Protein AF-0000000082426433 (afdb_homodimer)

Radius of gyration: 22.13 Å; Cα contacts (8 Å, |Δi|>4): 454; chains: 2; bounding box: 75×64×49 Å

Secondary structure (DSSP, 8-state):
-HHHHHHHHHHHHHHHHHHHHHHHHHHHH--HHHHHHHHTS-HHHHHHH-SSHHHHHHHHHHHHSTHHHHHHHHTS--SSHHHHHHHHHHHHHHHTTSHHHHHHHHHHHHHTTT-HHHHHHHIIIIIHHHHHHHHHHHHHHTS---HHHHHHHHHHHHHHHHTGGG--S-HHHHHHHHHHHHHHHHHHHHHHH-/-HHHHHHHHHHHHHHHHHHHHHHHHHHHH--HHHHHHHHTS-HHHHHHH-SSHHHHHHHHHHHHSTHHHHHHHHTS--SSHHHHHHHHHHHHHHHTTSHHHHHHHHHHHHHTTT-HHHHHHHIIIIIHHHHHHHHHHHHHHTS---HHHHHHHHHHHHHHHHTGGG--S-HHHHHHHHHHHHHHHHHHHHHHH-

Nearest PDB structures (foldseek):
  4xk4-assembly2_D  TM=7.931E-01  e=4.369E-05  Escherichia coli K-12
  2np5-assembly1_A  TM=7.589E-01  e=1.155E-04  Rhodococcus jostii RHA1
  6ho0-assembly1_A-2  TM=7.116E-01  e=6.118E-04  Mycobacterium tuberculosis H37Rv
  2jj7-assembly1_B  TM=6.077E-01  e=3.055E-04  Bacillus cereus
  2wv1-assembly1_A  TM=6.660E-01  e=1.408E-03  Bacillus cereus

Organism: NCBI:txid62609

InterPro domains:
  IPR001647 DNA-binding HTH domain, TetR-type [PF00440] (14-59)
  IPR001647 DNA-binding HTH domain, TetR-type [PR00455] (14-27)
  IPR001647 DNA-binding HTH domain, TetR-type [PR00455] (35-58)
  IPR001647 DNA-binding HTH domain, TetR-type [PS50977] (8-68)
  IPR009057 Homedomain-like superfamily [SSF46689] (6-61)
  IPR023772 DNA-binding HTH domain, TetR-type, conserved site [PS01081] (26-57)
  IPR050109 HTH-type, TetR-like transcriptional regulator [PTHR30055] (7-139)

Foldseek 3Di:
DVVVVVLVVLLVLLLVLVLVQCLVQNLPRGALCSSCVSSVHDSVVSCVNPVGSLRSLLVNLVVLDCLVLLVVLVVDDDQALLVSLLSSLVVLCVSLVDPSSLSSPVSSVVCVVVNVVSVVVCCVRVVVSLVVSQVVNCVRLVFHADPVLSCVSVVQSSVCSVCVVPDPDDSSRSSNVSSVVSSVVRVVVVVVVD/DVVVVVLVVLLVLLLVLVLVQCLVQNLPRGALCSSCVSSVHDSVVSCVNPVGSLRSLLVNLVVLDCLVLLVVLVVDDDQALLVSLLSSLVVLCVSLVDPSSLSSPVSCVVCVVVNVVSVVVCCVRVVVSLVVSQVVNCVRLVFHADPVLSCVSVVQSSVCSVCVVPDPDDSSRSSNVSSVVSSVVRVVVVVVVD

Sequence (388 aa):
MRNKIGRREKTMNIVNAAIKVFAEKGFDAASMDEVAKACGVSKGTLFLYFKNKDELIQSVALLSAPYDVINDALKRDYNNARELLMYFGMRFMEKYSNEDLRSLLMLTMAYKDRYERVKERLRETCMSKMDEMFKRIETLTGRPMPVSLKKAFFGALMCYAIWWDENEVEPRKFVEELVDGLLSATNSTTRNISMRNKIGRREKTMNIVNAAIKVFAEKGFDAASMDEVAKACGVSKGTLFLYFKNKDELIQSVALLSAPYDVINDALKRDYNNARELLMYFGMRFMEKYSNEDLRSLLMLTMAYKDRYERVKERLRETCMSKMDEMFKRIETLTGRPMPVSLKKAFFGALMCYAIWWDENEVEPRKFVEELVDGLLSATNSTTRNIS

Structure (mmCIF, N/CA/C/O backbone):
data_AF-0000000082426433-model_v1
#
loop_
_entity.id
_entity.type
_entity.pdbx_description
1 polymer 'TetR family transcriptional regulator'
#
loop_
_atom_site.group_PDB
_atom_site.id
_atom_site.type_symbol
_atom_site.label_atom_id
_atom_site.label_alt_id
_atom_site.label_comp_id
_atom_site.label_asym_id
_atom_site.label_entity_id
_atom_site.label_seq_id
_atom_site.pdbx_PDB_ins_code
_atom_site.Cartn_x
_atom_site.Cartn_y
_atom_site.Cartn_z
_atom_site.occupancy
_atom_site.B_iso_or_equiv
_atom_site.auth_seq_id
_atom_site.auth_comp_id
_atom_site.auth_asym_id
_atom_site.auth_atom_id
_atom_site.pdbx_PDB_model_num
ATOM 1 N N . MET A 1 1 ? 38.969 -7.797 -12.195 1 41.22 1 MET A N 1
ATOM 2 C CA . MET A 1 1 ? 38.188 -6.566 -12.211 1 41.22 1 MET A CA 1
ATOM 3 C C . MET A 1 1 ? 37.125 -6.625 -13.297 1 41.22 1 MET A C 1
ATOM 5 O O . MET A 1 1 ? 35.969 -6.211 -13.078 1 41.22 1 MET A O 1
ATOM 9 N N . ARG A 1 2 ? 37.469 -7.109 -14.555 1 49.34 2 ARG A N 1
ATOM 10 C CA . ARG A 1 2 ? 36.625 -7.234 -15.742 1 49.34 2 ARG A CA 1
ATOM 11 C C . ARG A 1 2 ? 35.469 -8.219 -15.508 1 49.34 2 ARG A C 1
ATOM 13 O O . ARG A 1 2 ? 34.344 -7.992 -15.961 1 49.34 2 ARG A O 1
ATOM 20 N N . ASN A 1 3 ? 35.781 -9.227 -14.633 1 58.56 3 ASN A N 1
ATOM 21 C CA . ASN A 1 3 ? 34.875 -10.344 -14.375 1 58.56 3 ASN A CA 1
ATOM 22 C C . ASN A 1 3 ? 33.75 -9.945 -13.406 1 58.56 3 ASN A C 1
ATOM 24 O O . ASN A 1 3 ? 32.625 -10.438 -13.516 1 58.56 3 ASN A O 1
ATOM 28 N N . LYS A 1 4 ? 34.188 -9.016 -12.68 1 58.19 4 LYS A N 1
ATOM 29 C CA . LYS A 1 4 ? 33.219 -8.57 -11.68 1 58.19 4 LYS A CA 1
ATOM 30 C C . LYS A 1 4 ? 32.156 -7.648 -12.297 1 58.19 4 LYS A C 1
ATOM 32 O O . LYS A 1 4 ? 30.984 -7.742 -11.969 1 58.19 4 LYS A O 1
ATOM 37 N N . ILE A 1 5 ? 32.625 -6.742 -13.094 1 63.88 5 ILE A N 1
ATOM 38 C CA . ILE A 1 5 ? 31.75 -5.805 -13.773 1 63.88 5 ILE A CA 1
ATOM 39 C C . ILE A 1 5 ? 30.75 -6.57 -14.641 1 63.88 5 ILE A C 1
ATOM 41 O O . ILE A 1 5 ? 29.562 -6.27 -14.641 1 63.88 5 ILE A O 1
ATOM 45 N N . GLY A 1 6 ? 31.312 -7.52 -15.164 1 71.69 6 GLY A N 1
ATOM 46 C CA . GLY A 1 6 ? 30.469 -8.367 -15.992 1 71.69 6 GLY A CA 1
ATOM 47 C C . GLY A 1 6 ? 29.391 -9.102 -15.211 1 71.69 6 GLY A C 1
ATOM 48 O O . GLY A 1 6 ? 28.25 -9.203 -15.656 1 71.69 6 GLY A O 1
ATOM 49 N N . ARG A 1 7 ? 29.828 -9.391 -14.016 1 83.5 7 ARG A N 1
ATOM 50 C CA . ARG A 1 7 ? 28.906 -10.133 -13.172 1 83.5 7 ARG A CA 1
ATOM 51 C C . ARG A 1 7 ? 27.781 -9.234 -12.656 1 83.5 7 ARG A C 1
ATOM 53 O O . ARG A 1 7 ? 26.625 -9.633 -12.609 1 83.5 7 ARG A O 1
ATOM 60 N N . ARG A 1 8 ? 28.25 -8.047 -12.289 1 83.12 8 ARG A N 1
ATOM 61 C CA . ARG A 1 8 ? 27.266 -7.09 -11.797 1 83.12 8 ARG A CA 1
ATOM 62 C C . ARG A 1 8 ? 26.281 -6.719 -12.891 1 83.12 8 ARG A C 1
ATOM 64 O O . ARG A 1 8 ? 25.078 -6.598 -12.625 1 83.12 8 ARG A O 1
ATOM 71 N N . GLU A 1 9 ? 26.75 -6.551 -13.992 1 89.19 9 GLU A N 1
ATOM 72 C CA . GLU A 1 9 ? 25.891 -6.219 -15.125 1 89.19 9 GLU A CA 1
ATOM 73 C C . GLU A 1 9 ? 24.906 -7.348 -15.422 1 89.19 9 GLU A C 1
ATOM 75 O O . GLU A 1 9 ? 23.734 -7.105 -15.695 1 89.19 9 GLU A O 1
ATOM 80 N N . LYS A 1 10 ? 25.422 -8.539 -15.406 1 91.19 10 LYS A N 1
ATOM 81 C CA . LYS A 1 10 ? 24.562 -9.695 -15.648 1 91.19 10 LYS A CA 1
ATOM 82 C C . LYS A 1 10 ? 23.516 -9.836 -14.562 1 91.19 10 LYS A C 1
ATOM 84 O O . LYS A 1 10 ? 22.344 -10.125 -14.852 1 91.19 10 LYS A O 1
ATOM 89 N N . THR A 1 11 ? 23.969 -9.609 -13.359 1 92.44 11 THR A N 1
ATOM 90 C CA . THR A 1 11 ? 23.031 -9.664 -12.242 1 92.44 11 THR A CA 1
ATOM 91 C C . THR A 1 11 ? 21.922 -8.641 -12.43 1 92.44 11 THR A C 1
ATOM 93 O O . THR A 1 11 ? 20.734 -8.969 -12.258 1 92.44 11 THR A O 1
ATOM 96 N N . MET A 1 12 ? 22.297 -7.469 -12.836 1 92 12 MET A N 1
ATOM 97 C CA . MET A 1 12 ? 21.312 -6.406 -13.016 1 92 12 MET A CA 1
ATOM 98 C C . MET A 1 12 ? 20.375 -6.727 -14.18 1 92 12 MET A C 1
ATOM 100 O O . MET A 1 12 ? 19.188 -6.43 -14.109 1 92 12 MET A O 1
ATOM 104 N N . ASN A 1 13 ? 20.906 -7.328 -15.125 1 93.31 13 ASN A N 1
ATOM 105 C CA . ASN A 1 13 ? 20.062 -7.73 -16.25 1 93.31 13 ASN A CA 1
ATOM 106 C C . ASN A 1 13 ? 19.031 -8.766 -15.844 1 93.31 13 ASN A C 1
ATOM 108 O O . ASN A 1 13 ? 17.859 -8.688 -16.25 1 93.31 13 ASN A O 1
ATOM 112 N N . ILE A 1 14 ? 19.5 -9.648 -15.102 1 94.75 14 ILE A N 1
ATOM 113 C CA . ILE A 1 14 ? 18.594 -10.695 -14.625 1 94.75 14 ILE A CA 1
ATOM 114 C C . ILE A 1 14 ? 17.531 -10.086 -13.719 1 94.75 14 ILE A C 1
ATOM 116 O O . ILE A 1 14 ? 16.344 -10.383 -13.852 1 94.75 14 ILE A O 1
ATOM 120 N N . VAL A 1 15 ? 17.984 -9.227 -12.883 1 94.19 15 VAL A N 1
ATOM 121 C CA . VAL A 1 15 ? 17.062 -8.594 -11.945 1 94.19 15 VAL A CA 1
ATOM 122 C C . VAL A 1 15 ? 16.047 -7.754 -12.711 1 94.19 15 VAL A C 1
ATOM 124 O O . VAL A 1 15 ? 14.852 -7.793 -12.414 1 94.19 15 VAL A O 1
ATOM 127 N N . ASN A 1 16 ? 16.484 -7.082 -13.703 1 93.69 16 ASN A N 1
ATOM 128 C CA . ASN A 1 16 ? 15.594 -6.27 -14.516 1 93.69 16 ASN A CA 1
ATOM 129 C C . ASN A 1 16 ? 14.555 -7.125 -15.234 1 93.69 16 ASN A C 1
ATOM 131 O O . ASN A 1 16 ? 13.383 -6.754 -15.312 1 93.69 16 ASN A O 1
ATOM 135 N N . ALA A 1 17 ? 15 -8.219 -15.711 1 95.25 17 ALA A N 1
ATOM 136 C CA . ALA A 1 17 ? 14.07 -9.156 -16.344 1 95.25 17 ALA A CA 1
ATOM 137 C C . ALA A 1 17 ? 13.078 -9.703 -15.32 1 95.25 17 ALA A C 1
ATOM 139 O O . ALA A 1 17 ? 11.891 -9.852 -15.617 1 95.25 17 ALA A O 1
ATOM 140 N N . ALA A 1 18 ? 13.609 -9.992 -14.164 1 95.81 18 ALA A N 1
ATOM 141 C CA . ALA A 1 18 ? 12.766 -10.516 -13.094 1 95.81 18 ALA A CA 1
ATOM 142 C C . ALA A 1 18 ? 11.703 -9.508 -12.68 1 95.81 18 ALA A C 1
ATOM 144 O O . ALA A 1 18 ? 10.57 -9.883 -12.359 1 95.81 18 ALA A O 1
ATOM 145 N N . ILE A 1 19 ? 12.062 -8.273 -12.688 1 93.81 19 ILE A N 1
ATOM 146 C CA . ILE A 1 19 ? 11.133 -7.195 -12.344 1 93.81 19 ILE A CA 1
ATOM 147 C C . ILE A 1 19 ? 9.906 -7.27 -13.25 1 93.81 19 ILE A C 1
ATOM 149 O O . ILE A 1 19 ? 8.773 -7.246 -12.773 1 93.81 19 ILE A O 1
ATOM 153 N N . LYS A 1 20 ? 10.125 -7.445 -14.484 1 93.62 20 LYS A N 1
ATOM 154 C CA . LYS A 1 20 ? 9.031 -7.496 -15.445 1 93.62 20 LYS A CA 1
ATOM 155 C C . LYS A 1 20 ? 8.164 -8.727 -15.219 1 93.62 20 LYS A C 1
ATOM 157 O O . LYS A 1 20 ? 6.934 -8.633 -15.195 1 93.62 20 LYS A O 1
ATOM 162 N N . VAL A 1 21 ? 8.828 -9.836 -15.047 1 94.19 21 VAL A N 1
ATOM 163 C CA . VAL A 1 21 ? 8.125 -11.102 -14.898 1 94.19 21 VAL A CA 1
ATOM 164 C C . VAL A 1 21 ? 7.336 -11.109 -13.586 1 94.19 21 VAL A C 1
ATOM 166 O O . VAL A 1 21 ? 6.16 -11.484 -13.562 1 94.19 21 VAL A O 1
ATOM 169 N N . PHE A 1 22 ? 7.973 -10.672 -12.523 1 93 22 PHE A N 1
ATOM 170 C CA . PHE A 1 22 ? 7.34 -10.672 -11.211 1 93 22 PHE A CA 1
ATOM 171 C C . PHE A 1 22 ? 6.219 -9.641 -11.141 1 93 22 PHE A C 1
ATOM 173 O O . PHE A 1 22 ? 5.211 -9.852 -10.469 1 93 22 PHE A O 1
ATOM 180 N N . ALA A 1 23 ? 6.418 -8.555 -11.766 1 90.06 23 ALA A N 1
ATOM 181 C CA . ALA A 1 23 ? 5.367 -7.543 -11.805 1 90.06 23 ALA A CA 1
ATOM 182 C C . ALA A 1 23 ? 4.125 -8.062 -12.523 1 90.06 23 ALA A C 1
ATOM 184 O O . ALA A 1 23 ? 2.996 -7.742 -12.141 1 90.06 23 ALA A O 1
ATOM 185 N N . GLU A 1 24 ? 4.336 -8.867 -13.5 1 86.81 24 GLU A N 1
ATOM 186 C CA . GLU A 1 24 ? 3.244 -9.383 -14.32 1 86.81 24 GLU A CA 1
ATOM 187 C C . GLU A 1 24 ? 2.562 -10.57 -13.656 1 86.81 24 GLU A C 1
ATOM 189 O O . GLU A 1 24 ? 1.332 -10.656 -13.633 1 86.81 24 GLU A O 1
ATOM 194 N N . LYS A 1 25 ? 3.34 -11.43 -13.031 1 87 25 LYS A N 1
ATOM 195 C CA . LYS A 1 25 ? 2.781 -12.727 -12.656 1 87 25 LYS A CA 1
ATOM 196 C C . LYS A 1 25 ? 2.711 -12.867 -11.141 1 87 25 LYS A C 1
ATOM 198 O O . LYS A 1 25 ? 2.027 -13.758 -10.625 1 87 25 LYS A O 1
ATOM 203 N N . GLY A 1 26 ? 3.42 -11.977 -10.516 1 87.5 26 GLY A N 1
ATOM 204 C CA . GLY A 1 26 ? 3.572 -12.164 -9.086 1 87.5 26 GLY A CA 1
ATOM 205 C C . GLY A 1 26 ? 4.723 -13.086 -8.719 1 87.5 26 GLY A C 1
ATOM 206 O O . GLY A 1 26 ? 5.32 -13.719 -9.594 1 87.5 26 GLY A O 1
ATOM 207 N N . PHE A 1 27 ? 5.055 -13.195 -7.445 1 87.81 27 PHE A N 1
ATOM 208 C CA . PHE A 1 27 ? 6.211 -13.945 -6.965 1 87.81 27 PHE A CA 1
ATOM 209 C C . PHE A 1 27 ? 5.953 -15.445 -7.043 1 87.81 27 PHE A C 1
ATOM 211 O O . PHE A 1 27 ? 6.828 -16.219 -7.453 1 87.81 27 PHE A O 1
ATOM 218 N N . ASP A 1 28 ? 4.801 -15.797 -6.746 1 83.44 28 ASP A N 1
ATOM 219 C CA . ASP A 1 28 ? 4.523 -17.219 -6.617 1 83.44 28 ASP A CA 1
ATOM 220 C C . ASP A 1 28 ? 4.34 -17.875 -7.988 1 83.44 28 ASP A C 1
ATOM 222 O O . ASP A 1 28 ? 4.883 -18.953 -8.25 1 83.44 28 ASP A O 1
ATOM 226 N N . ALA A 1 29 ? 3.652 -17.234 -8.82 1 84.25 29 ALA A N 1
ATOM 227 C CA . ALA A 1 29 ? 3.295 -17.828 -10.102 1 84.25 29 ALA A CA 1
ATOM 228 C C . ALA A 1 29 ? 4.469 -17.781 -11.07 1 84.25 29 ALA A C 1
ATOM 230 O O . ALA A 1 29 ? 4.566 -18.609 -11.984 1 84.25 29 ALA A O 1
ATOM 231 N N . ALA A 1 30 ? 5.328 -16.812 -10.906 1 90.5 30 ALA A N 1
ATOM 232 C CA . ALA A 1 30 ? 6.492 -16.688 -11.781 1 90.5 30 ALA A CA 1
ATOM 23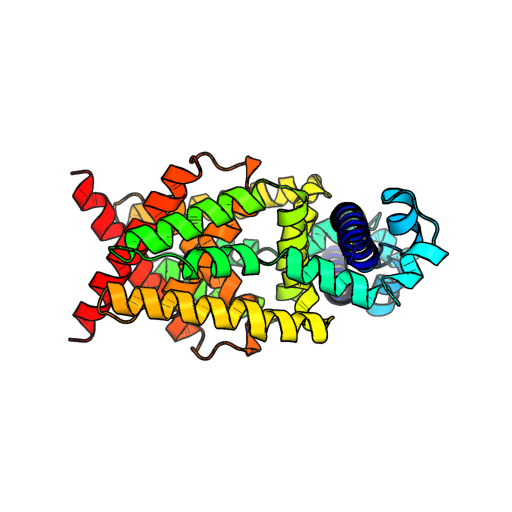3 C C . ALA A 1 30 ? 7.465 -17.844 -11.555 1 90.5 30 ALA A C 1
ATOM 235 O O . ALA A 1 30 ? 7.52 -18.406 -10.461 1 90.5 30 ALA A O 1
ATOM 236 N N . SER A 1 31 ? 8.242 -18.141 -12.625 1 93.06 31 SER A N 1
ATOM 237 C CA . SER A 1 31 ? 9.234 -19.203 -12.523 1 93.06 31 SER A CA 1
ATOM 238 C C . SER A 1 31 ? 10.617 -18.719 -12.945 1 93.06 31 SER A C 1
ATOM 240 O O . SER A 1 31 ? 10.734 -17.719 -13.656 1 93.06 31 SER A O 1
ATOM 242 N N . MET A 1 32 ? 11.586 -19.531 -12.508 1 95.5 32 MET A N 1
ATOM 243 C CA . MET A 1 32 ? 12.961 -19.234 -12.906 1 95.5 32 MET A CA 1
ATOM 244 C C . MET A 1 32 ? 13.125 -19.359 -14.422 1 95.5 32 MET A C 1
ATOM 246 O O . MET A 1 32 ? 13.859 -18.594 -15.039 1 95.5 32 MET A O 1
ATOM 250 N N . ASP A 1 33 ? 12.391 -20.234 -15 1 95.94 33 ASP A N 1
ATOM 251 C CA . ASP A 1 33 ? 12.438 -20.453 -16.438 1 95.94 33 ASP A CA 1
ATOM 252 C C . ASP A 1 33 ? 11.93 -19.219 -17.188 1 95.94 33 ASP A C 1
ATOM 254 O O . ASP A 1 33 ? 12.539 -18.797 -18.172 1 95.94 33 ASP A O 1
ATOM 258 N N . GLU A 1 34 ? 10.914 -18.688 -16.75 1 95.69 34 GLU A N 1
ATOM 259 C CA . GLU A 1 34 ? 10.344 -17.5 -17.391 1 95.69 34 GLU A CA 1
ATOM 260 C C . GLU A 1 34 ? 11.297 -16.312 -17.297 1 95.69 34 GLU A C 1
ATOM 262 O O . GLU A 1 34 ? 11.414 -15.523 -18.25 1 95.69 34 GLU A O 1
ATOM 267 N N . VAL A 1 35 ? 11.93 -16.141 -16.141 1 96.75 35 VAL A N 1
ATOM 268 C CA . VAL A 1 35 ? 12.891 -15.055 -15.953 1 96.75 35 VAL A CA 1
ATOM 269 C C . VAL A 1 35 ? 14.078 -15.242 -16.891 1 96.75 35 VAL A C 1
ATOM 271 O O . VAL A 1 35 ? 14.539 -14.289 -17.516 1 96.75 35 VAL A O 1
ATOM 274 N N . ALA A 1 36 ? 14.562 -16.469 -16.969 1 97.06 36 ALA A N 1
ATOM 275 C CA . ALA A 1 36 ? 15.68 -16.781 -17.859 1 97.06 36 ALA A CA 1
ATOM 276 C C . ALA A 1 36 ? 15.344 -16.406 -19.312 1 97.06 36 ALA A C 1
ATOM 278 O O . ALA A 1 36 ? 16.141 -15.75 -19.984 1 97.06 36 ALA A O 1
ATOM 279 N N . LYS A 1 37 ? 14.195 -16.797 -19.719 1 96.81 37 LYS A N 1
ATOM 280 C CA . LYS A 1 37 ? 13.734 -16.5 -21.078 1 96.81 37 LYS A CA 1
ATOM 281 C C . LYS A 1 37 ? 13.641 -14.984 -21.312 1 96.81 37 LYS A C 1
ATOM 283 O O . LYS A 1 37 ? 14.062 -14.492 -22.359 1 96.81 37 LYS A O 1
ATOM 288 N N . ALA A 1 38 ? 13.094 -14.32 -20.344 1 95.19 38 ALA A N 1
ATOM 289 C CA . ALA A 1 38 ? 12.93 -12.875 -20.469 1 95.19 38 ALA A CA 1
ATOM 290 C C . ALA A 1 38 ? 14.281 -12.172 -20.547 1 95.19 38 ALA A C 1
ATOM 292 O O . ALA A 1 38 ? 14.414 -11.141 -21.203 1 95.19 38 ALA A O 1
ATOM 293 N N . CYS A 1 39 ? 15.242 -12.68 -19.859 1 94.69 39 CYS A N 1
ATOM 294 C CA . CYS A 1 39 ? 16.578 -12.102 -19.812 1 94.69 39 CYS A CA 1
ATOM 295 C C . CYS A 1 39 ? 17.406 -12.531 -21.031 1 94.69 39 CYS A C 1
ATOM 297 O O . CYS A 1 39 ? 18.438 -11.938 -21.328 1 94.69 39 CYS A O 1
ATOM 299 N N . GLY A 1 40 ? 17.078 -13.609 -21.688 1 95.81 40 GLY A N 1
ATOM 300 C CA . GLY A 1 40 ? 17.828 -14.117 -22.828 1 95.81 40 GLY A CA 1
ATOM 301 C C . GLY A 1 40 ? 19.016 -14.969 -22.438 1 95.81 40 GLY A C 1
ATOM 302 O O . GLY A 1 40 ? 20.062 -14.93 -23.094 1 95.81 40 GLY A O 1
ATOM 303 N N . VAL A 1 41 ? 18.922 -15.656 -21.312 1 94.62 41 VAL A N 1
ATOM 304 C CA . VAL A 1 41 ? 19.969 -16.562 -20.859 1 94.62 41 VAL A CA 1
ATOM 305 C C . VAL A 1 41 ? 19.391 -17.953 -20.641 1 94.62 41 VAL A C 1
ATOM 307 O O . VAL A 1 41 ? 18.172 -18.125 -20.609 1 94.62 41 VAL A O 1
ATOM 310 N N . SER A 1 42 ? 20.281 -18.891 -20.516 1 94.25 42 SER A N 1
ATOM 311 C CA . SER A 1 42 ? 19.828 -20.234 -20.172 1 94.25 42 SER A CA 1
ATOM 312 C C . SER A 1 42 ? 19.438 -20.328 -18.703 1 94.25 42 SER A C 1
ATOM 314 O O . SER A 1 42 ? 19.875 -19.516 -17.891 1 94.25 42 SER A O 1
ATOM 316 N N . LYS A 1 43 ? 18.609 -21.312 -18.406 1 93.69 43 LYS A N 1
ATOM 317 C CA . LYS A 1 43 ? 18.266 -21.578 -17.016 1 93.69 43 LYS A CA 1
ATOM 318 C C . LYS A 1 43 ? 19.5 -21.859 -16.188 1 93.69 43 LYS A C 1
ATOM 320 O O . LYS A 1 43 ? 19.609 -21.406 -15.039 1 93.69 43 LYS A O 1
ATOM 325 N N . GLY A 1 44 ? 20.422 -22.594 -16.734 1 93.81 44 GLY A N 1
ATOM 3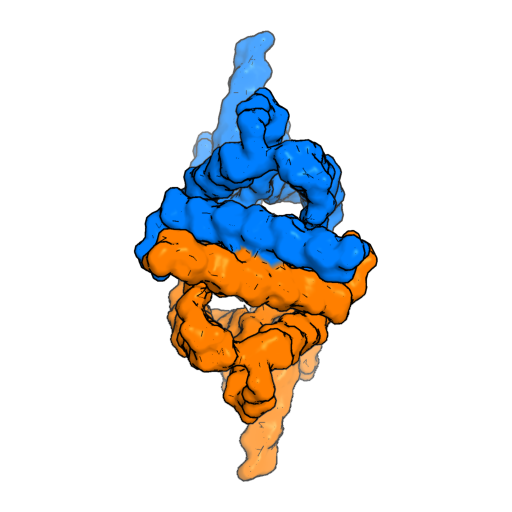26 C CA . GLY A 1 44 ? 21.688 -22.875 -16.062 1 93.81 44 GLY A CA 1
ATOM 327 C C . GLY A 1 44 ? 22.469 -21.625 -15.688 1 93.81 44 GLY A C 1
ATOM 328 O O . GLY A 1 44 ? 22.984 -21.516 -14.578 1 93.81 44 GLY A O 1
ATOM 329 N N . THR A 1 45 ? 22.531 -20.719 -16.609 1 93.75 45 THR A N 1
ATOM 330 C CA . THR A 1 45 ? 23.203 -19.453 -16.359 1 93.75 45 THR A CA 1
ATOM 331 C C . THR A 1 45 ? 22.531 -18.688 -15.227 1 93.75 45 THR A C 1
ATOM 333 O O . THR A 1 45 ? 23.203 -18.125 -14.359 1 93.75 45 THR A O 1
ATOM 336 N N . LEU A 1 46 ? 21.188 -18.625 -15.242 1 95.81 46 LEU A N 1
ATOM 337 C CA . LEU A 1 46 ? 20.438 -17.922 -14.203 1 95.81 46 LEU A CA 1
ATOM 338 C C . LEU A 1 46 ? 20.766 -18.484 -12.82 1 95.81 46 LEU A C 1
ATOM 340 O O . LEU A 1 46 ? 20.938 -17.719 -11.859 1 95.81 46 LEU A O 1
ATOM 344 N N . PHE A 1 47 ? 20.984 -19.734 -12.781 1 95 47 PHE A N 1
ATOM 345 C CA . PHE A 1 47 ? 21.188 -20.406 -11.508 1 95 47 PHE A CA 1
ATOM 346 C C . PHE A 1 47 ? 22.609 -20.188 -11.008 1 95 47 PHE A C 1
ATOM 348 O O . PHE A 1 47 ? 22.906 -20.391 -9.828 1 95 47 PHE A O 1
ATOM 355 N N . LEU A 1 48 ? 23.484 -19.766 -11.891 1 94.31 48 LEU A N 1
ATOM 356 C CA . LEU A 1 48 ? 24.828 -19.375 -11.477 1 94.31 48 LEU A CA 1
ATOM 357 C C . LEU A 1 48 ? 24.797 -18.094 -10.648 1 94.31 48 LEU A C 1
ATOM 359 O O . LEU A 1 48 ? 25.656 -17.875 -9.789 1 94.31 48 LEU A O 1
ATOM 363 N N . TYR A 1 49 ? 23.812 -17.375 -10.93 1 94.5 49 TYR A N 1
ATOM 364 C CA . TYR A 1 49 ? 23.734 -16.062 -10.281 1 94.5 49 TYR A CA 1
ATOM 365 C C . TYR A 1 49 ? 22.75 -16.094 -9.117 1 94.5 49 TYR A C 1
ATOM 367 O O . TYR A 1 49 ? 22.953 -15.398 -8.117 1 94.5 49 TYR A O 1
ATOM 375 N N . PHE A 1 50 ? 21.672 -16.812 -9.25 1 95.88 50 PHE A N 1
ATOM 376 C CA . PHE A 1 50 ? 20.656 -16.953 -8.219 1 95.88 50 PHE A CA 1
ATOM 377 C C . PHE A 1 50 ? 20.312 -18.438 -7.996 1 95.88 50 PHE A C 1
ATOM 379 O O . PHE A 1 50 ? 19.719 -19.078 -8.859 1 95.88 50 PHE A O 1
ATOM 386 N N . LYS A 1 51 ? 20.547 -18.844 -6.805 1 94 51 LYS A N 1
ATOM 387 C CA . LYS A 1 51 ? 20.469 -20.266 -6.504 1 94 51 LYS A CA 1
ATOM 388 C C . LYS A 1 51 ? 19.031 -20.766 -6.559 1 94 51 LYS A C 1
ATOM 390 O O . LYS A 1 51 ? 18.781 -21.938 -6.852 1 94 51 LYS A O 1
ATOM 395 N N . ASN A 1 52 ? 18.156 -19.875 -6.211 1 92.94 52 ASN A N 1
ATOM 396 C CA . ASN A 1 52 ? 16.75 -20.25 -6.223 1 92.94 52 ASN A CA 1
ATOM 397 C C . ASN A 1 52 ? 15.859 -19.016 -6.391 1 92.94 52 ASN A C 1
ATOM 399 O O . ASN A 1 52 ? 16.344 -17.891 -6.41 1 92.94 52 ASN A O 1
ATOM 403 N N . LYS A 1 53 ? 14.633 -19.266 -6.559 1 93 53 LYS A N 1
ATOM 404 C CA . LYS A 1 53 ? 13.656 -18.203 -6.793 1 93 53 LYS A CA 1
ATOM 405 C C . LYS A 1 53 ? 13.586 -17.25 -5.602 1 93 53 LYS A C 1
ATOM 407 O O . LYS A 1 53 ? 13.422 -16.047 -5.773 1 93 53 LYS A O 1
ATOM 412 N N . ASP A 1 54 ? 13.711 -17.766 -4.414 1 91.5 54 ASP A N 1
ATOM 413 C CA . ASP A 1 54 ? 13.633 -16.953 -3.201 1 91.5 54 ASP A CA 1
ATOM 414 C C . ASP A 1 54 ? 14.711 -15.883 -3.186 1 91.5 54 ASP A C 1
ATOM 416 O O . ASP A 1 54 ? 14.461 -14.742 -2.799 1 91.5 54 ASP A O 1
ATOM 420 N N . GLU A 1 55 ? 15.852 -16.25 -3.559 1 93.25 55 GLU A N 1
ATOM 421 C CA . GLU A 1 55 ? 16.953 -15.289 -3.623 1 93.25 55 GLU A CA 1
ATOM 422 C C . GLU A 1 55 ? 16.656 -14.188 -4.633 1 93.25 55 GLU A C 1
ATOM 424 O O . GLU A 1 55 ? 16.953 -13.016 -4.387 1 93.25 55 GLU A O 1
ATOM 429 N N . LEU A 1 56 ? 16.156 -14.609 -5.75 1 95.12 56 LEU A N 1
ATOM 430 C CA . LEU A 1 56 ? 15.812 -13.641 -6.785 1 95.12 56 LEU A CA 1
ATOM 431 C C . LEU A 1 56 ? 14.688 -12.727 -6.316 1 95.12 56 LEU A C 1
ATOM 433 O O . LEU A 1 56 ? 14.734 -11.516 -6.531 1 95.12 56 LEU A O 1
ATOM 437 N N . ILE A 1 57 ? 13.711 -13.273 -5.648 1 93.69 57 ILE A N 1
ATOM 438 C CA . ILE A 1 57 ? 12.594 -12.508 -5.102 1 93.69 57 ILE A CA 1
ATOM 439 C C . ILE A 1 57 ? 13.117 -11.477 -4.109 1 93.69 57 ILE A C 1
ATOM 441 O O . ILE A 1 57 ? 12.703 -10.312 -4.141 1 93.69 57 ILE A O 1
ATOM 445 N N . GLN A 1 58 ? 13.977 -11.883 -3.291 1 92.12 58 GLN A N 1
ATOM 446 C CA . GLN A 1 58 ? 14.555 -10.977 -2.307 1 92.12 58 GLN A CA 1
ATOM 447 C C . GLN A 1 58 ? 15.234 -9.789 -2.986 1 92.12 58 GLN A C 1
ATOM 449 O O . GLN A 1 58 ? 15.062 -8.641 -2.562 1 92.12 58 GLN A O 1
ATOM 454 N N . SER A 1 59 ? 15.977 -10.07 -4.008 1 92.81 59 SER A N 1
ATOM 455 C CA . SER A 1 59 ? 16.688 -9.016 -4.723 1 92.81 59 SER A CA 1
ATOM 456 C C . SER A 1 59 ? 15.711 -8.039 -5.375 1 92.81 59 SER A C 1
ATOM 458 O O . SER A 1 59 ? 15.891 -6.82 -5.293 1 92.81 59 SER A O 1
ATOM 460 N N . VAL A 1 60 ? 14.695 -8.555 -5.977 1 94.38 60 VAL A N 1
ATOM 461 C CA . VAL A 1 60 ? 13.719 -7.723 -6.668 1 94.38 60 VAL A CA 1
ATOM 462 C C . VAL A 1 60 ? 12.914 -6.918 -5.648 1 94.38 60 VAL A C 1
ATOM 464 O O . VAL A 1 60 ? 12.641 -5.734 -5.859 1 94.38 60 VAL A O 1
ATOM 467 N N . ALA A 1 61 ? 12.547 -7.582 -4.574 1 92.62 61 ALA A N 1
ATOM 468 C CA . ALA A 1 61 ? 11.781 -6.922 -3.518 1 92.62 61 ALA A CA 1
ATOM 469 C C . ALA A 1 61 ? 12.562 -5.746 -2.934 1 92.62 61 ALA A C 1
ATOM 471 O O . ALA A 1 61 ? 12.016 -4.656 -2.754 1 92.62 61 ALA A O 1
ATOM 472 N N . LEU A 1 62 ? 13.797 -5.938 -2.674 1 89.12 62 LEU A N 1
ATOM 473 C CA . LEU A 1 62 ? 14.633 -4.895 -2.092 1 89.12 62 LEU A CA 1
ATOM 474 C C . LEU A 1 62 ? 14.82 -3.74 -3.074 1 89.12 62 LEU A C 1
ATOM 476 O O . LEU A 1 62 ? 14.859 -2.576 -2.67 1 89.12 62 LEU A O 1
ATOM 480 N N . LEU A 1 63 ? 14.922 -4.09 -4.312 1 91.25 63 LEU A N 1
ATOM 481 C CA . LEU A 1 63 ? 15.07 -3.064 -5.34 1 91.25 63 LEU A CA 1
ATOM 482 C C . LEU A 1 63 ? 13.781 -2.26 -5.496 1 91.25 63 LEU A C 1
ATOM 484 O O . LEU A 1 63 ? 13.828 -1.062 -5.789 1 91.25 63 LEU A O 1
ATOM 488 N N . SER A 1 64 ? 12.688 -2.943 -5.32 1 92.75 64 SER A N 1
ATOM 489 C CA . SER A 1 64 ? 11.398 -2.281 -5.48 1 92.75 64 SER A CA 1
ATOM 490 C C . SER A 1 64 ? 11.141 -1.296 -4.344 1 92.75 64 SER A C 1
ATOM 492 O O . SER A 1 64 ? 10.375 -0.344 -4.504 1 92.75 64 SER A O 1
ATOM 494 N N . ALA A 1 65 ? 11.727 -1.499 -3.17 1 93.12 65 ALA A N 1
ATOM 495 C CA . ALA A 1 65 ? 11.594 -0.592 -2.031 1 93.12 65 ALA A CA 1
ATOM 496 C C . ALA A 1 65 ? 12.359 0.705 -2.275 1 93.12 65 ALA A C 1
ATOM 498 O O . ALA A 1 65 ? 13.258 0.753 -3.119 1 93.12 65 ALA A O 1
ATOM 499 N N . PRO A 1 66 ? 11.992 1.731 -1.544 1 94.56 66 PRO A N 1
ATOM 500 C CA . PRO A 1 66 ? 12.617 3.023 -1.844 1 94.56 66 PRO A CA 1
ATOM 501 C C . PRO A 1 66 ? 13.914 3.244 -1.075 1 94.56 66 PRO A C 1
ATOM 503 O O . PRO A 1 66 ? 14.195 4.363 -0.64 1 94.56 66 PRO A O 1
ATOM 506 N N . TYR A 1 67 ? 14.648 2.223 -0.857 1 92 67 TYR A N 1
ATOM 507 C CA . TYR A 1 67 ? 15.906 2.316 -0.131 1 92 67 TYR A CA 1
ATOM 508 C C . TYR A 1 67 ? 16.875 3.268 -0.833 1 92 67 TYR A C 1
ATOM 510 O O . TYR A 1 67 ? 17.5 4.113 -0.188 1 92 67 TYR A O 1
ATOM 518 N N . ASP A 1 68 ? 17.031 3.107 -2.092 1 93.19 68 ASP A N 1
ATOM 519 C CA . ASP A 1 68 ? 17.953 3.936 -2.867 1 93.19 68 ASP A CA 1
ATOM 520 C C . ASP A 1 68 ? 17.562 5.406 -2.803 1 93.19 68 ASP A C 1
ATOM 522 O O . ASP A 1 68 ? 18.422 6.285 -2.727 1 93.19 68 ASP A O 1
ATOM 526 N N . VAL A 1 69 ? 16.266 5.676 -2.801 1 95.88 69 VAL A N 1
ATOM 527 C CA . VAL A 1 69 ? 15.75 7.039 -2.74 1 95.88 69 VAL A CA 1
ATOM 528 C C . VAL A 1 69 ? 16.109 7.664 -1.394 1 95.88 69 VAL A C 1
ATOM 530 O O . VAL A 1 69 ? 16.578 8.797 -1.335 1 95.88 69 VAL A O 1
ATOM 533 N N . ILE A 1 70 ? 15.898 6.93 -0.341 1 95.31 70 ILE A N 1
ATOM 534 C CA . ILE A 1 70 ? 16.188 7.406 1.007 1 95.31 70 ILE A CA 1
ATOM 535 C C . ILE A 1 70 ? 17.688 7.66 1.154 1 95.31 70 ILE A C 1
ATOM 537 O O . ILE A 1 70 ? 18.109 8.695 1.683 1 95.31 70 ILE A O 1
ATOM 541 N N . ASN A 1 71 ? 18.406 6.633 0.727 1 93.75 71 ASN A N 1
ATOM 542 C CA . ASN A 1 71 ? 19.859 6.734 0.835 1 93.75 71 ASN A CA 1
ATOM 543 C C . ASN A 1 71 ? 20.391 7.949 0.087 1 93.75 71 ASN A C 1
ATOM 545 O O . ASN A 1 71 ? 21.297 8.641 0.578 1 93.75 71 ASN A O 1
ATOM 549 N N . ASP A 1 72 ? 19.859 8.18 -1.069 1 95.38 72 ASP A N 1
ATOM 550 C CA . ASP A 1 72 ? 20.266 9.344 -1.861 1 95.38 72 ASP A CA 1
ATOM 551 C C . ASP A 1 72 ? 19.906 10.641 -1.148 1 95.38 72 ASP A C 1
ATOM 553 O O . ASP A 1 72 ? 20.688 11.602 -1.176 1 95.38 72 ASP A O 1
ATOM 557 N N . ALA A 1 73 ? 18.75 10.695 -0.575 1 95.81 73 ALA A N 1
ATOM 558 C CA . ALA A 1 73 ? 18.297 11.891 0.148 1 95.81 73 ALA A CA 1
ATOM 559 C C . ALA A 1 73 ? 19.203 12.172 1.341 1 95.81 73 ALA A C 1
ATOM 561 O O . ALA A 1 73 ? 19.484 13.336 1.654 1 95.81 73 ALA A O 1
ATOM 562 N N . LEU A 1 74 ? 19.688 11.125 1.979 1 95.62 74 LEU A N 1
ATOM 563 C CA . LEU A 1 74 ? 20.469 11.258 3.203 1 95.62 74 LEU A CA 1
ATOM 564 C C . LEU A 1 74 ? 21.906 11.672 2.889 1 95.62 74 LEU A C 1
ATOM 566 O O . LEU A 1 74 ? 22.641 12.109 3.777 1 95.62 74 LEU A O 1
ATOM 570 N N . LYS A 1 75 ? 22.312 11.547 1.655 1 95.44 75 LYS A N 1
ATOM 571 C CA . LYS A 1 75 ? 23.688 11.852 1.247 1 95.44 75 LYS A CA 1
ATOM 572 C C . LYS A 1 75 ? 23.859 13.344 0.986 1 95.44 75 LYS A C 1
ATOM 574 O O . LYS A 1 75 ? 24.984 13.812 0.795 1 95.44 75 LYS A O 1
ATOM 579 N N . ARG A 1 76 ? 22.812 14.039 1.032 1 94.31 76 ARG A N 1
ATOM 580 C CA . ARG A 1 76 ? 22.844 15.461 0.7 1 94.31 76 ARG A CA 1
ATOM 581 C C . ARG A 1 76 ? 22.609 16.328 1.939 1 94.31 76 ARG A C 1
ATOM 583 O O . ARG A 1 76 ? 22.062 15.852 2.932 1 94.31 76 ARG A O 1
ATOM 590 N N . ASP A 1 77 ? 23.109 17.547 1.852 1 93.88 77 ASP A N 1
ATOM 591 C CA . ASP A 1 77 ? 22.812 18.547 2.871 1 93.88 77 ASP A CA 1
ATOM 592 C C . ASP A 1 77 ? 21.641 19.422 2.443 1 93.88 77 ASP A C 1
ATOM 594 O O . ASP A 1 77 ? 21.375 19.578 1.25 1 93.88 77 ASP A O 1
ATOM 598 N N . TYR A 1 78 ? 20.938 19.766 3.461 1 96.25 78 TYR A N 1
ATOM 599 C CA . TYR A 1 78 ? 19.766 20.609 3.217 1 96.25 78 TYR A CA 1
ATOM 600 C C . TYR A 1 78 ? 19.766 21.828 4.141 1 96.25 78 TYR A C 1
ATOM 602 O O . TYR A 1 78 ? 20.266 21.766 5.266 1 96.25 78 TYR A O 1
ATOM 610 N N . ASN A 1 79 ? 19.234 22.938 3.648 1 95.38 79 ASN A N 1
ATOM 611 C CA . ASN A 1 79 ? 19.125 24.141 4.457 1 95.38 79 ASN A CA 1
ATOM 612 C C . ASN A 1 79 ? 17.969 24.062 5.449 1 95.38 79 ASN A C 1
ATOM 614 O O . ASN A 1 79 ? 17.969 24.75 6.465 1 95.38 79 ASN A O 1
ATOM 618 N N . ASN A 1 80 ? 17 23.359 5.086 1 97.38 80 ASN A N 1
ATOM 619 C CA . ASN A 1 80 ? 15.828 23.188 5.941 1 97.38 80 ASN A CA 1
ATOM 620 C C . ASN A 1 80 ? 15.102 21.891 5.648 1 97.38 80 ASN A C 1
ATOM 622 O O . ASN A 1 80 ? 15.43 21.188 4.688 1 97.38 80 ASN A O 1
ATOM 626 N N . ALA A 1 81 ? 14.156 21.562 6.473 1 97.62 81 ALA A N 1
ATOM 627 C CA . ALA A 1 81 ? 13.406 20.312 6.391 1 97.62 81 ALA A CA 1
ATOM 628 C C . ALA A 1 81 ? 12.602 20.25 5.098 1 97.62 81 ALA A C 1
ATOM 630 O O . ALA A 1 81 ? 12.438 19.172 4.516 1 97.62 81 ALA A O 1
ATOM 631 N N . ARG A 1 82 ? 12.078 21.375 4.684 1 98.25 82 ARG A N 1
ATOM 632 C CA . ARG A 1 82 ? 11.273 21.406 3.465 1 98.25 82 ARG A CA 1
ATOM 633 C C . ARG A 1 82 ? 12.07 20.922 2.264 1 98.25 82 ARG A C 1
ATOM 635 O O . ARG A 1 82 ? 11.562 20.156 1.439 1 98.25 82 ARG A O 1
ATOM 642 N N . GLU A 1 83 ? 13.289 21.328 2.148 1 98.38 83 GLU A N 1
ATOM 643 C CA . GLU A 1 83 ? 14.141 20.922 1.033 1 98.38 83 GLU A CA 1
ATOM 644 C C . GLU A 1 83 ? 14.383 19.422 1.032 1 98.38 83 GLU A C 1
ATOM 646 O O . GLU A 1 83 ? 14.352 18.781 -0.023 1 98.38 83 GLU A O 1
ATOM 651 N N . LEU A 1 84 ? 14.648 18.875 2.18 1 98.31 84 LEU A N 1
ATOM 652 C CA . LEU A 1 84 ? 14.883 17.438 2.311 1 98.31 84 LEU A CA 1
ATOM 653 C C . LEU A 1 84 ? 13.641 16.641 1.92 1 98.31 84 LEU A C 1
ATOM 655 O O . LEU A 1 84 ? 13.727 15.695 1.13 1 98.31 84 LEU A O 1
ATOM 659 N N . LEU A 1 85 ? 12.5 17.047 2.443 1 98.44 85 LEU A N 1
ATOM 660 C CA . LEU A 1 85 ? 11.242 16.359 2.172 1 98.44 85 LEU A CA 1
ATOM 661 C C . LEU A 1 85 ? 10.875 16.469 0.697 1 98.44 85 LEU A C 1
ATOM 663 O O . LEU A 1 85 ? 10.406 15.5 0.095 1 98.44 85 LEU A O 1
ATOM 667 N N . MET A 1 86 ? 11.102 17.641 0.117 1 98.62 86 MET A N 1
ATOM 668 C CA . MET A 1 86 ? 10.828 17.844 -1.302 1 98.62 86 MET A CA 1
ATOM 669 C C . MET A 1 86 ? 11.703 16.938 -2.162 1 98.62 86 MET A C 1
ATOM 671 O O . MET A 1 86 ? 11.227 16.344 -3.125 1 98.62 86 MET A O 1
ATOM 675 N N . TYR A 1 87 ? 12.953 16.922 -1.828 1 98.5 87 TYR A N 1
ATOM 676 C CA . TYR A 1 87 ? 13.875 16.109 -2.596 1 98.5 87 TYR A CA 1
ATOM 677 C C . TYR A 1 87 ? 13.461 14.641 -2.559 1 98.5 87 TYR A C 1
ATOM 679 O O . TYR A 1 87 ? 13.352 13.992 -3.604 1 98.5 87 TYR A O 1
ATOM 687 N N . PHE A 1 88 ? 13.211 14.125 -1.354 1 98.19 88 PHE A N 1
ATOM 688 C CA . PHE A 1 88 ? 12.789 12.742 -1.205 1 98.19 88 PHE A CA 1
ATOM 689 C C . PHE A 1 88 ? 11.508 12.477 -1.986 1 98.19 88 PHE A C 1
ATOM 691 O O . PHE A 1 88 ? 11.414 11.508 -2.738 1 98.19 88 PHE A O 1
ATOM 698 N N . GLY A 1 89 ? 10.492 13.328 -1.768 1 98.56 89 GL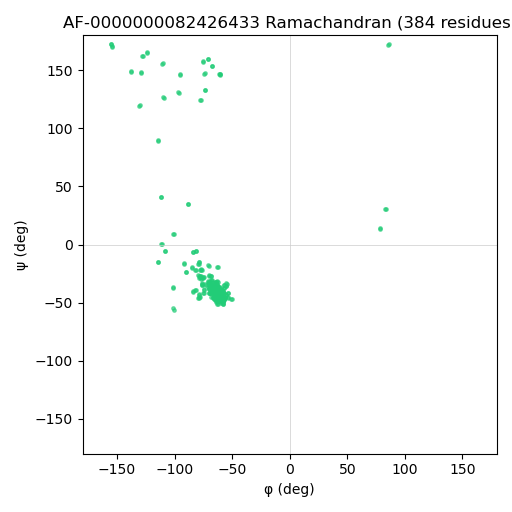Y A N 1
ATOM 699 C CA . GLY A 1 89 ? 9.211 13.164 -2.439 1 98.56 89 GLY A CA 1
ATOM 700 C C . GLY A 1 89 ? 9.336 13.117 -3.951 1 98.56 89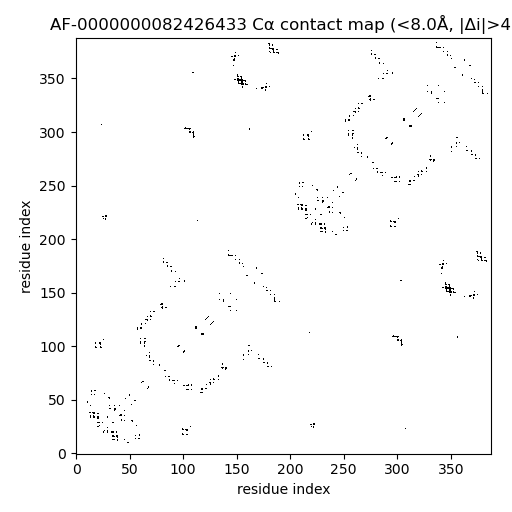 GLY A C 1
ATOM 701 O O . GLY A 1 89 ? 8.727 12.258 -4.602 1 98.56 89 GLY A O 1
ATOM 702 N N . MET A 1 90 ? 10.148 14 -4.512 1 98.56 90 MET A N 1
ATOM 703 C CA . MET A 1 90 ? 10.297 14.07 -5.961 1 98.56 90 MET A CA 1
ATOM 704 C C . MET A 1 90 ? 11.039 12.852 -6.492 1 98.56 90 MET A C 1
ATOM 706 O O . MET A 1 90 ? 10.703 12.328 -7.555 1 98.56 90 MET A O 1
ATOM 710 N N . ARG A 1 91 ? 12.039 12.383 -5.77 1 98.25 91 ARG A N 1
ATOM 711 C CA . ARG A 1 91 ? 12.766 11.18 -6.172 1 98.25 91 ARG A CA 1
ATOM 712 C C . ARG A 1 91 ? 11.859 9.953 -6.098 1 98.25 91 ARG A C 1
ATOM 714 O O . ARG A 1 91 ? 11.969 9.039 -6.922 1 98.25 91 ARG A O 1
ATOM 721 N N . PHE A 1 92 ? 11.062 9.945 -5.078 1 98.12 92 PHE A N 1
ATOM 722 C CA . PHE A 1 92 ? 10.078 8.875 -4.949 1 98.12 92 PHE A CA 1
ATOM 723 C C . PHE A 1 92 ? 9.164 8.836 -6.164 1 98.12 92 PHE A C 1
ATOM 725 O O . PHE A 1 92 ? 8.953 7.777 -6.758 1 98.12 92 PHE A O 1
ATOM 732 N N . MET A 1 93 ? 8.633 10.047 -6.523 1 98 93 MET A N 1
ATOM 733 C CA . MET A 1 93 ? 7.754 10.141 -7.688 1 98 93 MET A CA 1
ATOM 734 C C . MET A 1 93 ? 8.469 9.68 -8.953 1 98 93 MET A C 1
ATOM 736 O O . MET A 1 93 ? 7.887 8.992 -9.789 1 98 93 MET A O 1
ATOM 740 N N . GLU A 1 94 ? 9.664 10.016 -9.062 1 97.75 94 GLU A N 1
ATOM 741 C CA . GLU A 1 94 ? 10.445 9.633 -10.234 1 97.75 94 GLU A CA 1
ATOM 742 C C . GLU A 1 94 ? 10.617 8.117 -10.305 1 97.75 94 GLU A C 1
ATOM 744 O O . GLU A 1 94 ? 10.414 7.512 -11.359 1 97.75 94 GLU A O 1
ATOM 749 N N . LYS A 1 95 ? 10.984 7.531 -9.25 1 97.31 95 LYS A N 1
ATOM 750 C CA . LYS A 1 95 ? 11.219 6.094 -9.211 1 97.31 95 LYS A CA 1
ATOM 751 C C . LYS A 1 95 ? 9.945 5.32 -9.555 1 97.31 95 LYS A C 1
ATOM 753 O O . LYS A 1 95 ? 9.977 4.398 -10.375 1 97.31 95 LYS A O 1
ATOM 758 N N . TYR A 1 96 ? 8.875 5.793 -9.055 1 96.88 96 TYR A N 1
ATOM 759 C CA . TYR A 1 96 ? 7.668 4.98 -9.141 1 96.88 96 TYR A CA 1
ATOM 760 C C . TYR A 1 96 ? 6.766 5.465 -10.273 1 96.88 96 TYR A C 1
ATOM 762 O O . TYR A 1 96 ? 5.602 5.066 -10.359 1 96.88 96 TYR A O 1
ATOM 770 N N . SER A 1 97 ? 7.309 6.363 -11.047 1 95.81 97 SER A N 1
ATOM 771 C CA . SER A 1 97 ? 6.664 6.594 -12.336 1 95.81 97 SER A CA 1
ATOM 772 C C . SER A 1 97 ? 6.703 5.34 -13.203 1 95.81 97 SER A C 1
ATOM 774 O O . SER A 1 97 ? 5.938 5.219 -14.164 1 95.81 97 SER A O 1
ATOM 776 N N . ASN A 1 98 ? 7.641 4.461 -12.812 1 94.19 98 ASN A N 1
ATOM 777 C CA . ASN A 1 98 ? 7.719 3.156 -13.461 1 94.19 98 ASN A CA 1
ATOM 778 C C . ASN A 1 98 ? 6.633 2.211 -12.945 1 94.19 98 ASN A C 1
ATOM 780 O O . ASN A 1 98 ? 6.605 1.871 -11.766 1 94.19 98 ASN A O 1
ATOM 784 N N . GLU A 1 99 ? 5.867 1.718 -13.875 1 91.62 99 GLU A N 1
ATOM 785 C CA . GLU A 1 99 ? 4.703 0.914 -13.516 1 91.62 99 GLU A CA 1
ATOM 786 C C . GLU A 1 99 ? 5.121 -0.403 -12.867 1 91.62 99 GLU A C 1
ATOM 788 O O . GLU A 1 99 ? 4.48 -0.868 -11.922 1 91.62 99 GLU A O 1
ATOM 793 N N . ASP A 1 100 ? 6.125 -1.029 -13.367 1 92.88 100 ASP A N 1
ATOM 794 C CA . ASP A 1 100 ? 6.59 -2.299 -12.82 1 92.88 100 ASP A CA 1
ATOM 795 C C . ASP A 1 100 ? 7.059 -2.135 -11.375 1 92.88 100 ASP A C 1
ATOM 797 O O . ASP A 1 100 ? 6.719 -2.947 -10.516 1 92.88 100 ASP A O 1
ATOM 801 N N . LEU A 1 101 ? 7.754 -1.066 -11.156 1 94.06 101 LEU A N 1
ATOM 802 C CA . LEU A 1 101 ? 8.273 -0.835 -9.812 1 94.06 101 LEU A CA 1
ATOM 803 C C . LEU A 1 101 ? 7.145 -0.502 -8.844 1 94.06 101 LEU A C 1
ATOM 805 O O . LEU A 1 101 ? 7.191 -0.89 -7.676 1 94.06 101 LEU A O 1
ATOM 809 N N . ARG A 1 102 ? 6.137 0.196 -9.336 1 93.5 102 ARG A N 1
ATOM 810 C CA . ARG A 1 102 ? 4.973 0.496 -8.5 1 93.5 102 ARG A CA 1
ATOM 811 C C . ARG A 1 102 ? 4.258 -0.783 -8.078 1 93.5 102 ARG A C 1
ATOM 813 O O . ARG A 1 102 ? 3.939 -0.962 -6.902 1 93.5 102 ARG A O 1
ATOM 820 N N . SER A 1 103 ? 4.047 -1.623 -9.047 1 91.62 103 SER A N 1
ATOM 821 C CA . SER A 1 103 ? 3.379 -2.893 -8.773 1 91.62 103 SER A CA 1
ATOM 822 C C . SER A 1 103 ? 4.188 -3.75 -7.809 1 91.62 103 SER A C 1
ATOM 824 O O . SER A 1 103 ? 3.629 -4.367 -6.902 1 91.62 103 SER A O 1
ATOM 826 N N . LEU A 1 104 ? 5.441 -3.727 -7.977 1 93.31 104 LEU A N 1
ATOM 827 C CA . LEU A 1 104 ? 6.309 -4.574 -7.164 1 93.31 104 LEU A CA 1
ATOM 828 C C . LEU A 1 104 ? 6.406 -4.043 -5.738 1 93.31 104 LEU A C 1
ATOM 830 O O . LEU A 1 104 ? 6.527 -4.816 -4.789 1 93.31 104 LEU A O 1
ATOM 834 N N . LEU A 1 105 ? 6.379 -2.715 -5.609 1 94 105 LEU A N 1
ATOM 835 C CA . LEU A 1 105 ? 6.359 -2.139 -4.27 1 94 105 LEU A CA 1
ATOM 836 C C . LEU A 1 105 ? 5.172 -2.662 -3.471 1 94 105 LEU A C 1
ATOM 838 O O . LEU A 1 105 ? 5.34 -3.139 -2.346 1 94 105 LEU A O 1
ATOM 842 N N . MET A 1 106 ? 4.016 -2.672 -4.039 1 92.81 106 MET A N 1
ATOM 843 C CA . MET A 1 106 ? 2.807 -3.139 -3.369 1 92.81 106 MET A CA 1
ATOM 844 C C . MET A 1 106 ? 2.869 -4.641 -3.117 1 92.81 106 MET A C 1
ATOM 846 O O . MET A 1 106 ? 2.467 -5.113 -2.051 1 92.81 106 MET A O 1
ATOM 850 N N . LEU A 1 107 ? 3.371 -5.332 -4.07 1 91.25 107 LEU A N 1
ATOM 851 C CA . LEU A 1 107 ? 3.512 -6.773 -3.922 1 91.25 107 LEU A CA 1
ATOM 852 C C . LEU A 1 107 ? 4.457 -7.117 -2.775 1 91.25 107 LEU A C 1
ATOM 854 O O . LEU A 1 107 ? 4.191 -8.031 -1.997 1 91.25 107 LEU A O 1
ATOM 858 N N . THR A 1 108 ? 5.555 -6.402 -2.781 1 92.5 108 THR A N 1
ATOM 859 C CA . THR A 1 108 ? 6.535 -6.609 -1.722 1 92.5 108 THR A CA 1
ATOM 860 C C . THR A 1 108 ? 5.906 -6.387 -0.35 1 92.5 108 THR A C 1
ATOM 862 O O . THR A 1 108 ? 6.113 -7.18 0.57 1 92.5 108 THR A O 1
ATOM 865 N N . MET A 1 109 ? 5.09 -5.359 -0.244 1 91.06 109 MET A N 1
ATOM 866 C CA . MET A 1 109 ? 4.418 -5.07 1.02 1 91.06 109 MET A CA 1
ATOM 867 C C . MET A 1 109 ? 3.412 -6.164 1.363 1 91.06 109 MET A C 1
ATOM 869 O O . MET A 1 109 ? 3.299 -6.57 2.521 1 91.06 109 MET A O 1
ATOM 873 N N . ALA A 1 110 ? 2.754 -6.668 0.405 1 88.31 110 ALA A N 1
ATOM 874 C CA . ALA A 1 110 ? 1.732 -7.691 0.604 1 88.31 110 ALA A CA 1
ATOM 875 C C . ALA A 1 110 ? 2.357 -9.008 1.074 1 88.31 110 ALA A C 1
ATOM 877 O O . ALA A 1 110 ? 1.777 -9.711 1.9 1 88.31 110 ALA A O 1
ATOM 878 N N . TYR A 1 111 ? 3.586 -9.25 0.643 1 86.06 111 TYR A N 1
ATOM 879 C CA . TYR A 1 111 ? 4.145 -10.578 0.829 1 86.06 111 TYR A CA 1
ATOM 880 C C . TYR A 1 111 ? 5.281 -10.562 1.844 1 86.06 111 TYR A C 1
ATOM 882 O O . TYR A 1 111 ? 5.918 -11.586 2.092 1 86.06 111 TYR A O 1
ATOM 890 N N . LYS A 1 112 ? 5.508 -9.461 2.316 1 87 112 LYS A N 1
ATOM 891 C CA . LYS A 1 112 ? 6.691 -9.328 3.162 1 87 112 LYS A CA 1
ATOM 892 C C . LYS A 1 112 ? 6.668 -10.336 4.305 1 87 112 LYS A C 1
ATOM 894 O O . LYS A 1 112 ? 7.719 -10.844 4.707 1 87 112 LYS A O 1
ATOM 899 N N . ASP A 1 113 ? 5.504 -10.695 4.848 1 85.31 113 ASP A N 1
ATOM 900 C CA . ASP A 1 113 ? 5.414 -11.602 5.988 1 85.31 113 ASP A CA 1
ATOM 901 C C . ASP A 1 113 ? 5.617 -13.055 5.562 1 85.31 113 ASP A C 1
ATOM 903 O O . ASP A 1 113 ? 5.91 -13.914 6.391 1 85.31 113 ASP A O 1
ATOM 907 N N . ARG A 1 114 ? 5.383 -13.273 4.316 1 83.06 114 ARG A N 1
ATOM 908 C CA . ARG A 1 114 ? 5.59 -14.609 3.775 1 83.06 114 ARG A CA 1
ATOM 909 C C . ARG A 1 114 ? 7.074 -14.883 3.541 1 83.06 114 ARG A C 1
ATOM 911 O O . ARG A 1 114 ? 7.504 -16.031 3.529 1 83.06 114 ARG A O 1
ATOM 918 N N . TYR A 1 115 ? 7.77 -13.828 3.318 1 84.88 115 TYR A N 1
ATOM 919 C CA . TYR A 1 115 ? 9.203 -13.93 3.064 1 84.88 115 TYR A CA 1
ATOM 920 C C . TYR A 1 115 ? 10 -13.266 4.18 1 84.88 115 TYR A C 1
ATOM 922 O O . TYR A 1 115 ? 10.359 -12.094 4.082 1 84.88 115 TYR A O 1
ATOM 930 N N . GLU A 1 116 ? 10.297 -14.039 5.137 1 84.81 116 GLU A N 1
ATOM 931 C CA . GLU A 1 116 ? 10.914 -13.531 6.359 1 84.81 116 GLU A CA 1
ATOM 932 C C . GLU A 1 116 ? 12.172 -12.727 6.047 1 84.81 116 GLU A C 1
ATOM 934 O O . GLU A 1 116 ? 12.414 -11.68 6.664 1 84.81 116 GLU A O 1
ATOM 939 N N . ARG A 1 117 ? 12.93 -13.25 5.137 1 86.38 117 ARG A N 1
ATOM 940 C CA . ARG A 1 117 ? 14.164 -12.562 4.793 1 86.38 117 ARG A CA 1
ATOM 941 C C . ARG A 1 117 ? 13.883 -11.203 4.164 1 86.38 117 ARG A C 1
ATOM 943 O O . ARG A 1 117 ? 14.617 -10.242 4.395 1 86.38 117 ARG A O 1
ATOM 950 N N . VAL A 1 118 ? 12.883 -11.133 3.381 1 88.69 118 VAL A N 1
ATOM 951 C CA . VAL A 1 118 ? 12.484 -9.867 2.773 1 88.69 118 VAL A CA 1
ATOM 952 C C . VAL A 1 118 ? 12.039 -8.891 3.861 1 88.69 118 VAL A C 1
ATOM 954 O O . VAL A 1 118 ? 12.484 -7.742 3.889 1 88.69 118 VAL A O 1
ATOM 957 N N . LYS A 1 119 ? 11.242 -9.359 4.758 1 89.44 119 LYS A N 1
ATOM 958 C CA . LYS A 1 119 ? 10.766 -8.516 5.855 1 89.44 119 LYS A CA 1
ATOM 959 C C . LYS A 1 119 ? 11.93 -7.977 6.68 1 89.44 119 LYS A C 1
ATOM 961 O O . LYS A 1 119 ? 11.969 -6.785 6.992 1 89.44 119 LYS A O 1
ATOM 966 N N . GLU A 1 120 ? 12.812 -8.805 6.992 1 90.06 120 GLU A N 1
ATOM 967 C CA . GLU A 1 120 ? 13.969 -8.43 7.805 1 90.06 120 GLU A CA 1
ATOM 968 C C . GLU A 1 120 ? 14.836 -7.398 7.09 1 90.06 120 GLU A C 1
ATOM 970 O O . GLU A 1 120 ? 15.273 -6.422 7.695 1 90.06 120 GLU A O 1
ATOM 975 N N . ARG A 1 121 ? 15.016 -7.652 5.875 1 86.81 121 ARG A N 1
ATOM 976 C CA . ARG A 1 121 ? 15.859 -6.742 5.105 1 86.81 121 ARG A CA 1
ATOM 977 C C . ARG A 1 121 ? 15.188 -5.387 4.934 1 86.81 121 ARG A C 1
ATOM 979 O O . ARG A 1 121 ? 15.844 -4.348 4.992 1 86.81 121 ARG A O 1
ATOM 986 N N . LEU A 1 122 ? 13.945 -5.43 4.688 1 88.44 122 LEU A N 1
ATOM 987 C CA . LEU A 1 122 ? 13.195 -4.18 4.586 1 88.44 122 LEU A CA 1
ATOM 988 C C . LEU A 1 122 ? 13.273 -3.391 5.887 1 88.44 122 LEU A C 1
ATOM 990 O O . LEU A 1 122 ? 13.453 -2.17 5.867 1 88.44 122 LEU A O 1
ATOM 994 N N . ARG A 1 123 ? 13.141 -4.094 6.957 1 86.06 123 ARG A N 1
ATOM 995 C CA . ARG A 1 123 ? 13.234 -3.465 8.273 1 86.06 123 ARG A CA 1
ATOM 996 C C . ARG A 1 123 ? 14.609 -2.838 8.477 1 86.06 123 ARG A C 1
ATOM 998 O O . ARG A 1 123 ? 14.711 -1.678 8.883 1 86.06 123 ARG A O 1
ATOM 1005 N N . GLU A 1 124 ? 15.602 -3.549 8.195 1 84.69 124 GLU A N 1
ATOM 1006 C CA . GLU A 1 124 ? 16.984 -3.156 8.445 1 84.69 124 GLU A CA 1
ATOM 1007 C C . GLU A 1 124 ? 17.406 -2.016 7.523 1 84.69 124 GLU A C 1
ATOM 1009 O O . GLU A 1 124 ? 18.156 -1.129 7.93 1 84.69 124 GLU A O 1
ATOM 1014 N N . THR A 1 125 ? 16.844 -2.088 6.352 1 82.69 125 THR A N 1
ATOM 1015 C CA . THR A 1 125 ? 17.344 -1.123 5.371 1 82.69 125 THR A CA 1
ATOM 1016 C C . THR A 1 125 ? 16.359 0.046 5.234 1 82.69 125 THR A C 1
ATOM 1018 O O . THR A 1 125 ? 16.672 1.17 5.633 1 82.69 125 THR A O 1
ATOM 1021 N N . CYS A 1 126 ? 15.203 -0.213 4.965 1 82.94 126 CYS A N 1
ATOM 1022 C CA . CYS A 1 126 ? 14.258 0.845 4.629 1 82.94 126 CYS A CA 1
ATOM 1023 C C . CYS A 1 126 ? 13.75 1.545 5.883 1 82.94 126 CYS A C 1
ATOM 1025 O O . CYS A 1 126 ? 13.828 2.77 5.988 1 82.94 126 CYS A O 1
ATOM 1027 N N . MET A 1 127 ? 13.391 0.772 6.855 1 85.56 127 MET A N 1
ATOM 1028 C CA . MET A 1 127 ? 12.828 1.378 8.062 1 85.56 127 MET A CA 1
ATOM 1029 C C . MET A 1 127 ? 13.898 2.141 8.836 1 85.56 127 MET A C 1
ATOM 1031 O O . MET A 1 127 ? 13.641 3.236 9.336 1 85.56 127 MET A O 1
ATOM 1035 N N . SER A 1 128 ? 15.055 1.558 8.922 1 90.06 128 SER A N 1
ATOM 1036 C CA . SER A 1 128 ? 16.141 2.219 9.617 1 90.06 128 SER A CA 1
ATOM 1037 C C . SER A 1 128 ? 16.547 3.52 8.93 1 90.06 128 SER A C 1
ATOM 1039 O O . SER A 1 128 ? 16.766 4.539 9.586 1 90.06 128 SER A O 1
ATOM 1041 N N . LYS A 1 129 ? 16.609 3.479 7.652 1 92.25 129 LYS A N 1
ATOM 1042 C CA . LYS A 1 129 ? 17 4.668 6.898 1 92.25 129 LYS A CA 1
ATOM 1043 C C . LYS A 1 129 ? 15.898 5.727 6.941 1 92.25 129 LYS A C 1
ATOM 1045 O O . LYS A 1 129 ? 16.188 6.926 6.961 1 92.25 129 LYS A O 1
ATOM 1050 N N . MET A 1 130 ? 14.711 5.285 6.91 1 92.62 130 MET A N 1
ATOM 1051 C CA . MET A 1 130 ? 13.594 6.219 7.055 1 92.62 130 MET A CA 1
ATOM 1052 C C . MET A 1 130 ? 13.648 6.926 8.406 1 92.62 130 MET A C 1
ATOM 1054 O O . MET A 1 130 ? 13.414 8.133 8.484 1 92.62 130 MET A O 1
ATOM 1058 N N . ASP A 1 131 ? 13.969 6.145 9.406 1 93.19 131 ASP A N 1
ATOM 1059 C CA . ASP A 1 131 ? 14.117 6.723 10.742 1 93.19 131 ASP A CA 1
ATOM 1060 C C . ASP A 1 131 ? 15.227 7.77 10.758 1 93.19 131 ASP A C 1
ATOM 1062 O O . ASP A 1 131 ? 15.078 8.828 11.375 1 93.19 131 ASP A O 1
ATOM 1066 N N . GLU A 1 132 ? 16.281 7.426 10.133 1 95.56 132 GLU A N 1
ATOM 1067 C CA . GLU A 1 132 ? 17.391 8.375 10.039 1 95.56 132 GLU A CA 1
ATOM 1068 C C . GLU A 1 132 ? 16.953 9.656 9.32 1 95.56 132 GLU A C 1
ATOM 1070 O O . GLU A 1 132 ? 17.328 10.758 9.727 1 95.56 132 GLU A O 1
ATOM 1075 N N . MET A 1 133 ? 16.234 9.508 8.273 1 96.5 133 MET A N 1
ATOM 1076 C CA . MET A 1 133 ? 15.758 10.664 7.516 1 96.5 133 MET A CA 1
ATOM 1077 C C . MET A 1 133 ? 14.875 11.562 8.375 1 96.5 133 MET A C 1
ATOM 1079 O O . MET A 1 133 ? 15.047 12.781 8.398 1 96.5 133 MET A O 1
ATOM 1083 N N . PHE A 1 134 ? 14.008 10.969 9.125 1 96.62 134 PHE A N 1
ATOM 1084 C CA . PHE A 1 134 ? 13.078 11.766 9.914 1 96.62 134 PHE A CA 1
ATOM 1085 C C . PHE A 1 134 ? 13.773 12.359 11.133 1 96.62 134 PHE A C 1
ATOM 1087 O O . PHE A 1 134 ? 13.406 13.445 11.594 1 96.62 134 PHE A O 1
ATOM 1094 N N . LYS A 1 135 ? 14.805 11.672 11.641 1 96.81 135 LYS A N 1
ATOM 1095 C CA . LYS A 1 135 ? 15.633 12.289 12.672 1 96.81 135 LYS A CA 1
ATOM 1096 C C . LYS A 1 135 ? 16.281 13.57 12.164 1 96.81 135 LYS A C 1
ATOM 1098 O O . LYS A 1 135 ? 16.375 14.562 12.891 1 96.81 135 LYS A O 1
ATOM 1103 N N . ARG A 1 136 ? 16.75 13.508 10.969 1 97 136 ARG A N 1
ATOM 1104 C CA . ARG A 1 136 ? 17.328 14.695 10.344 1 97 136 ARG A CA 1
ATOM 1105 C C . ARG A 1 136 ? 16.281 15.797 10.18 1 97 136 ARG A C 1
ATOM 1107 O O . ARG A 1 136 ? 16.562 16.969 10.398 1 97 136 ARG A O 1
ATOM 1114 N N . ILE A 1 137 ? 15.102 15.438 9.797 1 97.31 137 ILE A N 1
ATOM 1115 C CA . ILE A 1 137 ? 14 16.375 9.648 1 97.31 137 ILE A CA 1
ATOM 1116 C C . ILE A 1 137 ? 13.703 17.047 10.992 1 97.31 137 ILE A C 1
ATOM 1118 O O . ILE A 1 137 ? 13.523 18.266 11.062 1 97.31 137 ILE A O 1
ATOM 1122 N N . GLU A 1 138 ? 13.648 16.25 12.008 1 97.19 138 GLU A N 1
ATOM 1123 C CA . GLU A 1 138 ? 13.391 16.75 13.352 1 97.19 138 GLU A CA 1
ATOM 1124 C C . GLU A 1 138 ? 14.5 17.703 13.797 1 97.19 138 GLU A C 1
ATOM 1126 O O . GLU A 1 138 ? 14.227 18.703 14.469 1 97.19 138 GLU A O 1
ATOM 1131 N N . THR A 1 139 ? 15.727 17.391 13.43 1 96.44 139 THR A N 1
ATOM 1132 C CA . THR A 1 139 ? 16.844 18.266 13.742 1 96.44 139 THR A CA 1
ATOM 1133 C C . THR A 1 139 ? 16.703 19.594 13.008 1 96.44 139 THR A C 1
ATOM 1135 O O . THR A 1 139 ? 16.922 20.656 13.602 1 96.44 139 THR A O 1
ATOM 1138 N N . LEU A 1 140 ? 16.328 19.562 11.805 1 96.06 140 LEU A N 1
ATOM 1139 C CA . LEU A 1 140 ? 16.219 20.766 10.969 1 96.06 140 LEU A CA 1
ATOM 1140 C C . LEU A 1 140 ? 15.055 21.625 11.422 1 96.06 140 LEU A C 1
ATOM 1142 O O . LEU A 1 140 ? 15.117 22.859 11.32 1 96.06 140 LEU A O 1
ATOM 1146 N N . THR A 1 141 ? 13.984 21.016 11.914 1 95.25 141 THR A N 1
ATOM 1147 C CA . THR A 1 141 ? 12.805 21.766 12.336 1 95.25 141 THR A CA 1
ATOM 1148 C C . THR A 1 141 ? 12.922 22.156 13.805 1 95.25 141 THR A C 1
ATOM 1150 O O . THR A 1 141 ? 12.227 23.078 14.258 1 95.25 141 THR A O 1
ATOM 1153 N N . GLY A 1 142 ? 13.711 21.422 14.555 1 95 142 GLY A N 1
ATOM 1154 C CA . GLY A 1 142 ? 13.844 21.641 15.984 1 95 142 GLY A CA 1
ATOM 1155 C C . GLY A 1 142 ? 12.68 21.078 16.781 1 95 142 GLY A C 1
ATOM 1156 O O . GLY A 1 142 ? 12.461 21.469 17.922 1 95 142 GLY A O 1
ATOM 1157 N N . ARG A 1 143 ? 11.867 20.234 16.141 1 94.62 143 ARG A N 1
ATOM 1158 C CA . ARG A 1 143 ? 10.695 19.672 16.797 1 94.62 143 ARG A CA 1
ATOM 1159 C C . ARG A 1 143 ? 10.531 18.188 16.469 1 94.62 143 ARG A C 1
ATOM 1161 O O . ARG A 1 143 ? 10.852 17.766 15.352 1 94.62 143 ARG A O 1
ATOM 1168 N N . PRO A 1 144 ? 10 17.516 17.375 1 94.62 144 PRO A N 1
ATOM 1169 C CA . PRO A 1 144 ? 9.68 16.109 17.047 1 94.62 144 PRO A CA 1
ATOM 1170 C C . PRO A 1 144 ? 8.469 15.984 16.125 1 94.62 144 PRO A C 1
ATOM 1172 O O . PRO A 1 144 ? 7.551 16.812 16.188 1 94.62 144 PRO A O 1
ATOM 1175 N N . MET A 1 145 ? 8.492 15.039 15.32 1 95.06 145 MET A N 1
ATOM 1176 C CA . MET A 1 145 ? 7.375 14.727 14.438 1 95.06 145 MET A CA 1
ATOM 1177 C C . MET A 1 145 ? 6.676 13.445 14.867 1 95.06 145 MET A C 1
ATOM 1179 O O . MET A 1 145 ? 7.32 12.406 15.031 1 95.06 145 MET A O 1
ATOM 1183 N N . PRO A 1 146 ? 5.371 13.562 15.055 1 94.81 146 PRO A N 1
ATOM 1184 C CA . PRO A 1 146 ? 4.648 12.352 15.43 1 94.81 146 PRO A CA 1
ATOM 1185 C C . PRO A 1 146 ? 4.758 11.25 14.375 1 94.81 146 PRO A C 1
ATOM 1187 O O . PRO A 1 146 ? 4.809 11.539 13.18 1 94.81 146 PRO A O 1
ATOM 1190 N N . VAL A 1 147 ? 4.77 9.992 14.852 1 94.75 147 VAL A N 1
ATOM 1191 C CA . VAL A 1 147 ? 4.883 8.828 13.977 1 94.75 147 VAL A CA 1
ATOM 1192 C C . VAL A 1 147 ? 3.768 8.859 12.93 1 94.75 147 VAL A C 1
ATOM 1194 O O . VAL A 1 147 ? 3.98 8.469 11.781 1 94.75 147 VAL A O 1
ATOM 1197 N N . SER A 1 148 ? 2.617 9.328 13.328 1 96.69 148 SER A N 1
ATOM 1198 C CA . SER A 1 148 ? 1.471 9.383 12.422 1 96.69 148 SER A CA 1
ATOM 1199 C C . SER A 1 148 ? 1.746 10.297 11.234 1 96.69 148 SER A C 1
ATOM 1201 O O . SER A 1 148 ? 1.376 9.977 10.102 1 96.69 148 SER A O 1
ATOM 1203 N N . LEU A 1 149 ? 2.428 11.375 11.461 1 96.69 149 LEU A N 1
ATOM 1204 C CA . LEU A 1 149 ? 2.727 12.305 10.383 1 96.69 149 LEU A CA 1
ATOM 1205 C C . LEU A 1 149 ? 3.844 11.773 9.492 1 96.69 149 LEU A C 1
ATOM 1207 O O . LEU A 1 149 ? 3.848 12.008 8.281 1 96.69 149 LEU A O 1
ATOM 1211 N N . LYS A 1 150 ? 4.805 11.062 10.125 1 96.44 150 LYS A N 1
ATOM 1212 C CA . LYS A 1 150 ? 5.836 10.391 9.336 1 96.44 150 LYS A CA 1
ATOM 1213 C C . LYS A 1 150 ? 5.219 9.391 8.359 1 96.44 150 LYS A C 1
ATOM 1215 O O . LYS A 1 150 ? 5.551 9.391 7.176 1 96.44 150 LYS A O 1
ATOM 1220 N N . LYS A 1 151 ? 4.301 8.641 8.836 1 96.69 151 LYS A N 1
ATOM 1221 C CA . LYS A 1 151 ? 3.619 7.648 8.016 1 96.69 151 LYS A CA 1
ATOM 1222 C C . LYS A 1 151 ? 2.691 8.312 7.004 1 96.69 151 LYS A C 1
ATOM 1224 O O . LYS A 1 151 ? 2.5 7.801 5.902 1 96.69 151 LYS A O 1
ATOM 1229 N N . ALA A 1 152 ? 2.146 9.445 7.406 1 97.94 152 ALA A N 1
ATOM 1230 C CA . ALA A 1 152 ? 1.307 10.195 6.477 1 97.94 152 ALA A CA 1
ATOM 1231 C C . ALA A 1 152 ? 2.104 10.641 5.254 1 97.94 152 ALA A C 1
ATOM 1233 O O . ALA A 1 152 ? 1.606 10.578 4.125 1 97.94 152 ALA A O 1
ATOM 1234 N N . PHE A 1 153 ? 3.328 11.039 5.5 1 98.12 153 PHE A N 1
ATOM 1235 C CA . PHE A 1 153 ? 4.176 11.492 4.406 1 98.12 153 PHE A CA 1
ATOM 1236 C C . PHE A 1 153 ? 4.438 10.359 3.42 1 98.12 153 PHE A C 1
ATOM 1238 O O . PHE A 1 153 ? 4.152 10.492 2.227 1 98.12 153 PHE A O 1
ATOM 1245 N N . PHE A 1 154 ? 4.855 9.281 3.891 1 95.81 154 PHE A N 1
ATOM 1246 C CA . PHE A 1 154 ? 5.168 8.133 3.043 1 95.81 154 PHE A CA 1
ATOM 1247 C C . PHE A 1 154 ? 3.896 7.551 2.436 1 95.81 154 PHE A C 1
ATOM 1249 O O . PHE A 1 154 ? 3.879 7.18 1.259 1 95.81 154 PHE A O 1
ATOM 1256 N N . GLY A 1 155 ? 2.918 7.496 3.271 1 96.75 155 GLY A N 1
ATOM 1257 C CA . GLY A 1 155 ? 1.649 6.953 2.814 1 96.75 155 GLY A CA 1
ATOM 1258 C C . GLY A 1 155 ? 1.034 7.746 1.678 1 96.75 155 GLY A C 1
ATOM 1259 O O . GLY A 1 155 ? 0.487 7.172 0.735 1 96.75 155 GLY A O 1
ATOM 1260 N N . ALA A 1 156 ? 1.125 9.023 1.758 1 97.94 156 ALA A N 1
ATOM 1261 C CA . ALA A 1 156 ? 0.584 9.875 0.698 1 97.94 156 ALA A CA 1
ATOM 1262 C C . ALA A 1 156 ? 1.301 9.617 -0.625 1 97.94 156 ALA A C 1
ATOM 1264 O O . ALA A 1 156 ? 0.666 9.562 -1.682 1 97.94 156 ALA A O 1
ATOM 1265 N N . LEU A 1 157 ? 2.602 9.5 -0.538 1 98 157 LEU A N 1
ATOM 1266 C CA . LEU A 1 157 ? 3.391 9.234 -1.735 1 98 157 LEU A CA 1
ATOM 1267 C C . LEU A 1 157 ? 3.014 7.887 -2.346 1 98 157 LEU A C 1
ATOM 1269 O O . LEU A 1 157 ? 2.873 7.77 -3.564 1 98 157 LEU A O 1
ATOM 1273 N N . MET A 1 158 ? 2.852 6.949 -1.497 1 95.69 158 MET A N 1
ATOM 1274 C CA . MET A 1 158 ? 2.449 5.621 -1.955 1 95.69 158 MET A CA 1
ATOM 1275 C C . MET A 1 158 ? 1.073 5.668 -2.611 1 95.69 158 MET A C 1
ATOM 1277 O O . MET A 1 158 ? 0.863 5.062 -3.664 1 95.69 158 MET A O 1
ATOM 1281 N N . CYS A 1 159 ? 0.131 6.359 -1.986 1 94.94 159 CYS A N 1
ATOM 1282 C CA . CYS A 1 159 ? -1.215 6.473 -2.537 1 94.94 159 CYS A CA 1
ATOM 1283 C C . CYS A 1 159 ? -1.187 7.125 -3.916 1 94.94 159 CYS A C 1
ATOM 1285 O O . CYS A 1 159 ? -1.918 6.711 -4.816 1 94.94 159 CYS A O 1
ATOM 1287 N N . TYR A 1 160 ? -0.387 8.141 -4.043 1 95.94 160 TYR A N 1
ATOM 1288 C CA . TYR A 1 160 ? -0.237 8.773 -5.348 1 95.94 160 TYR A CA 1
ATOM 1289 C C . TYR A 1 160 ? 0.263 7.77 -6.383 1 95.94 160 TYR A C 1
ATOM 1291 O O . TYR A 1 160 ? -0.241 7.727 -7.508 1 95.94 160 TYR A O 1
ATOM 1299 N N . ALA A 1 161 ? 1.246 6.973 -5.969 1 94.44 161 ALA A N 1
ATOM 1300 C CA . ALA A 1 161 ? 1.845 6 -6.879 1 94.44 161 ALA A CA 1
ATOM 1301 C C . ALA A 1 161 ? 0.831 4.938 -7.297 1 94.44 161 ALA A C 1
ATOM 1303 O O . ALA A 1 161 ? 0.829 4.488 -8.445 1 94.44 161 ALA A O 1
ATOM 1304 N N . ILE A 1 162 ? -0.006 4.504 -6.375 1 90.44 162 ILE A N 1
ATOM 1305 C CA . ILE A 1 162 ? -0.994 3.459 -6.625 1 90.44 162 ILE A CA 1
ATOM 1306 C C . ILE A 1 162 ? -1.95 3.908 -7.73 1 90.44 162 ILE A C 1
ATOM 1308 O O . ILE A 1 162 ? -2.293 3.125 -8.617 1 90.44 162 ILE A O 1
ATOM 1312 N N . TRP A 1 163 ? -2.336 5.129 -7.699 1 90.38 163 TRP A N 1
ATOM 1313 C CA . TRP A 1 163 ? -3.293 5.656 -8.664 1 90.38 163 TRP A CA 1
ATOM 1314 C C . TRP A 1 163 ? -2.627 6.664 -9.602 1 90.38 163 TRP A C 1
ATOM 1316 O O . TRP A 1 163 ? -3.199 7.715 -9.898 1 90.38 163 TRP A O 1
ATOM 1326 N N . TRP A 1 164 ? -1.488 6.348 -9.977 1 89.25 164 TRP A N 1
ATOM 1327 C CA . TRP A 1 164 ? -0.602 7.242 -10.719 1 89.25 164 TRP A CA 1
ATOM 1328 C C . TRP A 1 164 ? -1.32 7.852 -11.922 1 89.25 164 TRP A C 1
ATOM 1330 O O . TRP A 1 164 ? -1.322 9.07 -12.094 1 89.25 164 TRP A O 1
ATOM 1340 N N . ASP A 1 165 ? -2.037 7.086 -12.734 1 86.56 165 ASP A N 1
ATOM 1341 C CA . ASP A 1 165 ? -2.609 7.539 -14 1 86.56 165 ASP A CA 1
ATOM 1342 C C . ASP A 1 165 ? -3.92 8.289 -13.766 1 86.56 165 ASP A C 1
ATOM 1344 O O . ASP A 1 165 ? -4.43 8.953 -14.672 1 86.56 165 ASP A O 1
ATOM 1348 N N . GLU A 1 166 ? -4.367 8.305 -12.516 1 86 166 GLU A N 1
ATOM 1349 C CA . GLU A 1 166 ? -5.66 8.914 -12.242 1 86 166 GLU A CA 1
ATOM 1350 C C . GLU A 1 166 ? -5.5 10.234 -11.5 1 86 166 GLU A C 1
ATOM 1352 O O . GLU A 1 166 ? -6.477 10.961 -11.281 1 86 166 GLU A O 1
ATOM 1357 N N . ASN A 1 167 ? -4.289 10.5 -11.164 1 89.62 167 ASN A N 1
ATOM 1358 C CA . ASN A 1 167 ? -4.062 11.727 -10.406 1 89.62 167 ASN A CA 1
ATOM 1359 C C . ASN A 1 167 ? -4.191 12.969 -11.289 1 89.62 167 ASN A C 1
ATOM 1361 O O . ASN A 1 167 ? -3.658 13 -12.398 1 89.62 167 ASN A O 1
ATOM 1365 N N . GLU A 1 168 ? -4.914 13.867 -10.758 1 89.25 168 GLU A N 1
ATOM 1366 C CA . GLU A 1 168 ? -5.105 15.109 -11.5 1 89.25 168 GLU A CA 1
ATOM 1367 C C . GLU A 1 168 ? -4.059 16.156 -11.117 1 89.25 168 GLU A C 1
ATOM 1369 O O . GLU A 1 168 ? -3.846 17.125 -11.844 1 89.25 168 GLU A O 1
ATOM 1374 N N . VAL A 1 169 ? -3.422 15.938 -10.055 1 95 169 VAL A N 1
ATOM 1375 C CA . VAL A 1 169 ? -2.424 16.891 -9.57 1 95 169 VAL A CA 1
ATOM 1376 C C . VAL A 1 169 ? -1.032 16.438 -10.008 1 95 169 VAL A C 1
ATOM 1378 O O . VAL A 1 169 ? -0.667 15.273 -9.859 1 95 169 VAL A O 1
ATOM 1381 N N . GLU A 1 170 ? -0.353 17.391 -10.555 1 96.81 170 GLU A N 1
ATOM 1382 C CA . GLU A 1 170 ? 1.022 17.109 -10.969 1 96.81 170 GLU A CA 1
ATOM 1383 C C . GLU A 1 170 ? 1.887 16.719 -9.773 1 96.81 170 GLU A C 1
ATOM 1385 O O . GLU A 1 170 ? 1.71 17.234 -8.672 1 96.81 170 GLU A O 1
ATOM 1390 N N . PRO A 1 171 ? 2.887 15.797 -10.031 1 97.38 171 PRO A N 1
ATOM 1391 C CA . PRO A 1 171 ? 3.701 15.273 -8.93 1 97.38 171 PRO A CA 1
ATOM 1392 C C . PRO A 1 171 ? 4.344 16.375 -8.094 1 97.38 171 PRO A C 1
ATOM 1394 O O . PRO A 1 171 ? 4.309 16.312 -6.859 1 97.38 171 PRO A O 1
ATOM 1397 N N . ARG A 1 172 ? 4.914 17.344 -8.75 1 97.81 172 ARG A N 1
ATOM 1398 C CA . ARG A 1 172 ? 5.605 18.391 -7.996 1 97.81 172 ARG A CA 1
ATOM 1399 C C . ARG A 1 172 ? 4.633 19.156 -7.105 1 97.81 172 ARG A C 1
ATOM 1401 O O . ARG A 1 172 ? 4.93 19.422 -5.934 1 97.81 172 ARG A O 1
ATOM 1408 N N . LYS A 1 173 ? 3.531 19.547 -7.656 1 97.81 173 LYS A N 1
ATOM 1409 C CA . LYS A 1 173 ? 2.518 20.25 -6.883 1 97.81 173 LYS A CA 1
ATOM 1410 C C . LYS A 1 173 ? 2.002 19.391 -5.734 1 97.81 173 LYS A C 1
ATOM 1412 O O . LYS A 1 173 ? 1.794 19.891 -4.625 1 97.81 173 LYS A O 1
ATOM 1417 N N . PHE A 1 174 ? 1.81 18.141 -5.988 1 98 174 PHE A N 1
ATOM 1418 C CA . PHE A 1 174 ? 1.37 17.188 -4.965 1 98 174 PHE A CA 1
ATOM 1419 C C . PHE A 1 174 ? 2.354 17.156 -3.801 1 98 174 PHE A C 1
ATOM 1421 O O . PHE A 1 174 ? 1.952 17.281 -2.641 1 98 174 PHE A O 1
ATOM 1428 N N . VAL A 1 175 ? 3.639 17.031 -4.148 1 98.5 175 VAL A N 1
ATOM 1429 C CA . VAL A 1 175 ? 4.676 16.906 -3.129 1 98.5 175 VAL A CA 1
ATOM 1430 C C . VAL A 1 175 ? 4.773 18.219 -2.348 1 98.5 175 VAL A C 1
ATOM 1432 O O . VAL A 1 175 ? 4.938 18.203 -1.124 1 98.5 175 VAL A O 1
ATOM 1435 N N . GLU A 1 176 ? 4.637 19.344 -3.023 1 98.12 176 GLU A N 1
ATOM 1436 C CA . GLU A 1 176 ? 4.684 20.641 -2.369 1 98.12 176 GLU A CA 1
ATOM 1437 C C . GLU A 1 176 ? 3.57 20.781 -1.337 1 98.12 176 GLU A C 1
ATOM 1439 O O . GLU A 1 176 ? 3.818 21.188 -0.197 1 98.12 176 GLU A O 1
ATOM 1444 N N . GLU A 1 177 ? 2.4 20.422 -1.759 1 96.81 177 GLU A N 1
ATOM 1445 C CA . GLU A 1 177 ? 1.252 20.516 -0.86 1 96.81 177 GLU A CA 1
ATOM 1446 C C . GLU A 1 177 ? 1.425 19.578 0.339 1 96.81 177 GLU A C 1
ATOM 1448 O O . GLU A 1 177 ? 1.096 19.953 1.468 1 96.81 177 GLU A O 1
ATOM 1453 N N . LEU A 1 178 ? 1.9 18.406 0.058 1 98.19 178 LEU A N 1
ATOM 1454 C CA . LEU A 1 178 ? 2.117 17.406 1.102 1 98.19 178 LEU A CA 1
ATOM 1455 C C . LEU A 1 178 ? 3.146 17.906 2.115 1 98.19 178 LEU A C 1
ATOM 1457 O O . LEU A 1 178 ? 2.906 17.859 3.322 1 98.19 178 LEU A O 1
ATOM 1461 N N . VAL A 1 179 ? 4.254 18.391 1.607 1 98.19 179 VAL A N 1
ATOM 1462 C CA . VAL A 1 179 ? 5.367 18.828 2.449 1 98.19 179 VAL A CA 1
ATOM 1463 C C . VAL A 1 179 ? 4.941 20.031 3.283 1 98.19 179 VAL A C 1
ATOM 1465 O O . VAL A 1 179 ? 5.172 20.078 4.492 1 98.19 179 VAL A O 1
ATOM 1468 N N . ASP A 1 180 ? 4.312 20.984 2.654 1 97.12 180 ASP A N 1
ATOM 1469 C CA . ASP A 1 180 ? 3.869 22.188 3.363 1 97.12 180 ASP A CA 1
ATOM 1470 C C . ASP A 1 180 ? 2.832 21.844 4.43 1 97.12 180 ASP A C 1
ATOM 1472 O O . ASP A 1 180 ? 2.865 22.391 5.535 1 97.12 180 ASP A O 1
ATOM 1476 N N . GLY A 1 181 ? 1.913 20.953 4.066 1 96.38 181 GLY A N 1
ATOM 1477 C CA . GLY A 1 181 ? 0.927 20.516 5.039 1 96.38 181 GLY A CA 1
ATOM 1478 C C . GLY A 1 181 ? 1.541 19.781 6.219 1 96.38 181 GLY A C 1
ATOM 1479 O O . GLY A 1 181 ? 1.178 20.047 7.367 1 96.38 181 GLY A O 1
ATOM 1480 N N . LEU A 1 182 ? 2.473 18.891 5.934 1 96.56 182 LEU A N 1
ATOM 1481 C CA . LEU A 1 182 ? 3.152 18.109 6.965 1 96.56 182 LEU A CA 1
ATOM 1482 C C . LEU A 1 182 ? 3.902 19.031 7.926 1 96.56 182 LEU A C 1
ATOM 1484 O O . LEU A 1 182 ? 3.807 18.859 9.148 1 96.56 182 LEU A O 1
ATOM 1488 N N . LEU A 1 183 ? 4.637 19.953 7.402 1 96.38 183 LEU A N 1
ATOM 1489 C CA . LEU A 1 183 ? 5.426 20.859 8.227 1 96.38 183 LEU A CA 1
ATOM 1490 C C . LEU A 1 183 ? 4.52 21.781 9.039 1 96.38 183 LEU A C 1
ATOM 1492 O O . LEU A 1 183 ? 4.82 22.094 10.195 1 96.38 183 LEU A O 1
ATOM 1496 N N . SER A 1 184 ? 3.412 22.203 8.453 1 94.5 184 SER A N 1
ATOM 1497 C CA . SER A 1 184 ? 2.441 23 9.195 1 94.5 184 SER A CA 1
ATOM 1498 C C . SER A 1 184 ? 1.86 22.219 10.367 1 94.5 184 SER A C 1
ATOM 1500 O O . SER A 1 184 ? 1.707 22.75 11.461 1 94.5 184 SER A O 1
ATOM 1502 N N . ALA A 1 185 ? 1.543 20.984 10.125 1 94 185 ALA A N 1
ATOM 1503 C CA . ALA A 1 185 ? 0.981 20.125 11.164 1 94 185 ALA A CA 1
ATOM 1504 C C . ALA A 1 185 ? 1.979 19.906 12.297 1 94 185 ALA A C 1
ATOM 1506 O O . ALA A 1 185 ? 1.598 19.859 13.469 1 94 185 ALA A O 1
ATOM 1507 N N . THR A 1 186 ? 3.225 19.766 11.945 1 91.56 186 THR A N 1
ATOM 1508 C CA . THR A 1 186 ? 4.281 19.547 12.93 1 91.56 186 THR A CA 1
ATOM 1509 C C . THR A 1 186 ? 4.453 20.781 13.805 1 91.56 186 THR A C 1
ATOM 1511 O O . THR A 1 186 ? 4.695 20.672 15.008 1 91.56 186 THR A O 1
ATOM 1514 N N . ASN A 1 187 ? 4.23 21.922 13.258 1 85.88 187 ASN A N 1
ATOM 1515 C CA . ASN A 1 187 ? 4.367 23.172 13.992 1 85.88 187 ASN A CA 1
ATOM 1516 C C . ASN A 1 187 ? 3.201 23.391 14.953 1 85.88 187 ASN A C 1
ATOM 1518 O O . ASN A 1 187 ? 3.355 24.047 15.977 1 85.88 187 ASN A O 1
ATOM 1522 N N . SER A 1 188 ? 2.096 22.859 14.648 1 78.56 188 SER A N 1
ATOM 1523 C CA . SER A 1 188 ? 0.908 23.047 15.477 1 78.56 188 SER A CA 1
ATOM 1524 C C . SER A 1 188 ? 0.877 22.062 16.625 1 78.56 188 SER A C 1
ATOM 1526 O O . SER A 1 188 ? 0.244 22.312 17.656 1 78.56 188 SER A O 1
ATOM 1528 N N . THR A 1 189 ? 1.247 20.797 16.438 1 65 189 THR A N 1
ATOM 1529 C CA . THR A 1 189 ? 1.245 19.766 17.469 1 65 189 THR A CA 1
ATOM 1530 C C . THR A 1 189 ? 2.102 20.172 18.656 1 65 189 THR A C 1
ATOM 1532 O O . THR A 1 189 ? 1.806 19.828 19.797 1 65 189 THR A O 1
ATOM 1535 N N . THR A 1 190 ? 3.193 20.812 18.5 1 52.53 190 THR A N 1
ATOM 1536 C CA . THR A 1 190 ? 4.055 21.219 19.609 1 52.53 190 THR A CA 1
ATOM 1537 C C . THR A 1 190 ? 3.402 22.344 20.406 1 52.53 190 THR A C 1
ATOM 1539 O O . THR A 1 190 ? 3.742 22.562 21.578 1 52.53 190 THR A O 1
ATOM 1542 N N . ARG A 1 191 ? 2.432 23.031 19.906 1 48.25 191 ARG A N 1
ATOM 1543 C CA . ARG A 1 191 ? 1.824 24.094 20.719 1 48.25 191 ARG A CA 1
ATOM 1544 C C . ARG A 1 191 ? 0.905 23.5 21.781 1 48.25 191 ARG A C 1
ATOM 1546 O O . ARG A 1 191 ? 0.735 24.094 22.844 1 48.25 191 ARG A O 1
ATOM 1553 N N . ASN A 1 192 ? 0.249 22.406 21.516 1 42.16 192 ASN A N 1
ATOM 1554 C CA . ASN A 1 192 ? -0.63 21.906 22.562 1 42.16 192 ASN A CA 1
ATOM 1555 C C . ASN A 1 192 ? 0.158 21.203 23.672 1 42.16 192 ASN A C 1
ATOM 1557 O O . ASN A 1 192 ? -0.419 20.766 24.656 1 42.16 192 ASN A O 1
ATOM 1561 N N . ILE A 1 193 ? 1.349 20.734 23.469 1 37.91 193 ILE A N 1
ATOM 1562 C CA . ILE A 1 193 ? 2.127 20.141 24.547 1 37.91 193 ILE A CA 1
ATOM 1563 C C . ILE A 1 193 ? 2.861 21.25 25.312 1 37.91 193 ILE A C 1
ATOM 1565 O O . ILE A 1 193 ? 3.521 20.969 26.312 1 37.91 193 ILE A O 1
ATOM 1569 N N . SER A 1 194 ? 3.074 22.391 24.859 1 31.03 194 SER A N 1
ATOM 1570 C CA . SER A 1 194 ? 3.629 23.391 25.766 1 31.03 194 SER A CA 1
ATOM 1571 C C . SER A 1 194 ? 2.543 23.969 26.672 1 31.03 194 SER A C 1
ATOM 1573 O O . SER A 1 194 ? 1.433 24.25 26.203 1 31.03 194 SER A O 1
ATOM 1575 N N . MET B 1 1 ? -37.375 -17.109 0.059 1 42.12 1 MET B N 1
ATOM 1576 C CA . MET B 1 1 ? -36.688 -16.297 1.055 1 42.12 1 MET B CA 1
ATOM 1577 C C . MET B 1 1 ? -35.594 -17.094 1.742 1 42.12 1 MET B C 1
ATOM 1579 O O . MET B 1 1 ? -34.469 -16.594 1.948 1 42.12 1 MET B O 1
ATOM 1583 N N . ARG B 1 2 ? -35.844 -18.375 2.164 1 49.44 2 ARG B N 1
ATOM 1584 C CA . ARG B 1 2 ? -34.969 -19.328 2.844 1 49.44 2 ARG B CA 1
ATOM 1585 C C . ARG B 1 2 ? -33.75 -19.688 1.971 1 49.44 2 ARG B C 1
ATOM 1587 O O . ARG B 1 2 ? -32.656 -19.797 2.467 1 49.44 2 ARG B O 1
ATOM 1594 N N . ASN B 1 3 ? -34 -19.672 0.626 1 58.66 3 ASN B N 1
ATOM 1595 C CA . ASN B 1 3 ? -33.031 -20.109 -0.364 1 58.66 3 ASN B CA 1
ATOM 1596 C C . ASN B 1 3 ? -31.984 -19.016 -0.629 1 58.66 3 ASN B C 1
ATOM 1598 O O . ASN B 1 3 ? -30.828 -19.328 -0.887 1 58.66 3 ASN B O 1
ATOM 1602 N N . LYS B 1 4 ? -32.5 -17.891 -0.377 1 58.62 4 LYS B N 1
ATOM 1603 C CA . LYS B 1 4 ? -31.609 -16.766 -0.634 1 58.62 4 LYS B CA 1
ATOM 1604 C C . LYS B 1 4 ? -30.609 -16.594 0.506 1 58.62 4 LYS B C 1
ATOM 1606 O O . LYS B 1 4 ? -29.438 -16.312 0.269 1 58.62 4 LYS B O 1
ATOM 1611 N N . ILE B 1 5 ? -31.125 -16.672 1.696 1 64.56 5 ILE B N 1
ATOM 1612 C CA . ILE B 1 5 ? -30.297 -16.547 2.883 1 64.56 5 ILE B CA 1
ATOM 1613 C C . ILE B 1 5 ? -29.219 -17.625 2.875 1 64.56 5 ILE B C 1
ATOM 1615 O O . ILE B 1 5 ? -28.047 -17.359 3.152 1 64.56 5 ILE B O 1
ATOM 1619 N N . GLY B 1 6 ? -29.672 -18.672 2.459 1 72.12 6 GLY B N 1
ATOM 1620 C CA . GLY B 1 6 ? -28.75 -19.797 2.359 1 72.12 6 GLY B CA 1
ATOM 1621 C C . GLY B 1 6 ? -27.656 -19.562 1.337 1 72.12 6 GLY B C 1
ATOM 1622 O O . GLY B 1 6 ? -26.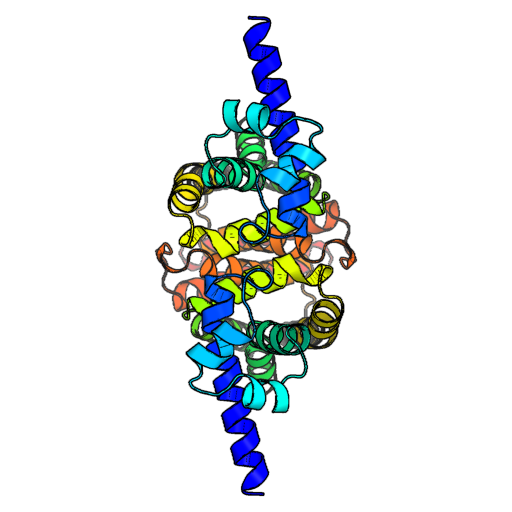484 -19.891 1.585 1 72.12 6 GLY B O 1
ATOM 1623 N N . ARG B 1 7 ? -28.094 -18.859 0.337 1 83.44 7 ARG B N 1
ATOM 1624 C CA . ARG B 1 7 ? -27.141 -18.609 -0.737 1 83.44 7 ARG B CA 1
ATOM 1625 C C . ARG B 1 7 ? -26.125 -17.562 -0.328 1 83.44 7 ARG B C 1
ATOM 1627 O O . ARG B 1 7 ? -24.938 -17.688 -0.623 1 83.44 7 ARG B O 1
ATOM 1634 N N . ARG B 1 8 ? -26.688 -16.562 0.337 1 83.19 8 ARG B N 1
ATOM 1635 C CA . ARG B 1 8 ? -25.797 -15.508 0.805 1 83.19 8 ARG B CA 1
ATOM 1636 C C . ARG B 1 8 ? -24.797 -16.047 1.818 1 83.19 8 ARG B C 1
ATOM 1638 O O . ARG B 1 8 ? -23.625 -15.68 1.792 1 83.19 8 ARG B O 1
ATOM 1645 N N . GLU B 1 9 ? -25.25 -16.828 2.635 1 89.12 9 GLU B N 1
ATOM 1646 C CA . GLU B 1 9 ? -24.375 -17.438 3.637 1 89.12 9 GLU B CA 1
ATOM 1647 C C . GLU B 1 9 ? -23.312 -18.312 2.984 1 89.12 9 GLU B C 1
ATOM 1649 O O . GLU B 1 9 ? -22.141 -18.281 3.389 1 89.12 9 GLU B O 1
ATOM 1654 N N . LYS B 1 10 ? -23.734 -19.078 2.031 1 91.12 10 LYS B N 1
ATOM 1655 C CA . LYS B 1 10 ? -22.781 -19.938 1.326 1 91.12 10 LYS B CA 1
ATOM 1656 C C . LYS B 1 10 ? -21.75 -19.094 0.567 1 91.12 10 LYS B C 1
ATOM 1658 O O . LYS B 1 10 ? -20.562 -19.422 0.564 1 91.12 10 LYS B O 1
ATOM 1663 N N . THR B 1 11 ? -22.266 -18.078 -0.037 1 92.44 11 THR B N 1
ATOM 1664 C CA . THR B 1 11 ? -21.375 -17.172 -0.751 1 92.44 11 THR B CA 1
ATOM 1665 C C . THR B 1 11 ? -20.328 -16.578 0.194 1 92.44 11 THR B C 1
ATOM 1667 O O . THR B 1 11 ? -19.141 -16.578 -0.125 1 92.44 11 THR B O 1
ATOM 1670 N N . MET B 1 12 ? -20.781 -16.188 1.353 1 92.06 12 MET B N 1
ATOM 1671 C CA . MET B 1 12 ? -19.875 -15.586 2.324 1 92.06 12 MET B CA 1
ATOM 1672 C C . MET B 1 12 ? -18.875 -16.625 2.844 1 92.06 12 MET B C 1
ATOM 1674 O O . MET B 1 12 ? -17.703 -16.297 3.072 1 92.06 12 MET B O 1
ATOM 1678 N N . ASN B 1 13 ? -19.312 -17.766 2.957 1 93.31 13 ASN B N 1
ATOM 1679 C CA . ASN B 1 13 ? -18.406 -18.828 3.391 1 93.31 13 ASN B CA 1
ATOM 1680 C C . ASN B 1 13 ? -17.312 -19.094 2.363 1 93.31 13 ASN B C 1
ATOM 1682 O O . ASN B 1 13 ? -16.141 -19.266 2.725 1 93.31 13 ASN B O 1
ATOM 1686 N N . ILE B 1 14 ? -17.75 -19.109 1.198 1 94.75 14 ILE B N 1
ATOM 1687 C CA . ILE B 1 14 ? -16.797 -19.328 0.119 1 94.75 14 ILE B CA 1
ATOM 1688 C C . ILE B 1 14 ? -15.805 -18.172 0.05 1 94.75 14 ILE B C 1
ATOM 1690 O O . ILE B 1 14 ? -14.594 -18.375 -0.056 1 94.75 14 ILE B O 1
ATOM 1694 N N . VAL B 1 15 ? -16.344 -17.016 0.165 1 94.12 15 VAL B N 1
ATOM 1695 C CA . VAL B 1 15 ? -15.508 -15.82 0.099 1 94.12 15 VAL B CA 1
ATOM 1696 C C . VAL B 1 15 ? -14.531 -15.812 1.271 1 94.12 15 VAL B C 1
ATOM 1698 O O . VAL B 1 15 ? -13.344 -15.523 1.095 1 94.12 15 VAL B O 1
ATOM 1701 N N . ASN B 1 16 ? -14.992 -16.188 2.398 1 93.75 16 ASN B N 1
ATOM 1702 C CA . ASN B 1 16 ? -14.133 -16.234 3.574 1 93.75 16 ASN B CA 1
ATOM 1703 C C . ASN B 1 16 ? -13.008 -17.25 3.4 1 93.75 16 ASN B C 1
ATOM 1705 O O . ASN B 1 16 ? -11.859 -17 3.783 1 93.75 16 ASN B O 1
ATOM 1709 N N . ALA B 1 17 ? -13.352 -18.344 2.852 1 95.31 17 ALA B N 1
ATOM 1710 C CA . ALA B 1 17 ? -12.336 -19.344 2.553 1 95.31 17 ALA B CA 1
ATOM 1711 C C . ALA B 1 17 ? -11.336 -18.828 1.521 1 95.31 17 ALA B C 1
ATOM 1713 O O . ALA B 1 17 ? -10.133 -19.062 1.637 1 95.31 17 ALA B O 1
ATOM 1714 N N . ALA B 1 18 ? -11.883 -18.156 0.543 1 95.81 18 ALA B N 1
ATOM 1715 C CA . ALA B 1 18 ? -11.039 -17.594 -0.515 1 95.81 18 ALA B CA 1
ATOM 1716 C C . ALA B 1 18 ? -10.062 -16.562 0.045 1 95.81 18 ALA B C 1
ATOM 1718 O O . ALA B 1 18 ? -8.922 -16.469 -0.408 1 95.81 18 ALA B O 1
ATOM 1719 N N . ILE B 1 19 ? -10.523 -15.812 0.995 1 93.81 19 ILE B N 1
ATOM 1720 C CA . ILE B 1 19 ? -9.688 -14.805 1.643 1 93.81 19 ILE B CA 1
ATOM 1721 C C . ILE B 1 19 ? -8.43 -15.461 2.203 1 93.81 19 ILE B C 1
ATOM 1723 O O . ILE B 1 19 ? -7.312 -14.992 1.959 1 93.81 19 ILE B O 1
ATOM 1727 N N . LYS B 1 20 ? -8.594 -16.547 2.842 1 93.62 20 LYS B N 1
ATOM 1728 C CA . LYS B 1 20 ? -7.465 -17.25 3.449 1 93.62 20 LYS B CA 1
ATOM 1729 C C . LYS B 1 20 ? -6.516 -17.797 2.385 1 93.62 20 LYS B C 1
ATOM 1731 O O . LYS B 1 20 ? -5.297 -17.625 2.486 1 93.62 20 LYS B O 1
ATOM 1736 N N . VAL B 1 21 ? -7.102 -18.391 1.393 1 94.19 21 VAL B N 1
ATOM 1737 C CA . VAL B 1 21 ? -6.312 -19.031 0.342 1 94.19 21 VAL B CA 1
ATOM 1738 C C . VAL B 1 21 ? -5.574 -17.969 -0.465 1 94.19 21 VAL B C 1
ATOM 1740 O O . VAL B 1 21 ? -4.375 -18.094 -0.727 1 94.19 21 VAL B O 1
ATOM 1743 N N . PHE B 1 22 ? -6.27 -16.906 -0.82 1 93 22 PHE B N 1
ATOM 1744 C CA . PHE B 1 22 ? -5.684 -15.844 -1.631 1 93 22 PHE B CA 1
ATOM 1745 C C . PHE B 1 22 ? -4.645 -15.07 -0.834 1 93 22 PHE B C 1
ATOM 1747 O O . PHE B 1 22 ? -3.645 -14.602 -1.391 1 93 22 PHE B O 1
ATOM 1754 N N . ALA B 1 23 ? -4.906 -14.891 0.395 1 90.06 23 ALA B N 1
ATOM 1755 C CA . ALA B 1 23 ? -3.928 -14.203 1.239 1 90.06 23 ALA B CA 1
ATOM 1756 C C . ALA B 1 23 ? -2.629 -15 1.331 1 90.06 23 ALA B C 1
ATOM 1758 O O . ALA B 1 23 ? -1.541 -14.422 1.372 1 90.06 23 ALA B O 1
ATOM 1759 N N . GLU B 1 24 ? -2.75 -16.281 1.329 1 86.94 24 GLU B N 1
ATOM 1760 C CA . GLU B 1 24 ? -1.596 -17.156 1.489 1 86.94 24 GLU B CA 1
ATOM 1761 C C . GLU B 1 24 ? -0.85 -17.328 0.17 1 86.94 24 GLU B C 1
ATOM 1763 O O . GLU B 1 24 ? 0.381 -17.281 0.136 1 86.94 24 GLU B O 1
ATOM 1768 N N . LYS B 1 25 ? -1.582 -17.438 -0.915 1 87.19 25 LYS B N 1
ATOM 1769 C CA . LYS B 1 25 ? -0.943 -17.922 -2.135 1 87.19 25 LYS B CA 1
ATOM 1770 C C . LYS B 1 25 ? -0.909 -16.828 -3.205 1 87.19 25 LYS B C 1
ATOM 1772 O O . LYS B 1 25 ? -0.176 -16.938 -4.191 1 87.19 25 LYS B O 1
ATOM 1777 N N . GLY B 1 26 ? -1.705 -15.852 -2.936 1 87.56 26 GLY B N 1
ATOM 1778 C CA . GLY B 1 26 ? -1.891 -14.867 -3.992 1 87.56 26 GLY B CA 1
ATOM 1779 C C . GLY B 1 26 ? -2.986 -15.25 -4.973 1 87.56 26 GLY B C 1
ATOM 1780 O O . GLY B 1 26 ? -3.518 -16.359 -4.918 1 87.56 26 GLY B O 1
ATOM 1781 N N . PHE B 1 27 ? -3.342 -14.352 -5.875 1 87.81 27 PHE B N 1
ATOM 1782 C CA . PHE B 1 27 ? -4.453 -14.531 -6.801 1 87.81 27 PHE B CA 1
ATOM 1783 C C . PHE B 1 27 ? -4.086 -15.516 -7.902 1 87.81 27 PHE B C 1
ATOM 1785 O O . PHE B 1 27 ? -4.887 -16.375 -8.266 1 87.81 27 PHE B O 1
ATOM 1792 N N . ASP B 1 28 ? -2.926 -15.422 -8.328 1 83.62 28 ASP B N 1
ATOM 1793 C CA . ASP B 1 28 ? -2.547 -16.203 -9.5 1 83.62 28 ASP B CA 1
ATOM 1794 C C . ASP B 1 28 ? -2.275 -17.656 -9.133 1 83.62 28 ASP B C 1
ATOM 1796 O O . ASP B 1 28 ? -2.734 -18.578 -9.82 1 83.62 28 ASP B O 1
ATOM 1800 N N . ALA B 1 29 ? -1.604 -17.859 -8.086 1 84.31 29 ALA B N 1
ATOM 1801 C CA . ALA B 1 29 ? -1.164 -19.203 -7.727 1 84.31 29 ALA B CA 1
ATOM 1802 C C . ALA B 1 29 ? -2.307 -20 -7.113 1 84.31 29 ALA B C 1
ATOM 1804 O O . ALA B 1 29 ? -2.311 -21.234 -7.176 1 84.31 29 ALA B O 1
ATOM 1805 N N . ALA B 1 30 ? -3.236 -19.328 -6.496 1 90.62 30 ALA B N 1
ATOM 1806 C CA . ALA B 1 30 ? -4.375 -20 -5.891 1 90.62 30 ALA B CA 1
ATOM 1807 C C . ALA B 1 30 ? -5.27 -20.625 -6.957 1 90.62 30 ALA B C 1
ATOM 1809 O O . ALA B 1 30 ? -5.324 -20.156 -8.094 1 90.62 30 ALA B O 1
ATOM 1810 N N . SER B 1 31 ? -6 -21.703 -6.527 1 93.06 31 SER B N 1
ATOM 1811 C CA . SER B 1 31 ? -6.914 -22.359 -7.453 1 93.06 31 SER B CA 1
ATOM 1812 C C . SER B 1 31 ? -8.312 -22.5 -6.859 1 93.06 31 SER B C 1
ATOM 1814 O O . SER B 1 31 ? -8.477 -22.422 -5.641 1 93.06 31 SER B O 1
ATOM 1816 N N . MET B 1 32 ? -9.227 -22.734 -7.797 1 95.5 32 MET B N 1
ATOM 1817 C CA . MET B 1 32 ? -10.602 -22.969 -7.359 1 95.5 32 MET B CA 1
ATOM 1818 C C . MET B 1 32 ? -10.703 -24.234 -6.516 1 95.5 32 MET B C 1
ATOM 1820 O O . MET B 1 32 ? -11.469 -24.281 -5.551 1 95.5 32 MET B O 1
ATOM 1824 N N . ASP B 1 33 ? -9.898 -25.172 -6.809 1 96 33 ASP B N 1
ATOM 1825 C CA . ASP B 1 33 ? -9.875 -26.422 -6.059 1 96 33 ASP B CA 1
ATOM 1826 C C . ASP B 1 33 ? -9.438 -26.188 -4.613 1 96 33 ASP B C 1
ATOM 1828 O O . ASP B 1 33 ? -10.031 -26.734 -3.684 1 96 33 ASP B O 1
ATOM 1832 N N . GLU B 1 34 ? -8.484 -25.453 -4.438 1 95.69 34 GLU B N 1
ATOM 1833 C CA . GLU B 1 34 ? -7.977 -25.156 -3.1 1 95.69 34 GLU B CA 1
ATOM 1834 C C . GLU B 1 34 ? -9.016 -24.406 -2.27 1 95.69 34 GLU B C 1
ATOM 1836 O O . GLU B 1 34 ? -9.156 -24.641 -1.07 1 95.69 34 GLU B O 1
ATOM 1841 N N . VAL B 1 35 ? -9.695 -23.453 -2.885 1 96.75 35 VAL B N 1
ATOM 1842 C CA . VAL B 1 35 ? -10.734 -22.688 -2.199 1 96.75 35 VAL B CA 1
ATOM 1843 C C . VAL B 1 35 ? -11.875 -23.625 -1.794 1 96.75 35 VAL B C 1
ATOM 1845 O O . VAL B 1 35 ? -12.391 -23.531 -0.674 1 96.75 35 VAL B O 1
ATOM 1848 N N . ALA B 1 36 ? -12.266 -24.484 -2.719 1 97.06 36 ALA B N 1
ATOM 1849 C CA . ALA B 1 36 ? -13.32 -25.453 -2.426 1 97.06 36 ALA B CA 1
ATOM 1850 C C . ALA B 1 36 ? -12.961 -26.312 -1.219 1 97.06 36 ALA B C 1
ATOM 1852 O O . ALA B 1 36 ? -13.773 -26.484 -0.307 1 97.06 36 ALA B O 1
ATOM 1853 N N . LYS B 1 37 ? -11.781 -26.797 -1.206 1 96.81 37 LYS B N 1
ATOM 1854 C CA . LYS B 1 37 ? -11.289 -27.625 -0.105 1 96.81 37 LYS B CA 1
ATOM 1855 C C . LYS B 1 37 ? -11.305 -26.844 1.21 1 96.81 37 LYS B C 1
ATOM 1857 O O . LYS B 1 37 ? -11.727 -27.375 2.242 1 96.81 37 LYS B O 1
ATOM 1862 N N . ALA B 1 38 ? -10.852 -25.656 1.137 1 95.19 38 ALA B N 1
ATOM 1863 C CA . ALA B 1 38 ? -10.789 -24.812 2.334 1 95.19 38 ALA B CA 1
ATOM 1864 C C . ALA B 1 38 ? -12.188 -24.547 2.883 1 95.19 38 ALA B C 1
ATOM 1866 O O . ALA B 1 38 ? -12.367 -24.406 4.094 1 95.19 38 ALA B O 1
ATOM 1867 N N . CYS B 1 39 ? -13.133 -24.391 2.029 1 94.69 39 CYS B N 1
ATOM 1868 C CA . CYS B 1 39 ? -14.508 -24.094 2.396 1 94.69 39 CYS B CA 1
ATOM 1869 C C . CYS B 1 39 ? -15.258 -25.359 2.801 1 94.69 39 CYS B C 1
ATOM 1871 O O . CYS B 1 39 ? -16.328 -25.281 3.416 1 94.69 39 CYS B O 1
ATOM 1873 N N . GLY B 1 40 ? -14.82 -26.516 2.395 1 95.75 40 GLY B N 1
ATOM 1874 C CA . GLY B 1 40 ? -15.484 -27.781 2.697 1 95.75 40 GLY B CA 1
ATOM 1875 C C . GLY B 1 40 ? -16.625 -28.094 1.75 1 95.75 40 GLY B C 1
ATOM 1876 O O . GLY B 1 40 ? -17.656 -28.641 2.162 1 95.75 40 GLY B O 1
ATOM 1877 N N . VAL B 1 41 ? -16.531 -27.656 0.519 1 94.56 41 VAL B N 1
ATOM 1878 C CA . VAL B 1 41 ? -17.516 -27.938 -0.508 1 94.56 41 VAL B CA 1
ATOM 1879 C C . VAL B 1 41 ? -16.844 -28.594 -1.709 1 94.56 41 VAL B C 1
ATOM 1881 O O . VAL B 1 41 ? -15.625 -28.609 -1.816 1 94.56 41 VAL B O 1
ATOM 1884 N N . SER B 1 42 ? -17.656 -29.156 -2.539 1 94.12 42 SER B N 1
ATOM 1885 C CA . SER B 1 42 ? -17.125 -29.703 -3.777 1 94.12 42 SER B CA 1
ATOM 1886 C C . SER B 1 42 ? -16.797 -28.609 -4.777 1 94.12 42 SER B C 1
ATOM 1888 O O . SER B 1 42 ? -17.312 -27.484 -4.672 1 94.12 42 SER B O 1
ATOM 1890 N N . LYS B 1 43 ? -15.906 -28.938 -5.688 1 93.62 43 LYS B N 1
ATOM 1891 C CA . LYS B 1 43 ? -15.586 -28 -6.762 1 93.62 43 LYS B CA 1
ATOM 1892 C C . LYS B 1 43 ? -16.828 -27.625 -7.555 1 93.62 43 LYS B C 1
ATOM 1894 O O . LYS B 1 43 ? -17.016 -26.469 -7.93 1 93.62 43 LYS B O 1
ATOM 1899 N N . GLY B 1 44 ? -17.672 -28.578 -7.809 1 93.69 44 GLY B N 1
ATOM 1900 C CA . GLY B 1 44 ? -18.938 -28.344 -8.5 1 93.69 44 GLY B CA 1
ATOM 1901 C C . GLY B 1 44 ? -19.812 -27.328 -7.797 1 93.69 44 GLY B C 1
ATOM 1902 O O . GLY B 1 44 ? -20.391 -26.438 -8.438 1 93.69 44 GLY B O 1
ATOM 1903 N N . THR B 1 45 ? -19.922 -27.469 -6.52 1 93.75 45 THR B N 1
ATOM 1904 C CA . THR B 1 45 ? -20.688 -26.531 -5.719 1 93.75 45 THR B CA 1
ATOM 1905 C C . THR B 1 45 ? -20.109 -25.125 -5.824 1 93.75 45 THR B C 1
ATOM 1907 O O . THR B 1 45 ? -20.859 -24.141 -5.965 1 93.75 45 THR B O 1
ATOM 1910 N N . LEU B 1 46 ? -18.781 -24.984 -5.711 1 95.81 46 LEU B N 1
ATOM 1911 C CA . LEU B 1 46 ? -18.125 -23.688 -5.805 1 95.81 46 LEU B CA 1
ATOM 1912 C C . LEU B 1 46 ? -18.453 -23 -7.121 1 95.81 46 LEU B C 1
ATOM 1914 O O . LEU B 1 46 ? -18.703 -21.797 -7.145 1 95.81 46 LEU B O 1
ATOM 1918 N N . PHE B 1 47 ? -18.578 -23.781 -8.109 1 95 47 PHE B N 1
ATOM 1919 C CA . PHE B 1 47 ? -18.797 -23.219 -9.445 1 95 47 PHE B CA 1
ATOM 1920 C C . PHE B 1 47 ? -20.234 -22.797 -9.641 1 95 47 PHE B C 1
ATOM 1922 O O . PHE B 1 47 ? -20.562 -22.047 -10.562 1 95 47 PHE B O 1
ATOM 1929 N N . LEU B 1 48 ? -21.094 -23.281 -8.789 1 94.31 48 LEU B N 1
ATOM 1930 C CA . LEU B 1 48 ?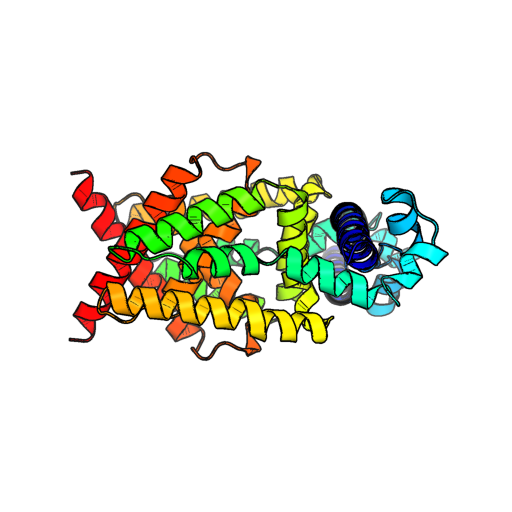 -22.484 -22.812 -8.797 1 94.31 48 LEU B CA 1
ATOM 1931 C C . LEU B 1 48 ? -22.562 -21.359 -8.336 1 94.31 48 LEU B C 1
ATOM 1933 O O . LEU B 1 48 ? -23.469 -20.625 -8.734 1 94.31 48 LEU B O 1
ATOM 1937 N N . TYR B 1 49 ? -21.625 -21.062 -7.57 1 94.56 49 TYR B N 1
ATOM 1938 C CA . TYR B 1 49 ? -21.672 -19.719 -6.973 1 94.56 49 TYR B CA 1
ATOM 1939 C C . TYR B 1 49 ? -20.734 -18.766 -7.699 1 94.56 49 TYR B C 1
ATOM 1941 O O . TYR B 1 49 ? -21 -17.578 -7.797 1 94.56 49 TYR B O 1
ATOM 1949 N N . PHE B 1 50 ? -19.594 -19.25 -8.133 1 95.94 50 PHE B N 1
ATOM 1950 C CA . PHE B 1 50 ? -18.594 -18.469 -8.867 1 95.94 50 PHE B CA 1
ATOM 1951 C C . PHE B 1 50 ? -18.172 -19.203 -10.125 1 95.94 50 PHE B C 1
ATOM 1953 O O . PHE B 1 50 ? -17.5 -20.234 -10.055 1 95.94 50 PHE B O 1
ATOM 1960 N N . LYS B 1 51 ? -18.391 -18.562 -11.227 1 94.06 51 LYS B N 1
ATOM 1961 C CA . LYS B 1 51 ? -18.219 -19.219 -12.516 1 94.06 51 LYS B CA 1
ATOM 1962 C C . LYS B 1 51 ? -16.734 -19.469 -12.812 1 94.06 51 LYS B C 1
ATOM 1964 O O . LYS B 1 51 ? -16.391 -20.406 -13.531 1 94.06 51 LYS B O 1
ATOM 1969 N N . ASN B 1 52 ? -15.953 -18.578 -12.312 1 92.94 52 ASN B N 1
ATOM 1970 C CA . ASN B 1 52 ? -14.516 -18.703 -12.531 1 92.94 52 ASN B CA 1
ATOM 1971 C C . ASN B 1 52 ? -13.719 -18 -11.438 1 92.94 52 ASN B C 1
ATOM 1973 O O . ASN B 1 52 ? -14.289 -17.344 -10.57 1 92.94 52 ASN B O 1
ATOM 1977 N N . LYS B 1 53 ? -12.477 -18.188 -11.477 1 93 53 LYS B N 1
ATOM 1978 C CA . LYS B 1 53 ? -11.578 -17.625 -10.469 1 93 53 LYS B CA 1
ATOM 1979 C C . LYS B 1 53 ? -11.617 -16.094 -10.484 1 93 53 LYS B C 1
ATOM 1981 O O . LYS B 1 53 ? -11.547 -15.461 -9.438 1 93 53 LYS B O 1
ATOM 1986 N N . ASP B 1 54 ? -11.742 -15.516 -11.641 1 91.5 54 ASP B N 1
ATOM 1987 C CA . ASP B 1 54 ? -11.766 -14.062 -11.773 1 91.5 54 ASP B CA 1
ATOM 1988 C C . ASP B 1 54 ? -12.93 -13.453 -10.992 1 91.5 54 ASP B C 1
ATOM 1990 O O . ASP B 1 54 ? -12.773 -12.422 -10.344 1 91.5 54 ASP B O 1
ATOM 1994 N N . GLU B 1 55 ? -14.023 -14.055 -11.07 1 93.31 55 GLU B N 1
ATOM 1995 C CA . GLU B 1 55 ? -15.188 -13.586 -10.328 1 93.31 55 GLU B CA 1
ATOM 1996 C C . GLU B 1 55 ? -14.945 -13.648 -8.82 1 93.31 55 GLU B C 1
ATOM 1998 O O . GLU B 1 55 ? -15.344 -12.75 -8.086 1 93.31 55 GLU B O 1
ATOM 2003 N N . LEU B 1 56 ? -14.383 -14.742 -8.438 1 95.19 56 LEU B N 1
ATOM 2004 C CA . LEU B 1 56 ? -14.062 -14.914 -7.02 1 95.19 56 LEU B CA 1
ATOM 2005 C C . LEU B 1 56 ? -13.031 -13.891 -6.566 1 95.19 56 LEU B C 1
ATOM 2007 O O . LEU B 1 56 ? -13.164 -13.297 -5.492 1 95.19 56 LEU B O 1
ATOM 2011 N N . ILE B 1 57 ? -12.039 -13.648 -7.371 1 93.81 57 ILE B N 1
ATOM 2012 C CA . ILE B 1 57 ? -11 -12.664 -7.086 1 93.81 57 ILE B CA 1
ATOM 2013 C C . ILE B 1 57 ? -11.633 -11.281 -6.93 1 93.81 57 ILE B C 1
ATOM 2015 O O . ILE B 1 57 ? -11.32 -10.547 -5.996 1 93.81 57 ILE B O 1
ATOM 2019 N N . GLN B 1 58 ? -12.5 -10.977 -7.801 1 92.31 58 GLN B N 1
ATOM 2020 C CA . GLN B 1 58 ? -13.18 -9.688 -7.738 1 92.31 58 GLN B CA 1
ATOM 2021 C C . GLN B 1 58 ? -13.914 -9.516 -6.414 1 92.31 58 GLN B C 1
ATOM 2023 O O . GLN B 1 58 ? -13.852 -8.453 -5.789 1 92.31 58 GLN B O 1
ATOM 2028 N N . SER B 1 59 ? -14.594 -10.531 -6.012 1 92.94 59 SER B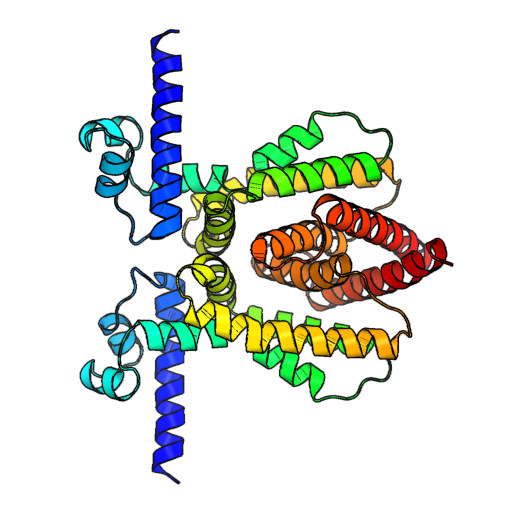 N 1
ATOM 2029 C CA . SER B 1 59 ? -15.352 -10.477 -4.766 1 92.94 59 SER B CA 1
ATOM 2030 C C . SER B 1 59 ? -14.43 -10.297 -3.564 1 92.94 59 SER B C 1
ATOM 2032 O O . SER B 1 59 ? -14.711 -9.477 -2.682 1 92.94 59 SER B O 1
ATOM 2034 N N . VAL B 1 60 ? -13.367 -11.008 -3.549 1 94.44 60 VAL B N 1
ATOM 2035 C CA . VAL B 1 60 ? -12.422 -10.945 -2.439 1 94.44 60 VAL B CA 1
ATOM 2036 C C . VAL B 1 60 ? -11.719 -9.594 -2.43 1 94.44 60 VAL B C 1
ATOM 2038 O O . VAL B 1 60 ? -11.531 -8.984 -1.37 1 94.44 60 VAL B O 1
ATOM 2041 N N . ALA B 1 61 ? -11.344 -9.141 -3.611 1 92.75 61 ALA B N 1
ATOM 2042 C CA . ALA B 1 61 ? -10.68 -7.844 -3.74 1 92.75 61 ALA B CA 1
ATOM 2043 C C . ALA B 1 61 ? -11.57 -6.719 -3.225 1 92.75 61 ALA B C 1
ATOM 2045 O O . ALA B 1 61 ? -11.117 -5.852 -2.473 1 92.75 61 ALA B O 1
ATOM 2046 N N . LEU B 1 62 ? -12.789 -6.742 -3.574 1 89.38 62 LEU B N 1
ATOM 2047 C CA . LEU B 1 62 ? -13.727 -5.699 -3.158 1 89.38 62 LEU B CA 1
ATOM 2048 C C . LEU B 1 62 ? -13.961 -5.75 -1.651 1 89.38 62 LEU B C 1
ATOM 2050 O O . LEU B 1 62 ? -14.102 -4.711 -1.005 1 89.38 62 LEU B O 1
ATOM 2054 N N . LEU B 1 63 ? -13.984 -6.938 -1.144 1 91.38 63 LEU B N 1
ATOM 2055 C CA . LEU B 1 63 ? -14.164 -7.105 0.294 1 91.38 63 LEU B CA 1
ATOM 2056 C C . LEU B 1 63 ? -12.945 -6.617 1.059 1 91.38 63 LEU B C 1
ATOM 2058 O O . LEU B 1 63 ? -13.062 -6.094 2.17 1 91.38 63 LEU B O 1
ATOM 2062 N N . SER B 1 64 ? -11.812 -6.832 0.453 1 92.88 64 SER B N 1
ATOM 2063 C CA . SER B 1 64 ? -10.57 -6.438 1.11 1 92.88 64 SER B CA 1
ATOM 2064 C C . SER B 1 64 ? -10.43 -4.922 1.164 1 92.88 64 SER B C 1
ATOM 2066 O O . SER B 1 64 ? -9.734 -4.387 2.029 1 92.88 64 SER B O 1
ATOM 2068 N N . ALA B 1 65 ? -11.031 -4.184 0.242 1 93.25 65 ALA B N 1
ATOM 2069 C CA . ALA B 1 65 ? -11.016 -2.723 0.229 1 93.25 65 ALA B CA 1
ATOM 2070 C C . ALA B 1 65 ? -11.875 -2.154 1.355 1 93.25 65 ALA B C 1
ATOM 2072 O O . ALA B 1 65 ? -12.742 -2.846 1.893 1 93.25 65 ALA B O 1
ATOM 2073 N N . PRO B 1 66 ? -11.609 -0.915 1.704 1 94.56 66 PRO B N 1
ATOM 2074 C CA . PRO B 1 66 ? -12.32 -0.381 2.869 1 94.56 66 PRO B CA 1
ATOM 2075 C C . PRO B 1 66 ? -13.656 0.255 2.506 1 94.56 66 PRO B C 1
ATOM 2077 O O . PRO B 1 66 ? -14.039 1.275 3.084 1 94.56 66 PRO B O 1
ATOM 2080 N N . TYR B 1 67 ? -14.312 -0.283 1.562 1 92.19 67 TYR B N 1
ATOM 2081 C CA . TYR B 1 67 ? -15.602 0.245 1.131 1 92.19 67 TYR B CA 1
ATOM 2082 C C . TYR B 1 67 ? -16.609 0.23 2.275 1 92.19 67 TYR B C 1
ATOM 2084 O O . TYR B 1 67 ? -17.312 1.213 2.496 1 92.19 67 TYR B O 1
ATOM 2092 N N . ASP B 1 68 ? -16.719 -0.854 2.93 1 93.19 68 ASP B N 1
ATOM 2093 C CA . ASP B 1 68 ? -17.672 -1.004 4.027 1 93.19 68 ASP B CA 1
ATOM 2094 C C . ASP B 1 68 ? -17.391 0.002 5.141 1 93.19 68 ASP B C 1
ATOM 2096 O O . ASP B 1 68 ? -18.312 0.549 5.742 1 93.19 68 ASP B O 1
ATOM 2100 N N . VAL B 1 69 ? -16.125 0.265 5.398 1 95.94 69 VAL B N 1
ATOM 2101 C CA . VAL B 1 69 ? -15.719 1.206 6.434 1 95.94 69 VAL B CA 1
ATOM 2102 C C . VAL B 1 69 ? -16.156 2.617 6.055 1 95.94 69 VAL B C 1
ATOM 2104 O O . VAL B 1 69 ? -16.734 3.336 6.879 1 95.94 69 VAL B O 1
ATOM 2107 N N . ILE B 1 70 ? -15.938 2.986 4.82 1 95.38 70 ILE B N 1
ATOM 2108 C CA . ILE B 1 70 ? -16.312 4.309 4.328 1 95.38 70 ILE B CA 1
ATOM 2109 C C . ILE B 1 70 ? -17.828 4.469 4.379 1 95.38 70 ILE B C 1
ATOM 2111 O O . ILE B 1 70 ? -18.344 5.496 4.84 1 95.38 70 ILE B O 1
ATOM 2115 N N . ASN B 1 71 ? -18.453 3.439 3.832 1 93.88 71 ASN B N 1
ATOM 2116 C CA . ASN B 1 71 ? -19.906 3.477 3.787 1 93.88 71 ASN B CA 1
ATOM 2117 C C . ASN B 1 71 ? -20.516 3.619 5.184 1 93.88 71 ASN B C 1
ATOM 2119 O O . ASN B 1 71 ? -21.469 4.367 5.375 1 93.88 71 ASN B O 1
ATOM 2123 N N . ASP B 1 72 ? -19.953 2.904 6.117 1 95.44 72 ASP B N 1
ATOM 2124 C CA . ASP B 1 72 ? -20.422 2.984 7.496 1 95.44 72 ASP B CA 1
ATOM 2125 C C . ASP B 1 72 ? -20.188 4.383 8.07 1 95.44 72 ASP B C 1
ATOM 2127 O O . ASP B 1 72 ? -21.031 4.902 8.805 1 95.44 72 ASP B O 1
ATOM 2131 N N . ALA B 1 73 ? -19.062 4.953 7.797 1 95.88 73 ALA B N 1
ATOM 2132 C CA . ALA B 1 73 ? -18.734 6.293 8.281 1 95.88 73 ALA B CA 1
ATOM 2133 C C . ALA B 1 73 ? -19.703 7.328 7.711 1 95.88 73 ALA B C 1
ATOM 2135 O O . ALA B 1 73 ? -20.078 8.281 8.398 1 95.88 73 ALA B O 1
ATOM 2136 N N . LEU B 1 74 ? -20.125 7.121 6.48 1 95.69 74 LEU B N 1
ATOM 2137 C CA . LEU B 1 74 ? -20.953 8.094 5.781 1 95.69 74 LEU B CA 1
ATOM 2138 C C . LEU B 1 74 ? -22.406 7.996 6.242 1 95.69 74 LEU B C 1
ATOM 2140 O O . LEU B 1 74 ? -23.203 8.898 5.992 1 95.69 74 LEU B O 1
ATOM 2144 N N . LYS B 1 75 ? -22.75 6.934 6.91 1 95.44 75 LYS B N 1
ATOM 2145 C CA . LYS B 1 75 ? -24.125 6.699 7.348 1 95.44 75 LYS B CA 1
ATOM 2146 C C . LYS B 1 75 ? -24.406 7.422 8.664 1 95.44 75 LYS B C 1
ATOM 2148 O O . LYS B 1 75 ? -25.562 7.48 9.102 1 95.44 75 LYS B O 1
ATOM 2153 N N . ARG B 1 76 ? -23.422 7.984 9.219 1 94.38 76 ARG B N 1
ATOM 2154 C CA . ARG B 1 76 ? -23.562 8.625 10.523 1 94.38 76 ARG B CA 1
ATOM 2155 C C . ARG B 1 76 ? -23.453 10.141 10.414 1 94.38 76 ARG B C 1
ATOM 2157 O O . ARG B 1 76 ? -22.891 10.648 9.445 1 94.38 76 ARG B O 1
ATOM 2164 N N . ASP B 1 77 ? -24.047 10.805 11.398 1 93.81 77 ASP B N 1
ATOM 2165 C CA . ASP B 1 77 ? -23.844 12.242 11.539 1 93.81 77 ASP B CA 1
ATOM 2166 C C . ASP B 1 77 ? -22.734 12.555 12.523 1 93.81 77 ASP B C 1
ATOM 2168 O O . ASP B 1 77 ? -22.438 11.758 13.422 1 93.81 77 ASP B O 1
ATOM 2172 N N . TYR B 1 78 ? -22.094 13.609 12.18 1 96.31 78 TYR B N 1
ATOM 2173 C CA . TYR B 1 78 ? -20.984 14.039 13.023 1 96.31 78 TYR B CA 1
ATOM 2174 C C . TYR B 1 78 ? -21.125 15.516 13.383 1 96.31 78 TYR B C 1
ATOM 2176 O O . TYR B 1 78 ? -21.656 16.312 12.594 1 96.31 78 TYR B O 1
ATOM 2184 N N . ASN B 1 79 ? -20.641 15.875 14.562 1 95.5 79 ASN B N 1
ATOM 2185 C CA . ASN B 1 79 ? -20.672 17.266 14.984 1 95.5 79 ASN B CA 1
ATOM 2186 C C . ASN B 1 79 ? -19.547 18.062 14.336 1 95.5 79 ASN B C 1
ATOM 2188 O O . ASN B 1 79 ? -19.625 19.297 14.227 1 95.5 79 ASN B O 1
ATOM 2192 N N . ASN B 1 80 ? -18.516 17.422 14.047 1 97.38 80 ASN B N 1
ATOM 2193 C CA . ASN B 1 80 ? -17.359 18.078 13.43 1 97.38 80 ASN B CA 1
ATOM 2194 C C . ASN B 1 80 ? -16.516 17.094 12.625 1 97.38 80 ASN B C 1
ATOM 2196 O O . ASN B 1 80 ? -16.766 15.883 12.68 1 97.38 80 ASN B O 1
ATOM 2200 N N . ALA B 1 81 ? -15.594 17.594 11.891 1 97.62 81 ALA B N 1
ATOM 2201 C CA . ALA B 1 81 ? -14.742 16.812 11.008 1 97.62 81 ALA B CA 1
ATOM 2202 C C . ALA B 1 81 ? -13.883 15.828 11.797 1 97.62 81 ALA B C 1
ATOM 2204 O O . ALA B 1 81 ? -13.625 14.711 11.336 1 97.62 81 ALA B O 1
ATOM 2205 N N . ARG B 1 82 ? -13.438 16.25 12.953 1 98.25 82 ARG B N 1
ATOM 2206 C CA . ARG B 1 82 ? -12.594 15.398 13.781 1 98.25 82 ARG B CA 1
ATOM 2207 C C . ARG B 1 82 ? -13.305 14.094 14.133 1 98.25 82 ARG B C 1
ATOM 2209 O O . ARG B 1 82 ? -12.711 13.016 14.086 1 98.25 82 ARG B O 1
ATOM 2216 N N . GLU B 1 83 ? -14.547 14.164 14.477 1 98.38 83 GLU B N 1
ATOM 2217 C CA . GLU B 1 83 ? -15.32 12.984 14.844 1 98.38 83 GLU B CA 1
ATOM 2218 C C . GLU B 1 83 ? -15.445 12.016 13.664 1 98.38 83 GLU B C 1
ATOM 2220 O O . GLU B 1 83 ? -15.328 10.805 13.844 1 98.38 83 GLU B O 1
ATOM 2225 N N . LEU B 1 84 ? -15.719 12.539 12.508 1 98.31 84 LEU B N 1
ATOM 2226 C CA . LEU B 1 84 ? -15.844 11.719 11.305 1 98.31 84 LEU B CA 1
ATOM 2227 C C . LEU B 1 84 ? -14.531 11.016 10.984 1 98.31 84 LEU B C 1
ATOM 2229 O O . LEU B 1 84 ? -14.516 9.805 10.75 1 98.31 84 LEU B O 1
ATOM 2233 N N . LEU B 1 85 ? -13.453 11.766 11 1 98.5 85 LEU B N 1
ATOM 2234 C CA . LEU B 1 85 ? -12.133 11.211 10.68 1 98.5 85 LEU B CA 1
ATOM 2235 C C . LEU B 1 85 ? -11.719 10.172 11.711 1 98.5 85 LEU B C 1
ATOM 2237 O O . LEU B 1 85 ? -11.148 9.133 11.359 1 98.5 85 LEU B O 1
ATOM 2241 N N . MET B 1 86 ? -12.008 10.445 12.984 1 98.62 86 MET B N 1
ATOM 2242 C CA . MET B 1 86 ? -11.695 9.5 14.047 1 98.62 86 MET B CA 1
ATOM 2243 C C . MET B 1 86 ? -12.469 8.195 13.859 1 98.62 86 MET B C 1
ATOM 2245 O O . MET B 1 86 ? -11.914 7.109 14.023 1 98.62 86 MET B O 1
ATOM 2249 N N . TYR B 1 87 ? -13.727 8.359 13.602 1 98.5 87 TYR B N 1
ATOM 2250 C CA . TYR B 1 87 ? -14.555 7.172 13.414 1 98.5 87 TYR B CA 1
ATOM 2251 C C . TYR B 1 87 ? -14.023 6.312 12.273 1 98.5 87 TYR B C 1
ATOM 2253 O O . TYR B 1 87 ? -13.828 5.105 12.438 1 98.5 87 TYR B O 1
ATOM 2261 N N . PHE B 1 88 ? -13.781 6.934 11.125 1 98.25 88 PHE B N 1
ATOM 2262 C CA . PHE B 1 88 ? -13.258 6.207 9.969 1 98.25 88 PHE B CA 1
ATOM 2263 C C . PHE B 1 88 ? -11.93 5.539 10.312 1 98.25 88 PHE B C 1
ATOM 2265 O O . PHE B 1 88 ? -11.734 4.355 10.031 1 98.25 88 PHE B O 1
ATOM 2272 N N . GLY B 1 89 ? -11 6.328 10.867 1 98.56 89 GLY B N 1
ATOM 2273 C CA . GLY B 1 89 ? -9.688 5.801 11.203 1 98.56 89 GLY B CA 1
ATOM 2274 C C . GLY B 1 89 ? -9.742 4.59 12.117 1 98.56 89 GLY B C 1
ATOM 2275 O O . GLY B 1 89 ? -9.047 3.6 11.891 1 98.56 89 GLY B O 1
ATOM 2276 N N . MET B 1 90 ? -10.602 4.648 13.133 1 98.56 90 MET B N 1
ATOM 2277 C CA . MET B 1 90 ? -10.703 3.559 14.102 1 98.56 90 MET B CA 1
ATOM 2278 C C . MET B 1 90 ? -11.328 2.324 13.469 1 98.56 90 MET B C 1
ATOM 2280 O O . MET B 1 90 ? -10.914 1.197 13.742 1 98.56 90 MET B O 1
ATOM 2284 N N . ARG B 1 91 ? -12.32 2.516 12.609 1 98.25 91 ARG B N 1
ATOM 2285 C CA . ARG B 1 91 ? -12.93 1.393 11.906 1 98.25 91 ARG B CA 1
ATOM 2286 C C . ARG B 1 91 ? -11.945 0.748 10.938 1 98.25 91 ARG B C 1
ATOM 2288 O O . ARG B 1 91 ? -11.953 -0.47 10.75 1 98.25 91 ARG B O 1
ATOM 2295 N N . PHE B 1 92 ? -11.18 1.588 10.312 1 98.12 92 PHE B N 1
ATOM 2296 C CA . PHE B 1 92 ? -10.125 1.093 9.438 1 98.12 92 PHE B CA 1
ATOM 2297 C C . PHE B 1 92 ? -9.156 0.197 10.203 1 98.12 92 PHE B C 1
ATOM 2299 O O . PHE B 1 92 ? -8.852 -0.913 9.766 1 98.12 92 PHE B O 1
ATOM 2306 N N . MET B 1 93 ? -8.711 0.725 11.383 1 97.94 93 MET B N 1
ATOM 2307 C CA . MET B 1 93 ? -7.801 -0.049 12.211 1 97.94 93 MET B CA 1
ATOM 2308 C C . MET B 1 93 ? -8.43 -1.372 12.633 1 97.94 93 MET B C 1
ATOM 2310 O O . MET B 1 93 ? -7.766 -2.408 12.641 1 97.94 93 MET B O 1
ATOM 2314 N N . GLU B 1 94 ? -9.641 -1.34 12.938 1 97.69 94 GLU B N 1
ATOM 2315 C CA . GLU B 1 94 ? -10.344 -2.549 13.352 1 97.69 94 GLU B CA 1
ATOM 2316 C C . GLU B 1 94 ? -10.398 -3.57 12.219 1 97.69 94 GLU B C 1
ATOM 2318 O O . GLU B 1 94 ? -10.109 -4.75 12.422 1 97.69 94 GLU B O 1
ATOM 2323 N N . LYS B 1 95 ? -10.758 -3.156 11.094 1 97.25 95 LYS B N 1
ATOM 2324 C CA . LYS B 1 95 ? -10.891 -4.047 9.945 1 97.25 95 LYS B CA 1
ATOM 2325 C C . LYS B 1 95 ? -9.555 -4.703 9.609 1 97.25 95 LYS B C 1
ATOM 2327 O O . LYS B 1 95 ? -9.484 -5.918 9.406 1 97.25 95 LYS B O 1
ATOM 2332 N N . TYR B 1 96 ? -8.539 -3.928 9.688 1 96.88 96 TYR B N 1
ATOM 2333 C CA . TYR B 1 96 ? -7.27 -4.418 9.156 1 96.88 96 TYR B CA 1
ATOM 2334 C C . TYR B 1 96 ? -6.367 -4.918 10.273 1 96.88 96 TYR B C 1
ATOM 2336 O O . TYR B 1 96 ? -5.176 -5.152 10.062 1 96.88 96 TYR B O 1
ATOM 2344 N N . SER B 1 97 ? -6.941 -5 11.445 1 95.69 97 SER B N 1
ATOM 2345 C CA . SER B 1 97 ? -6.27 -5.805 12.461 1 95.69 97 SER B CA 1
ATOM 2346 C C . SER B 1 97 ? -6.18 -7.266 12.039 1 95.69 97 SER B C 1
ATOM 2348 O O . SER B 1 97 ? -5.371 -8.023 12.578 1 95.69 97 SER B O 1
ATOM 2350 N N . ASN B 1 98 ? -7.07 -7.582 11.078 1 94.19 98 ASN B N 1
ATOM 2351 C CA . ASN B 1 98 ? -7.023 -8.914 10.477 1 94.19 98 ASN B CA 1
ATOM 2352 C C . ASN B 1 98 ? -5.891 -9.031 9.461 1 94.19 98 ASN B C 1
ATOM 2354 O O . ASN B 1 98 ? -5.875 -8.32 8.453 1 94.19 98 ASN B O 1
ATOM 2358 N N . GLU B 1 99 ? -5.059 -10 9.688 1 91.56 99 GLU B N 1
ATOM 2359 C CA . GLU B 1 99 ? -3.85 -10.141 8.883 1 91.56 99 GLU B CA 1
ATOM 2360 C C . GLU B 1 99 ? -4.188 -10.492 7.441 1 91.56 99 GLU B C 1
ATOM 2362 O O . GLU B 1 99 ? -3.547 -10.008 6.508 1 91.56 99 GLU B O 1
ATOM 2367 N N . ASP B 1 100 ? -5.117 -11.352 7.242 1 92.88 100 ASP B N 1
ATOM 2368 C CA . ASP B 1 100 ? -5.504 -11.766 5.898 1 92.88 100 ASP B CA 1
ATOM 2369 C C . ASP B 1 100 ? -6.035 -10.578 5.094 1 92.88 100 ASP B C 1
ATOM 2371 O O . ASP B 1 100 ? -5.668 -10.391 3.934 1 92.88 100 ASP B O 1
ATOM 2375 N N . LEU B 1 101 ? -6.824 -9.789 5.754 1 94.06 101 LEU B N 1
ATOM 2376 C CA . LEU B 1 101 ? -7.406 -8.641 5.066 1 94.06 101 LEU B CA 1
ATOM 2377 C C . LEU B 1 101 ? -6.344 -7.598 4.75 1 94.06 101 LEU B C 1
ATOM 2379 O O . LEU B 1 101 ? -6.402 -6.938 3.711 1 94.06 101 LEU B O 1
ATOM 2383 N N . ARG B 1 102 ? -5.379 -7.457 5.633 1 93.44 102 ARG B N 1
ATOM 2384 C CA . ARG B 1 102 ? -4.273 -6.539 5.383 1 93.44 102 ARG B CA 1
ATOM 2385 C C . ARG B 1 102 ? -3.479 -6.961 4.152 1 93.44 102 ARG B C 1
ATOM 2387 O O . ARG B 1 102 ? -3.189 -6.137 3.281 1 93.44 102 ARG B O 1
ATOM 2394 N N . SER B 1 103 ? -3.158 -8.219 4.121 1 91.44 103 SER B N 1
ATOM 2395 C CA . SER B 1 103 ? -2.404 -8.758 2.992 1 91.44 103 SER B CA 1
ATOM 2396 C C . SER B 1 103 ? -3.182 -8.609 1.688 1 91.44 103 SER B C 1
ATOM 2398 O O . SER B 1 103 ? -2.609 -8.258 0.655 1 91.44 103 SER B O 1
ATOM 2400 N N . LEU B 1 104 ? -4.43 -8.82 1.767 1 93.25 104 LEU B N 1
ATOM 2401 C CA . LEU B 1 104 ? -5.258 -8.789 0.565 1 93.25 104 LEU B CA 1
ATOM 2402 C C . LEU B 1 104 ? -5.453 -7.355 0.076 1 93.25 104 LEU B C 1
ATOM 2404 O O . LEU B 1 104 ? -5.547 -7.117 -1.13 1 93.25 104 LEU B O 1
ATOM 2408 N N . LEU B 1 105 ? -5.52 -6.418 1.022 1 94.06 105 LEU B N 1
ATOM 2409 C CA . LEU B 1 105 ? -5.594 -5.016 0.624 1 94.06 105 LEU B CA 1
ATOM 2410 C C . LEU B 1 105 ? -4.402 -4.637 -0.248 1 94.06 105 LEU B C 1
ATOM 2412 O O . LEU B 1 105 ? -4.574 -4.078 -1.334 1 94.06 105 LEU B O 1
ATOM 2416 N N . MET B 1 106 ? -3.232 -4.988 0.146 1 92.75 106 MET B N 1
ATOM 2417 C CA . MET B 1 106 ? -2.016 -4.672 -0.596 1 92.75 106 MET B CA 1
ATOM 2418 C C . MET B 1 106 ? -1.976 -5.422 -1.923 1 92.75 106 MET B C 1
ATOM 2420 O O . MET B 1 106 ? -1.581 -4.859 -2.947 1 92.75 106 MET B O 1
ATOM 2424 N N . LEU B 1 107 ? -2.391 -6.633 -1.872 1 91.25 107 LEU B N 1
ATOM 2425 C CA . LEU B 1 107 ? -2.428 -7.438 -3.088 1 91.25 107 LEU B CA 1
ATOM 2426 C C . LEU B 1 107 ? -3.389 -6.836 -4.109 1 91.25 107 LEU B C 1
ATOM 2428 O O . LEU B 1 107 ? -3.084 -6.793 -5.305 1 91.25 107 LEU B O 1
ATOM 2432 N N . THR B 1 108 ? -4.535 -6.477 -3.59 1 92.69 108 THR B N 1
ATOM 2433 C CA . THR B 1 108 ? -5.539 -5.859 -4.453 1 92.69 108 THR B CA 1
ATOM 2434 C C . THR B 1 108 ? -4.98 -4.609 -5.125 1 92.69 108 THR B C 1
ATOM 2436 O O . THR B 1 108 ? -5.164 -4.41 -6.328 1 92.69 108 THR B O 1
ATOM 2439 N N . MET B 1 109 ? -4.242 -3.826 -4.371 1 91.25 109 MET B N 1
ATOM 2440 C CA . MET B 1 109 ? -3.641 -2.615 -4.926 1 91.25 109 MET B CA 1
ATOM 2441 C C . MET B 1 109 ? -2.57 -2.959 -5.953 1 91.25 109 MET B C 1
ATOM 2443 O O . MET B 1 109 ? -2.475 -2.311 -7 1 91.25 109 MET B O 1
ATOM 2447 N N . ALA B 1 110 ? -1.845 -3.969 -5.715 1 88.44 110 ALA B N 1
ATOM 2448 C CA . ALA B 1 110 ? -0.757 -4.379 -6.598 1 88.44 110 ALA B CA 1
ATOM 2449 C C . ALA B 1 110 ? -1.297 -4.891 -7.93 1 88.44 110 ALA B C 1
ATOM 2451 O O . ALA B 1 110 ? -0.697 -4.652 -8.984 1 88.44 110 ALA B O 1
ATOM 2452 N N . TYR B 1 111 ? -2.475 -5.473 -7.891 1 86.12 111 TYR B N 1
ATOM 2453 C CA . TYR B 1 111 ? -2.938 -6.211 -9.062 1 86.12 111 TYR B CA 1
ATOM 2454 C C . TYR B 1 111 ? -4.113 -5.5 -9.727 1 86.12 111 TYR B C 1
ATOM 2456 O O . TYR B 1 111 ? -4.684 -6.004 -10.695 1 86.12 111 TYR B O 1
ATOM 2464 N N . LYS B 1 112 ? -4.441 -4.461 -9.188 1 87.19 112 LYS B N 1
ATOM 2465 C CA . LYS B 1 112 ? -5.664 -3.811 -9.656 1 87.19 112 LYS B CA 1
ATOM 2466 C C . LYS B 1 112 ? -5.613 -3.566 -11.156 1 87.19 112 LYS B C 1
ATOM 2468 O O . LYS B 1 112 ? -6.637 -3.66 -11.844 1 87.19 112 LYS B O 1
ATOM 2473 N N . ASP B 1 113 ? -4.445 -3.285 -11.742 1 85.5 113 ASP B N 1
ATOM 2474 C CA . ASP B 1 113 ? -4.336 -2.961 -13.156 1 85.5 113 ASP B CA 1
ATOM 2475 C C . ASP B 1 113 ? -4.41 -4.223 -14.016 1 85.5 113 ASP B C 1
ATOM 2477 O O . ASP B 1 113 ? -4.676 -4.145 -15.219 1 85.5 113 ASP B O 1
ATOM 2481 N N . ARG B 1 114 ? -4.105 -5.301 -13.398 1 83.31 114 ARG B N 1
ATOM 2482 C CA . ARG B 1 114 ? -4.195 -6.578 -14.094 1 83.31 114 ARG B CA 1
ATOM 2483 C C . ARG B 1 114 ? -5.645 -7.043 -14.203 1 83.31 114 ARG B C 1
ATOM 2485 O O . ARG B 1 114 ? -5.988 -7.816 -15.102 1 83.31 114 ARG B O 1
ATOM 2492 N N . TYR B 1 115 ? -6.398 -6.598 -13.266 1 85 115 TYR B N 1
ATOM 2493 C CA . TYR B 1 115 ? -7.809 -6.965 -13.227 1 85 115 TYR B CA 1
ATOM 2494 C C . TYR B 1 115 ? -8.695 -5.746 -13.453 1 85 115 TYR B C 1
ATOM 2496 O O . TYR B 1 115 ? -9.141 -5.109 -12.5 1 85 115 TYR B O 1
ATOM 2504 N N . GLU B 1 116 ? -8.961 -5.52 -14.672 1 84.88 116 GLU B N 1
ATOM 2505 C CA . GLU B 1 116 ? -9.656 -4.297 -15.062 1 84.88 116 GLU B CA 1
ATOM 2506 C C . GLU B 1 116 ? -10.961 -4.125 -14.289 1 84.88 116 GLU B C 1
ATOM 2508 O O . GLU B 1 116 ? -11.312 -3.016 -13.891 1 84.88 116 GLU B O 1
ATOM 2513 N N . ARG B 1 117 ? -11.641 -5.223 -14.156 1 86.56 117 ARG B N 1
ATOM 2514 C CA . ARG B 1 117 ? -12.914 -5.152 -13.453 1 86.56 117 ARG B CA 1
ATOM 2515 C C . ARG B 1 117 ? -12.711 -4.762 -11.992 1 86.56 117 ARG B C 1
ATOM 2517 O O . ARG B 1 117 ? -13.531 -4.039 -11.422 1 86.56 117 ARG B O 1
ATOM 2524 N N . VAL B 1 118 ? -11.703 -5.25 -11.406 1 88.88 118 VAL B N 1
ATOM 2525 C CA . VAL B 1 118 ? -11.383 -4.891 -10.031 1 88.88 118 VAL B CA 1
ATOM 2526 C C . VAL B 1 118 ? -11.055 -3.402 -9.945 1 88.88 118 VAL B C 1
ATOM 2528 O O . VAL B 1 118 ? -11.594 -2.691 -9.086 1 88.88 118 VAL B O 1
ATOM 2531 N N . LYS B 1 119 ? -10.258 -2.938 -10.836 1 89.69 119 LYS B N 1
ATOM 2532 C CA . LYS B 1 119 ? -9.883 -1.527 -10.867 1 89.69 119 LYS B CA 1
ATOM 2533 C C . LYS B 1 119 ? -11.109 -0.636 -11.008 1 89.69 119 LYS B C 1
ATOM 2535 O O . LYS B 1 119 ? -11.266 0.35 -10.289 1 89.69 119 LYS B O 1
ATOM 2540 N N . GLU B 1 120 ? -11.938 -0.987 -11.875 1 90.31 120 GLU B N 1
ATOM 2541 C CA . GLU B 1 120 ? -13.148 -0.212 -12.148 1 90.31 120 GLU B CA 1
ATOM 2542 C C . GLU B 1 120 ? -14.062 -0.185 -10.93 1 90.31 120 GLU B C 1
ATOM 2544 O O . GLU B 1 120 ? -14.594 0.868 -10.57 1 90.31 120 GLU B O 1
ATOM 2549 N N . ARG B 1 121 ? -14.195 -1.301 -10.367 1 86.88 121 ARG B N 1
ATOM 2550 C CA . ARG B 1 121 ? -15.07 -1.391 -9.211 1 86.88 121 ARG B CA 1
ATOM 2551 C C . ARG B 1 121 ? -14.5 -0.62 -8.023 1 86.88 121 ARG B C 1
ATOM 2553 O O . ARG B 1 121 ? -15.242 0.028 -7.281 1 86.88 121 ARG B O 1
ATOM 2560 N N . LEU B 1 122 ? -13.25 -0.743 -7.859 1 88.62 122 LEU B N 1
ATOM 2561 C CA . LEU B 1 122 ? -12.594 0.019 -6.797 1 88.62 122 LEU B CA 1
ATOM 2562 C C . LEU B 1 122 ? -12.781 1.517 -7.012 1 88.62 122 LEU B C 1
ATOM 2564 O O . LEU B 1 122 ? -13.055 2.256 -6.062 1 88.62 122 LEU B O 1
ATOM 2568 N N . ARG B 1 123 ? -12.617 1.919 -8.227 1 86.44 123 ARG B N 1
ATOM 2569 C CA . ARG B 1 123 ? -12.812 3.322 -8.57 1 86.44 123 ARG B CA 1
ATOM 2570 C C . ARG B 1 123 ? -14.234 3.773 -8.266 1 86.44 123 ARG B C 1
ATOM 2572 O O . ARG B 1 123 ? -14.445 4.805 -7.625 1 86.44 123 ARG B O 1
ATOM 2579 N N . GLU B 1 124 ? -15.164 3.027 -8.68 1 84.94 124 GLU B N 1
ATOM 2580 C CA . GLU B 1 124 ? -16.578 3.361 -8.586 1 84.94 124 GLU B CA 1
ATOM 2581 C C . GLU B 1 124 ? -17.062 3.334 -7.133 1 84.94 124 GLU B C 1
ATOM 2583 O O . GLU B 1 124 ? -17.891 4.152 -6.734 1 84.94 124 GLU B O 1
ATOM 2588 N N . THR B 1 125 ? -16.453 2.426 -6.422 1 83 125 THR B N 1
ATOM 2589 C CA . THR B 1 125 ? -16.969 2.24 -5.074 1 83 125 THR B CA 1
ATOM 2590 C C . THR B 1 125 ? -16.094 2.949 -4.051 1 83 125 THR B C 1
ATOM 2592 O O . THR B 1 125 ? -16.516 3.922 -3.426 1 83 125 THR B O 1
ATOM 2595 N N . CYS B 1 126 ? -14.906 2.65 -4.027 1 83.62 126 CYS B N 1
ATOM 2596 C CA . CYS B 1 126 ? -14.031 3.133 -2.959 1 83.62 126 CYS B CA 1
ATOM 2597 C C . CYS B 1 126 ? -13.625 4.582 -3.199 1 83.62 126 CYS B C 1
ATOM 2599 O O . CYS B 1 126 ? -13.797 5.43 -2.322 1 83.62 126 CYS B O 1
ATOM 2601 N N . MET B 1 127 ? -13.242 4.879 -4.402 1 85.88 127 MET B N 1
ATOM 2602 C CA . MET B 1 127 ? -12.781 6.234 -4.676 1 85.88 127 MET B CA 1
ATOM 2603 C C . MET B 1 127 ? -13.93 7.23 -4.617 1 85.88 127 MET B C 1
ATOM 2605 O O . MET B 1 127 ? -13.781 8.328 -4.082 1 85.88 127 MET B O 1
ATOM 2609 N N . SER B 1 128 ? -15.039 6.844 -5.16 1 90.25 128 SER B N 1
ATOM 2610 C CA . SER B 1 128 ? -16.203 7.715 -5.129 1 90.25 128 SER B CA 1
ATOM 2611 C C . SER B 1 128 ? -16.672 7.969 -3.697 1 90.25 128 SER B C 1
ATOM 2613 O O . SER B 1 128 ? -17 9.102 -3.332 1 90.25 128 SER B O 1
ATOM 2615 N N . LYS B 1 129 ? -16.688 6.953 -2.924 1 92.44 129 LYS B N 1
ATOM 2616 C CA . LYS B 1 129 ? -17.125 7.086 -1.538 1 92.44 129 LYS B CA 1
ATOM 2617 C C . LYS B 1 129 ? -16.125 7.871 -0.712 1 92.44 129 LYS B C 1
ATOM 2619 O O . LYS B 1 129 ? -16.5 8.617 0.197 1 92.44 129 LYS B O 1
ATOM 2624 N N . MET B 1 130 ? -14.898 7.66 -0.994 1 92.81 130 MET B N 1
ATOM 2625 C CA . MET B 1 130 ? -13.867 8.453 -0.328 1 92.81 130 MET B CA 1
ATOM 2626 C C . MET B 1 130 ? -14.031 9.938 -0.635 1 92.81 130 MET B C 1
ATOM 2628 O O . MET B 1 130 ? -13.898 10.773 0.255 1 92.81 130 MET B O 1
ATOM 2632 N N . ASP B 1 131 ? -14.32 10.195 -1.89 1 93.38 131 ASP B N 1
ATOM 2633 C CA . ASP B 1 131 ? -14.57 11.578 -2.291 1 93.38 131 ASP B CA 1
ATOM 2634 C C . ASP B 1 131 ? -15.75 12.164 -1.528 1 93.38 131 ASP B C 1
ATOM 2636 O O . ASP B 1 131 ? -15.711 13.32 -1.096 1 93.38 131 ASP B O 1
ATOM 2640 N N . GLU B 1 132 ? -16.766 11.375 -1.436 1 95.62 132 GLU B N 1
ATOM 2641 C CA . GLU B 1 132 ? -17.938 11.812 -0.676 1 95.62 132 GLU B CA 1
ATOM 2642 C C . GLU B 1 132 ? -17.562 12.094 0.779 1 95.62 132 GLU B C 1
ATOM 2644 O O . GLU B 1 132 ? -18.047 13.07 1.36 1 95.62 132 GLU B O 1
ATOM 2649 N N . MET B 1 133 ? -16.797 11.258 1.36 1 96.56 133 MET B N 1
ATOM 2650 C CA . MET B 1 133 ? -16.391 11.438 2.75 1 96.56 133 MET B CA 1
ATOM 2651 C C . MET B 1 133 ? -15.602 12.734 2.93 1 96.56 133 MET B C 1
ATOM 2653 O O . MET B 1 133 ? -15.867 13.5 3.857 1 96.56 133 MET B O 1
ATOM 2657 N N . PHE B 1 134 ? -14.711 13 2.029 1 96.75 134 PHE B N 1
ATOM 2658 C CA . PHE B 1 134 ? -13.875 14.188 2.184 1 96.75 134 PHE B CA 1
ATOM 2659 C C . PHE B 1 134 ? -14.664 15.453 1.847 1 96.75 134 PHE B C 1
ATOM 2661 O O . PHE B 1 134 ? -14.398 16.516 2.402 1 96.75 134 PHE B O 1
ATOM 2668 N N . LYS B 1 135 ? -15.664 15.328 0.955 1 96.88 135 LYS B N 1
ATOM 2669 C CA . LYS B 1 135 ? -16.578 16.453 0.749 1 96.88 135 LYS B CA 1
ATOM 2670 C C . LYS B 1 135 ? -17.312 16.812 2.039 1 96.88 135 LYS B C 1
ATOM 2672 O O . LYS B 1 135 ? -17.5 17.984 2.346 1 96.88 135 LYS B O 1
ATOM 2677 N N . ARG B 1 136 ? -17.719 15.812 2.738 1 97 136 ARG B N 1
ATOM 2678 C CA . ARG B 1 136 ? -18.359 16.031 4.031 1 97 136 ARG B CA 1
ATOM 2679 C C . ARG B 1 136 ? -17.406 16.672 5.016 1 97 136 ARG B C 1
ATOM 2681 O O . ARG B 1 136 ? -17.781 17.562 5.781 1 97 136 ARG B O 1
ATOM 2688 N N . ILE B 1 137 ? -16.188 16.25 5.023 1 97.38 137 ILE B N 1
ATOM 2689 C CA . ILE B 1 137 ? -15.156 16.812 5.891 1 97.38 137 ILE B CA 1
ATOM 2690 C C . ILE B 1 137 ? -14.969 18.297 5.559 1 97.38 137 ILE B C 1
ATOM 2692 O O . ILE B 1 137 ? -14.891 19.125 6.461 1 97.38 137 ILE B O 1
ATOM 2696 N N . GLU B 1 138 ? -14.875 18.578 4.305 1 97.25 138 GLU B N 1
ATOM 2697 C CA . GLU B 1 138 ? -14.711 19.969 3.859 1 97.25 138 GLU B CA 1
ATOM 2698 C C . GLU B 1 138 ? -15.898 20.828 4.27 1 97.25 1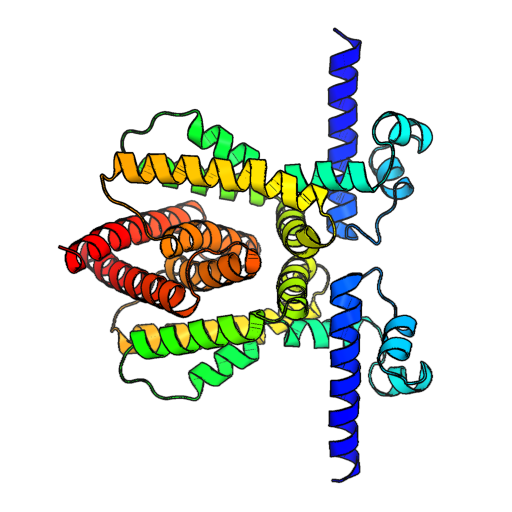38 GLU B C 1
ATOM 2700 O O . GLU B 1 138 ? -15.734 21.984 4.629 1 97.25 138 GLU B O 1
ATOM 2705 N N . THR B 1 139 ? -17.094 20.234 4.211 1 96.5 139 THR B N 1
ATOM 2706 C CA . THR B 1 139 ? -18.297 20.938 4.656 1 96.5 139 THR B CA 1
ATOM 2707 C C . THR B 1 139 ? -18.219 21.234 6.152 1 96.5 139 THR B C 1
ATOM 2709 O O . THR B 1 139 ? -18.547 22.344 6.594 1 96.5 139 THR B O 1
ATOM 2712 N N . LEU B 1 140 ? -17.812 20.312 6.906 1 96.12 140 LEU B N 1
ATOM 2713 C CA . LEU B 1 140 ? -17.766 20.422 8.359 1 96.12 140 LEU B CA 1
ATOM 2714 C C . LEU B 1 140 ? -16.688 21.406 8.789 1 96.12 140 LEU B C 1
ATOM 2716 O O . LEU B 1 140 ? -16.844 22.109 9.797 1 96.12 140 LEU B O 1
ATOM 2720 N N . THR B 1 141 ? -15.586 21.5 8.031 1 95.31 141 THR B N 1
ATOM 2721 C CA . THR B 1 141 ? -14.484 22.391 8.383 1 95.31 141 THR B CA 1
ATOM 2722 C C . THR B 1 141 ? -14.688 23.766 7.754 1 95.31 141 THR B C 1
ATOM 2724 O O . THR B 1 141 ? -14.086 24.75 8.195 1 95.31 141 THR B O 1
ATOM 2727 N N . GLY B 1 142 ? -15.445 23.797 6.688 1 95.06 142 GLY B N 1
ATOM 2728 C CA . GLY B 1 142 ? -15.641 25.031 5.941 1 95.06 142 GLY B CA 1
ATOM 2729 C C . GLY B 1 142 ? -14.477 25.375 5.043 1 95.06 142 GLY B C 1
ATOM 2730 O O . GLY B 1 142 ? -14.32 26.531 4.629 1 95.06 142 GLY B O 1
ATOM 2731 N N . ARG B 1 143 ? -13.57 24.422 4.824 1 94.69 143 ARG B N 1
ATOM 2732 C CA . ARG B 1 143 ? -12.383 24.656 4.02 1 94.69 143 ARG B CA 1
ATOM 2733 C C . ARG B 1 143 ? -12.094 23.484 3.098 1 94.69 143 ARG B C 1
ATOM 2735 O O . ARG B 1 143 ? -12.336 22.328 3.459 1 94.69 143 ARG B O 1
ATOM 2742 N N . PRO B 1 144 ? -11.547 23.797 2.006 1 94.69 144 PRO B N 1
ATOM 2743 C CA . PRO B 1 144 ? -11.109 22.688 1.146 1 94.69 144 PRO B CA 1
ATOM 2744 C C . PRO B 1 144 ? -9.859 21.984 1.675 1 94.69 144 PRO B C 1
ATOM 2746 O O . PRO B 1 144 ? -9.016 22.625 2.316 1 94.69 144 PRO B O 1
ATOM 2749 N N . MET B 1 145 ? -9.781 20.781 1.441 1 95.12 145 MET B N 1
ATOM 2750 C CA . MET B 1 145 ? -8.602 19.984 1.802 1 95.12 145 MET B CA 1
ATOM 2751 C C . MET B 1 145 ? -7.828 19.562 0.559 1 95.12 145 MET B C 1
ATOM 2753 O O . MET B 1 145 ? -8.398 18.984 -0.365 1 95.12 145 MET B O 1
ATOM 2757 N N . PRO B 1 146 ? -6.539 19.875 0.575 1 94.94 146 PRO B N 1
ATOM 2758 C CA . PRO B 1 146 ? -5.738 19.453 -0.58 1 94.94 146 PRO B CA 1
ATOM 2759 C C . PRO B 1 146 ? -5.723 17.938 -0.768 1 94.94 146 PRO B C 1
ATOM 2761 O O . PRO B 1 146 ? -5.754 17.203 0.214 1 94.94 146 PRO B O 1
ATOM 2764 N N . VAL B 1 147 ? -5.652 17.516 -2.035 1 94.88 147 VAL B N 1
ATOM 2765 C CA . VAL B 1 147 ? -5.641 16.109 -2.385 1 94.88 147 VAL B CA 1
ATOM 2766 C C . VAL B 1 147 ? -4.496 15.398 -1.659 1 94.88 147 VAL B C 1
ATOM 2768 O O . VAL B 1 147 ? -4.633 14.25 -1.236 1 94.88 147 VAL B O 1
ATOM 2771 N N . SER B 1 148 ? -3.404 16.094 -1.509 1 96.75 148 SER B N 1
ATOM 2772 C CA . SER B 1 148 ? -2.232 15.523 -0.855 1 96.75 148 SER B CA 1
ATOM 2773 C C . SER B 1 148 ? -2.531 15.156 0.595 1 96.75 148 SER B C 1
ATOM 2775 O O . SER B 1 148 ? -2.094 14.109 1.08 1 96.75 148 SER B O 1
ATOM 2777 N N . LEU B 1 149 ? -3.303 15.953 1.262 1 96.75 149 LEU B N 1
ATOM 2778 C CA . LEU B 1 149 ? -3.629 15.688 2.658 1 96.75 149 LEU B CA 1
ATOM 2779 C C . LEU B 1 149 ? -4.668 14.578 2.77 1 96.75 149 LEU B C 1
ATOM 2781 O O . LEU B 1 149 ? -4.645 13.789 3.719 1 96.75 149 LEU B O 1
ATOM 2785 N N . LYS B 1 150 ? -5.594 14.547 1.785 1 96.5 150 LYS B N 1
ATOM 2786 C CA . LYS B 1 150 ? -6.539 13.43 1.73 1 96.5 150 LYS B CA 1
ATOM 2787 C C . LYS B 1 150 ? -5.809 12.102 1.598 1 96.5 150 LYS B C 1
ATOM 2789 O O . LYS B 1 150 ? -6.098 11.156 2.336 1 96.5 150 LYS B O 1
ATOM 2794 N N . LYS B 1 151 ? -4.855 12.062 0.748 1 96.75 151 LYS B N 1
ATOM 2795 C CA . LYS B 1 151 ? -4.062 10.859 0.521 1 96.75 151 LYS B CA 1
ATOM 2796 C C . LYS B 1 151 ? -3.154 10.562 1.711 1 96.75 151 LYS B C 1
ATOM 2798 O O . LYS B 1 151 ? -2.883 9.406 2.021 1 96.75 151 LYS B O 1
ATOM 2803 N N . ALA B 1 152 ? -2.717 11.633 2.342 1 97.94 152 ALA B N 1
ATOM 2804 C CA . ALA B 1 152 ? -1.904 11.453 3.543 1 97.94 152 ALA B CA 1
ATOM 2805 C C . ALA B 1 152 ? -2.688 10.727 4.633 1 97.94 152 ALA B C 1
ATOM 2807 O O . ALA B 1 152 ? -2.146 9.852 5.316 1 97.94 152 ALA B O 1
ATOM 2808 N N . PHE B 1 153 ? -3.943 11.078 4.758 1 98.19 153 PHE B N 1
ATOM 2809 C CA . PHE B 1 153 ? -4.785 10.445 5.77 1 98.19 153 PHE B CA 1
ATOM 2810 C C . PHE B 1 153 ? -4.922 8.953 5.508 1 98.19 153 PHE B C 1
ATOM 2812 O O . PHE B 1 153 ? -4.609 8.133 6.371 1 98.19 153 PHE B O 1
ATOM 2819 N N . PHE B 1 154 ? -5.273 8.602 4.344 1 96 154 PHE B N 1
ATOM 2820 C CA . PHE B 1 154 ? -5.469 7.199 3.982 1 96 154 PHE B CA 1
ATOM 2821 C C . PHE B 1 154 ? -4.137 6.461 3.963 1 96 154 PHE B C 1
ATOM 2823 O O . PHE B 1 154 ? -4.047 5.32 4.422 1 96 154 PHE B O 1
ATOM 2830 N N . GLY B 1 155 ? -3.188 7.148 3.434 1 96.88 155 GLY B N 1
ATOM 2831 C CA . GLY B 1 155 ? -1.864 6.551 3.35 1 96.88 155 GLY B CA 1
ATOM 2832 C C . GLY B 1 155 ? -1.272 6.219 4.707 1 96.88 155 GLY B C 1
ATOM 2833 O O . GLY B 1 155 ? -0.647 5.168 4.879 1 96.88 155 GLY B O 1
ATOM 2834 N N . ALA B 1 156 ? -1.462 7.074 5.641 1 97.94 156 ALA B N 1
ATOM 2835 C CA . ALA B 1 156 ? -0.953 6.828 6.984 1 97.94 156 ALA B CA 1
ATOM 2836 C C . ALA B 1 156 ? -1.601 5.59 7.598 1 97.94 156 ALA B C 1
ATOM 2838 O O . ALA B 1 156 ? -0.927 4.785 8.25 1 97.94 156 ALA B O 1
ATOM 2839 N N . LEU B 1 157 ? -2.881 5.484 7.398 1 98 157 LEU B N 1
ATOM 2840 C CA . LEU B 1 157 ? -3.604 4.328 7.918 1 98 157 LEU B CA 1
ATOM 2841 C C . LEU B 1 157 ? -3.104 3.041 7.277 1 98 157 LEU B C 1
ATOM 2843 O O . LEU B 1 157 ? -2.906 2.035 7.961 1 98 157 LEU B O 1
ATOM 2847 N N . MET B 1 158 ? -2.908 3.117 6.02 1 95.69 158 MET B N 1
ATOM 2848 C CA . MET B 1 158 ? -2.391 1.959 5.297 1 95.69 158 MET B CA 1
ATOM 2849 C C . MET B 1 158 ? -0.999 1.585 5.797 1 95.69 158 MET B C 1
ATOM 2851 O O . MET B 1 158 ? -0.704 0.406 6.004 1 95.69 158 MET B O 1
ATOM 2855 N N . CYS B 1 159 ? -0.141 2.57 5.973 1 94.81 159 CYS B N 1
ATOM 2856 C CA . CYS B 1 159 ? 1.211 2.32 6.461 1 94.81 159 CYS B CA 1
ATOM 2857 C C . CYS B 1 159 ? 1.185 1.663 7.836 1 94.81 159 CYS B C 1
ATOM 2859 O O . CYS B 1 159 ? 1.979 0.765 8.109 1 94.81 159 CYS B O 1
ATOM 2861 N N . TYR B 1 160 ? 0.319 2.148 8.672 1 95.75 160 TYR B N 1
ATOM 2862 C CA . TYR B 1 160 ? 0.17 1.523 9.977 1 95.75 160 TYR B CA 1
ATOM 2863 C C . TYR B 1 160 ? -0.214 0.055 9.844 1 95.75 160 TYR B C 1
ATOM 2865 O O . TYR B 1 160 ? 0.331 -0.804 10.539 1 95.75 160 TYR B O 1
ATOM 2873 N N . ALA B 1 161 ? -1.146 -0.205 8.93 1 94.19 161 ALA B N 1
ATOM 2874 C CA . ALA B 1 161 ? -1.638 -1.567 8.734 1 94.19 161 ALA B CA 1
ATOM 2875 C C . ALA B 1 161 ? -0.531 -2.48 8.219 1 94.19 161 ALA B C 1
ATOM 2877 O O . ALA B 1 161 ? -0.454 -3.65 8.594 1 94.19 161 ALA B O 1
ATOM 2878 N N . ILE B 1 162 ? 0.303 -1.977 7.32 1 90.06 162 ILE B N 1
ATOM 2879 C CA . ILE B 1 162 ? 1.374 -2.754 6.707 1 90.06 162 ILE B CA 1
ATOM 2880 C C . ILE B 1 162 ? 2.332 -3.254 7.785 1 90.06 162 ILE B C 1
ATOM 2882 O O . ILE B 1 162 ? 2.76 -4.41 7.758 1 90.06 162 ILE B O 1
ATOM 2886 N N . TRP B 1 163 ? 2.625 -2.43 8.719 1 89.94 163 TRP B N 1
ATOM 2887 C CA . TRP B 1 163 ? 3.572 -2.773 9.781 1 89.94 163 TRP B CA 1
ATOM 2888 C C . TRP B 1 163 ? 2.865 -2.91 11.125 1 89.94 163 TRP B C 1
ATOM 2890 O O . TRP B 1 163 ? 3.367 -2.441 12.148 1 89.94 163 TRP B O 1
ATOM 2900 N N . TRP B 1 164 ? 1.764 -3.492 11.094 1 88.75 164 TRP B N 1
ATOM 2901 C CA . TRP B 1 164 ? 0.838 -3.566 12.219 1 88.75 164 TRP B CA 1
ATOM 2902 C C . TRP B 1 164 ? 1.548 -4.059 13.477 1 88.75 164 TRP B C 1
ATOM 2904 O O . TRP B 1 164 ? 1.47 -3.422 14.523 1 88.75 164 TRP B O 1
ATOM 2914 N N . ASP B 1 165 ? 2.348 -5.125 13.414 1 86 165 ASP B N 1
ATOM 2915 C CA . ASP B 1 165 ? 2.928 -5.773 14.586 1 86 165 ASP B CA 1
ATOM 2916 C C . ASP B 1 165 ? 4.168 -5.027 15.07 1 86 165 ASP B C 1
ATOM 2918 O O . ASP B 1 165 ? 4.66 -5.277 16.172 1 86 165 ASP B O 1
ATOM 2922 N N . GLU B 1 166 ? 4.574 -4.023 14.305 1 85.56 166 GLU B N 1
ATOM 2923 C CA . GLU B 1 166 ? 5.809 -3.328 14.656 1 85.56 166 GLU B CA 1
ATOM 2924 C C . GLU B 1 166 ? 5.523 -1.928 15.195 1 85.56 166 GLU B C 1
ATOM 2926 O O . GLU B 1 166 ? 6.434 -1.232 15.648 1 85.56 166 GLU B O 1
ATOM 2931 N N . ASN B 1 167 ? 4.285 -1.597 15.133 1 89.31 167 ASN B N 1
ATOM 2932 C CA . ASN B 1 167 ? 3.943 -0.253 15.586 1 89.31 167 ASN B CA 1
ATOM 2933 C C . ASN B 1 167 ? 4.016 -0.14 17.109 1 89.31 167 ASN B C 1
ATOM 2935 O O . ASN B 1 167 ? 3.525 -1.015 17.828 1 89.31 167 ASN B O 1
ATOM 2939 N N . GLU B 1 168 ? 4.645 0.894 17.5 1 89.19 168 GLU B N 1
ATOM 2940 C CA . GLU B 1 168 ? 4.773 1.119 18.938 1 89.19 168 GLU B CA 1
ATOM 2941 C C . GLU B 1 168 ? 3.637 1.988 19.453 1 89.19 168 GLU B C 1
ATOM 2943 O O . GLU B 1 168 ? 3.383 2.023 20.672 1 89.19 168 GLU B O 1
ATOM 2948 N N . VAL B 1 169 ? 2.984 2.623 18.609 1 95 169 VAL B N 1
ATOM 2949 C CA . VAL B 1 169 ? 1.901 3.52 19 1 95 169 VAL B CA 1
ATOM 2950 C C . VAL B 1 169 ? 0.563 2.791 18.891 1 95 169 VAL B C 1
ATOM 2952 O O . VAL B 1 169 ? 0.278 2.15 17.875 1 95 169 VAL B O 1
ATOM 2955 N N . GLU B 1 170 ? -0.171 2.91 19.953 1 96.81 170 GLU B N 1
ATOM 2956 C CA . GLU B 1 170 ? -1.506 2.32 19.953 1 96.81 170 GLU B CA 1
ATOM 2957 C C . GLU B 1 170 ? -2.383 2.924 18.859 1 96.81 170 GLU B C 1
ATOM 2959 O O . GLU B 1 170 ? -2.289 4.117 18.578 1 96.81 170 GLU B O 1
ATOM 2964 N N . PRO B 1 171 ? -3.299 2.07 18.266 1 97.38 171 PRO B N 1
ATOM 2965 C CA . PRO B 1 171 ? -4.109 2.523 17.141 1 97.38 171 PRO B CA 1
ATOM 2966 C C . PRO B 1 171 ? -4.871 3.816 17.438 1 97.38 171 PRO B C 1
ATOM 2968 O O . PRO B 1 171 ? -4.875 4.734 16.609 1 97.38 171 PRO B O 1
ATOM 2971 N N . ARG B 1 172 ? -5.488 3.881 18.594 1 97.81 172 ARG B N 1
ATOM 2972 C CA . ARG B 1 172 ? -6.285 5.062 18.891 1 97.81 172 ARG B CA 1
ATOM 2973 C C . ARG B 1 172 ? -5.41 6.312 18.953 1 97.81 172 ARG B C 1
ATOM 2975 O O . ARG B 1 172 ? -5.766 7.355 18.406 1 97.81 172 ARG B O 1
ATOM 2982 N N . LYS B 1 173 ? -4.32 6.211 19.641 1 97.81 173 LYS B N 1
ATOM 2983 C CA . LYS B 1 173 ? -3.396 7.34 19.734 1 97.81 173 LYS B CA 1
ATOM 2984 C C . LYS B 1 173 ? -2.863 7.73 18.359 1 97.81 173 LYS B C 1
ATOM 2986 O O . LYS B 1 173 ? -2.738 8.914 18.062 1 97.81 173 LYS B O 1
ATOM 2991 N N . PHE B 1 174 ? -2.555 6.746 17.562 1 98 174 PHE B N 1
ATOM 2992 C CA . PHE B 1 174 ? -2.084 6.98 16.203 1 98 174 PHE B CA 1
ATOM 2993 C C . PHE B 1 174 ? -3.105 7.785 15.398 1 98 174 PHE B C 1
ATOM 2995 O O . PHE B 1 174 ? -2.76 8.789 14.773 1 98 174 PHE B O 1
ATOM 3002 N N . VAL B 1 175 ? -4.375 7.328 15.477 1 98.5 175 VAL B N 1
ATOM 3003 C CA . VAL B 1 175 ? -5.434 7.969 14.703 1 98.5 175 VAL B CA 1
ATOM 3004 C C . VAL B 1 175 ? -5.664 9.391 15.219 1 98.5 175 VAL B C 1
ATOM 3006 O O . VAL B 1 175 ? -5.875 10.312 14.43 1 98.5 175 VAL B O 1
ATOM 3009 N N . GLU B 1 176 ? -5.586 9.586 16.516 1 98.12 176 GLU B N 1
ATOM 3010 C CA . GLU B 1 176 ? -5.758 10.906 17.109 1 98.12 176 GLU B CA 1
ATOM 3011 C C . GLU B 1 176 ? -4.695 11.883 16.609 1 98.12 176 GLU B C 1
ATOM 3013 O O . GLU B 1 176 ? -5.02 12.992 16.188 1 98.12 176 GLU B O 1
ATOM 3018 N N . GLU B 1 177 ? -3.496 11.422 16.641 1 96.88 177 GLU B N 1
ATOM 3019 C CA . GLU B 1 177 ? -2.393 12.258 16.172 1 96.88 177 GLU B CA 1
ATOM 3020 C C . GLU B 1 177 ? -2.535 12.578 14.688 1 96.88 177 GLU B C 1
ATOM 3022 O O . GLU B 1 177 ? -2.277 13.711 14.273 1 96.88 177 GLU B O 1
ATOM 3027 N N . LEU B 1 178 ? -2.9 11.594 13.945 1 98.19 178 LEU B N 1
ATOM 3028 C CA . LEU B 1 178 ? -3.08 11.758 12.508 1 98.19 178 LEU B CA 1
ATOM 3029 C C . LEU B 1 178 ? -4.18 12.766 12.211 1 98.19 178 LEU B C 1
ATOM 3031 O O . LEU B 1 178 ? -3.982 13.688 11.414 1 98.19 178 LEU B O 1
ATOM 3035 N N . VAL B 1 179 ? -5.301 12.602 12.875 1 98.19 179 VAL B N 1
ATOM 3036 C CA . VAL B 1 179 ? -6.469 13.445 12.641 1 98.19 179 VAL B CA 1
ATOM 3037 C C . VAL B 1 179 ? -6.172 14.883 13.062 1 98.19 179 VAL B C 1
ATOM 3039 O O . VAL B 1 179 ? -6.445 15.82 12.312 1 98.19 179 VAL B O 1
ATOM 3042 N N . ASP B 1 180 ? -5.598 15.047 14.219 1 97.12 180 ASP B N 1
ATOM 3043 C CA . ASP B 1 180 ? -5.27 16.375 14.711 1 97.12 180 ASP B CA 1
ATOM 3044 C C . ASP B 1 180 ? -4.25 17.062 13.805 1 97.12 180 ASP B C 1
ATOM 3046 O O . ASP B 1 180 ? -4.363 18.266 13.531 1 97.12 180 ASP B O 1
ATOM 3050 N N . GLY B 1 181 ? -3.258 16.297 13.383 1 96.44 181 GLY B N 1
ATOM 3051 C CA . GLY B 1 181 ? -2.277 16.844 12.461 1 96.44 181 GLY B CA 1
ATOM 3052 C C . GLY B 1 181 ? -2.877 17.25 11.125 1 96.44 181 GLY B C 1
ATOM 3053 O O . GLY B 1 181 ? -2.576 18.328 10.609 1 96.44 181 GLY B O 1
ATOM 3054 N N . LEU B 1 182 ? -3.729 16.391 10.578 1 96.56 182 LEU B N 1
ATOM 3055 C CA . LEU B 1 182 ? -4.387 16.656 9.297 1 96.56 182 LEU B CA 1
ATOM 3056 C C . LEU B 1 182 ? -5.238 17.922 9.375 1 96.56 182 LEU B C 1
ATOM 3058 O O . LEU B 1 182 ? -5.18 18.766 8.484 1 96.56 182 LEU B O 1
ATOM 3062 N N . LEU B 1 183 ? -6.016 18.047 10.391 1 96.38 183 LEU B N 1
ATOM 3063 C CA . LEU B 1 183 ? -6.902 19.188 10.555 1 96.38 183 LEU B CA 1
ATOM 3064 C C . LEU B 1 183 ? -6.102 20.469 10.781 1 96.38 183 LEU B C 1
ATOM 3066 O O . LEU B 1 183 ? -6.469 21.531 10.281 1 96.38 183 LEU B O 1
ATOM 3070 N N . SER B 1 184 ? -5.008 20.359 11.508 1 94.5 184 SER B N 1
ATOM 3071 C CA . SER B 1 184 ? -4.129 21.516 11.695 1 94.5 184 SER B CA 1
ATOM 3072 C C . SER B 1 184 ? -3.537 21.969 10.367 1 94.5 184 SER B C 1
ATOM 3074 O O . SER B 1 184 ? -3.467 23.172 10.094 1 94.5 184 SER B O 1
ATOM 3076 N N . ALA B 1 185 ? -3.119 21.047 9.578 1 94 185 ALA B N 1
ATOM 3077 C CA . ALA B 1 185 ? -2.535 21.344 8.281 1 94 185 ALA B CA 1
ATOM 3078 C C . ALA B 1 185 ? -3.557 22.016 7.363 1 94 185 ALA B C 1
ATOM 3080 O O . ALA B 1 185 ? -3.219 22.922 6.598 1 94 185 ALA B O 1
ATOM 3081 N N . THR B 1 186 ? -4.766 21.531 7.43 1 91.5 186 THR B N 1
ATOM 3082 C CA . THR B 1 186 ? -5.84 22.094 6.609 1 91.5 186 THR B CA 1
ATOM 3083 C C . THR B 1 186 ? -6.137 23.531 7.004 1 91.5 186 THR B C 1
ATOM 3085 O O . THR B 1 186 ? -6.418 24.375 6.145 1 91.5 186 THR B O 1
ATOM 3088 N N . ASN B 1 187 ? -5.98 23.828 8.234 1 85.94 187 ASN B N 1
ATOM 3089 C CA . ASN B 1 187 ? -6.238 25.172 8.734 1 85.94 187 ASN B CA 1
ATOM 3090 C C . ASN B 1 187 ? -5.129 26.156 8.336 1 85.94 187 ASN B C 1
ATOM 3092 O O . ASN B 1 187 ? -5.371 27.344 8.18 1 85.94 187 ASN B O 1
ATOM 3096 N N . SER B 1 188 ? -3.979 25.672 8.156 1 78.56 188 SER B N 1
ATOM 3097 C CA . SER B 1 188 ? -2.842 26.516 7.82 1 78.56 188 SER B CA 1
ATOM 3098 C C . SER B 1 188 ? -2.779 26.797 6.32 1 78.56 188 SER B C 1
ATOM 3100 O O . SER B 1 188 ? -2.207 27.797 5.891 1 78.56 188 SER B O 1
ATOM 3102 N N . THR B 1 189 ? -3.043 25.812 5.457 1 65.31 189 THR B N 1
ATOM 3103 C CA . THR B 1 189 ? -3.002 25.969 4.004 1 65.31 189 THR B CA 1
ATOM 3104 C C . THR B 1 189 ? -3.939 27.078 3.547 1 65.31 189 THR B C 1
ATOM 3106 O O . THR B 1 189 ? -3.672 27.75 2.551 1 65.31 189 THR B O 1
ATOM 3109 N N . THR B 1 190 ? -5.062 27.266 4.094 1 52.59 190 THR B N 1
ATOM 3110 C CA . THR B 1 190 ? -5.996 28.297 3.691 1 52.59 190 THR B CA 1
ATOM 3111 C C . THR B 1 190 ? -5.461 29.688 4.07 1 52.59 190 THR B C 1
ATOM 3113 O O . THR B 1 190 ? -5.859 30.688 3.482 1 52.59 190 THR B O 1
ATOM 3116 N N . ARG B 1 191 ? -4.535 29.812 4.945 1 48.62 191 ARG B N 1
ATOM 3117 C CA . ARG B 1 191 ? -4.039 31.141 5.27 1 48.62 191 ARG B CA 1
ATOM 3118 C C . ARG B 1 191 ? -3.117 31.672 4.172 1 48.62 191 ARG B C 1
ATOM 3120 O O . ARG B 1 191 ? -3.025 32.875 3.953 1 48.62 191 ARG B O 1
ATOM 3127 N N . ASN B 1 192 ? -2.355 30.812 3.52 1 42.16 192 ASN B N 1
ATOM 3128 C CA . ASN B 1 192 ? -1.485 31.359 2.488 1 42.16 192 ASN B CA 1
ATOM 3129 C C . ASN B 1 192 ? -2.264 31.703 1.22 1 42.16 192 ASN B C 1
ATOM 3131 O O . ASN B 1 192 ? -1.699 32.25 0.262 1 42.16 192 ASN B O 1
ATOM 3135 N N . ILE B 1 193 ? -3.412 31.172 0.936 1 38.06 193 ILE B N 1
ATOM 3136 C CA . ILE B 1 193 ? -4.191 31.578 -0.228 1 38.06 193 ILE B CA 1
ATOM 3137 C C . ILE B 1 193 ? -5.031 32.812 0.119 1 38.06 193 ILE B C 1
ATOM 3139 O O . ILE B 1 193 ? -5.707 33.375 -0.747 1 38.06 193 ILE B O 1
ATOM 3143 N N . SER B 1 194 ? -5.324 33.156 1.303 1 30.73 194 SER B N 1
ATOM 3144 C CA . SER B 1 194 ? -5.984 34.438 1.469 1 30.73 194 SER B CA 1
ATOM 3145 C C . SER B 1 194 ? -4.984 35.594 1.398 1 30.73 194 SER B C 1
ATOM 3147 O O . SER B 1 194 ? -3.883 35.5 1.942 1 30.73 194 SER B O 1
#

pLDDT: mean 90.83, std 11.19, range [30.73, 98.62]

Solvent-accessible surface area (backbone atoms only — not comparable to full-atom values): 20189 Å² total; per-residue (Å²): 114,73,67,51,55,50,45,52,51,49,50,50,44,46,44,56,24,34,40,54,46,33,44,72,44,32,77,71,56,41,49,67,60,58,29,16,58,66,50,72,47,51,57,70,59,48,43,72,77,34,84,43,64,66,57,48,47,42,54,44,40,57,63,34,42,66,41,68,47,50,54,56,50,66,74,53,87,63,95,38,38,67,56,48,49,45,52,37,47,52,46,47,51,59,61,37,67,36,65,50,42,38,26,31,35,29,40,38,64,32,41,23,84,79,34,59,68,44,37,52,47,44,47,64,47,40,50,47,46,50,50,51,50,51,50,51,35,23,61,57,66,70,43,78,67,56,68,37,54,57,31,15,54,55,15,19,55,48,48,47,45,74,41,51,92,71,53,85,64,53,68,67,61,37,42,50,51,34,50,54,30,52,54,45,13,44,62,52,59,56,55,75,74,99,114,73,67,51,54,50,46,52,52,49,50,48,44,45,45,54,25,35,41,53,44,34,46,72,45,32,76,70,57,41,51,67,59,57,29,16,59,64,51,72,47,50,58,70,59,46,44,73,77,34,85,43,65,66,58,47,49,42,54,44,40,57,64,34,40,67,42,67,45,48,55,55,48,66,74,52,88,63,94,37,38,66,56,48,51,45,50,36,46,52,46,47,52,58,60,37,67,36,64,50,41,39,26,31,34,29,38,38,63,34,40,23,82,79,35,58,67,46,37,51,48,43,46,65,45,40,51,45,48,49,50,52,49,50,51,51,36,25,61,56,67,71,43,79,66,56,68,36,55,57,31,14,56,56,15,19,54,50,47,48,45,73,42,51,93,71,54,84,64,53,68,67,61,36,40,48,50,34,49,54,29,50,54,44,13,43,62,52,59,56,56,76,74,100